Protein AF-A0A1M6ZH33-F1 (afdb_monomer_lite)

Sequence (734 aa):
MTVWKVGCRWSKNGNENSKIISVFRRNEVVFVGEQKHIFEKIRNGDLIAIADGYTVISVAKATCDAAPLKELKSTIRIRSNEFGIIDESWPRENAVGVTAKIFDLPTYDESLKEDSDVQQIQYKKRGSCCKVYQIADKVKTLYERCAVSSEKFDIDCKRCSLKELLDSKTRYVIPVYQREYSWGEPQVAKFMRDLLTGFCGVSGFDENENGEKKLLPKEKPAPMFIGTMQLSYRKYITEDEQEQDVIDGQQRFSTLLCLLKYLSFYCNVSDIHFNDILESRVNKGKEDEFLNEAMSLSLKDLSGEFICNKYIENIKLIEEILNEEGLQKEFYEKLLAYVKENIWFVVITTRAGISKTLEIFNTINTAGLDLNGCDLFKVRLYEYLKDKKGKEQFDDIDLLYSEIKKQNLDWRLNHDFDLINVGMVRDIYKTYLIAKYDLPNIMYAWGSDRFYDVLFDICLDVAPHRELHLDVNRVRKVDFSLDDLQKVKDAVILWNSRKIDSPKKMIVDVLIGKSRYGRFWQYPILYLLFTGEKVIEKVYGTWRLLAMIFFAYSVSYAKIVNDGITFMYSIYKMLYNKDAIAIDEMLMKKRTELQQKLEAKLEYPITDNRKKKDLICIVSAFLKEPHIVDEHSIEQLKNRLSWGFDVEHVHATGDGSVEVDWALQNSIGNLMLLESSINRSIKDKPFKEKVEWYSKSEYAVAQQMAKMKCWETQQIQERLKAEKEAILDFYNQT

pLDDT: mean 84.13, std 12.34, range [39.72, 98.0]

Secondary structure (DSSP, 8-state):
--EEEEE-B-STT--GGGB-HHHHHHHTEEEESS-HHHHTT--TT-EEEEEETTEEEEEEEESS--EEHHHH-S-----TTTTTTS-SSHHHHH-EEEEEEEEEPPP--TT-TT-GGG---B-----SEEE-STTHHHHHHHHHHHHHHTT--EEEEEEEEHHHHT-TTEEEEE-TTSPPP---HHHHHHHHHHHHHHHH-TT-SEEPTTS-EE----SSPPPEEEEEEEEEPPEESSSS-EEEEEEE-HHHHHHHHHHHHHHTTTS--TT--HHHHEEE-GGGGHHHHHHHHHHH--TTGGGS---S-HHHHHHHHHHHHH--TT--HHHHHHHHHHHHHHEEEEEEEEES-HHHHHHHHHHH-SSS----HHHHHHHHHHHHHHHHH----HHHHHHHHHHHHHHHHHHHTT-SS-S--HHHHHHHHHHHHHHHTT--GGGGGS-HHHHHHHHHHHHTTS---GGGT--HHHHTT----HHHHHHHHHHHHHHHT----SHHHHHHHHHHHHSTTGGGTTHHHHHHHHH----HHHHHHHHHHHHHHHHHHHHH-SS--HHHHHHHHHHHHHHHTT-HHHHHHHHHHHHHHHHHHHHHHHTS-STT-HHHHHHHHHHHHHHHS----SHHHHHHHHHHHHSSEEEEESS-TT-TT----HHHHTSGGGEEEEEHHHHHHHTT--HHHHHHHHTT-S-HHHHHHTT-S---HHHHHHHHHHHHHHHHHHHH--

Structure (mmCIF, N/CA/C/O backbone):
data_AF-A0A1M6ZH33-F1
#
_entry.id   AF-A0A1M6ZH33-F1
#
loop_
_atom_site.group_PDB
_atom_site.id
_atom_site.type_symbol
_atom_site.label_atom_id
_atom_site.label_alt_id
_atom_site.label_comp_id
_atom_site.label_asym_id
_atom_site.label_entity_id
_atom_site.label_seq_id
_atom_site.pdbx_PDB_ins_code
_atom_site.Cartn_x
_atom_site.Cartn_y
_atom_site.Cartn_z
_atom_site.occupancy
_atom_site.B_iso_or_equiv
_atom_site.auth_seq_id
_atom_site.auth_comp_id
_atom_site.auth_asym_id
_atom_site.auth_atom_id
_atom_site.pdbx_PDB_model_num
ATOM 1 N N . MET A 1 1 ? -30.891 -21.789 22.571 1.00 70.00 1 MET A N 1
ATOM 2 C CA . MET A 1 1 ? -30.672 -20.404 23.020 1.00 70.00 1 MET A CA 1
ATOM 3 C C . MET A 1 1 ? -31.392 -20.221 24.340 1.00 70.00 1 MET A C 1
ATOM 5 O O . MET A 1 1 ? -32.617 -20.277 24.382 1.00 70.00 1 MET A O 1
ATOM 9 N N . THR A 1 2 ? -30.628 -20.148 25.419 1.00 89.06 2 THR A N 1
ATOM 10 C CA . THR A 1 2 ? -31.122 -19.984 26.788 1.00 89.06 2 THR A CA 1
ATOM 11 C C . THR A 1 2 ? -31.118 -18.505 27.166 1.00 89.06 2 THR A C 1
ATOM 13 O O . THR A 1 2 ? -30.270 -17.755 26.694 1.00 89.06 2 THR A O 1
ATOM 16 N N . VAL A 1 3 ? -32.045 -18.090 28.035 1.00 90.25 3 VAL A N 1
ATOM 17 C CA . VAL A 1 3 ? -32.041 -16.758 28.651 1.00 90.25 3 VAL A CA 1
ATOM 18 C C . VAL A 1 3 ? -31.604 -16.873 30.113 1.00 90.25 3 VAL A C 1
ATOM 20 O O . VAL A 1 3 ? -32.127 -17.683 30.886 1.00 90.25 3 VAL A O 1
ATOM 23 N N . TRP A 1 4 ? -30.634 -16.053 30.491 1.00 91.81 4 TRP A N 1
ATOM 24 C CA . TRP A 1 4 ? -30.066 -15.958 31.831 1.00 91.81 4 TRP A CA 1
ATOM 25 C C . TRP A 1 4 ? -30.396 -14.598 32.437 1.00 91.81 4 TRP A C 1
ATOM 27 O O . TRP A 1 4 ? -30.512 -13.618 31.715 1.00 91.81 4 TRP A O 1
ATOM 37 N N . LYS A 1 5 ? -30.531 -14.509 33.759 1.00 91.00 5 LYS A N 1
ATOM 38 C CA . LYS A 1 5 ? -30.564 -13.239 34.490 1.00 91.00 5 LYS A CA 1
ATOM 39 C C . LYS A 1 5 ? -29.287 -13.100 35.284 1.00 91.00 5 LYS A C 1
ATOM 41 O O . LYS A 1 5 ? -28.961 -14.005 36.054 1.00 91.00 5 LYS A O 1
ATOM 46 N N . VAL A 1 6 ? -28.626 -11.958 35.144 1.00 90.12 6 VAL A N 1
ATOM 47 C CA . VAL A 1 6 ? -27.405 -11.610 35.873 1.00 90.12 6 VAL A CA 1
ATOM 48 C C . VAL A 1 6 ? -27.627 -10.300 36.624 1.00 90.12 6 VAL A C 1
ATOM 50 O O . VAL A 1 6 ? -28.182 -9.353 36.078 1.00 90.12 6 VAL A O 1
ATOM 53 N N . GLY A 1 7 ? -27.271 -10.256 37.906 1.00 87.25 7 GLY A N 1
ATOM 54 C CA . GLY A 1 7 ? -27.344 -9.034 38.711 1.00 87.25 7 GLY A CA 1
ATOM 55 C C . GLY A 1 7 ? -26.103 -8.160 38.526 1.00 87.25 7 GLY A C 1
ATOM 56 O O . GLY A 1 7 ? -24.997 -8.686 38.496 1.00 87.25 7 GLY A O 1
ATOM 57 N N . CYS A 1 8 ? -26.270 -6.838 38.460 1.00 85.69 8 CYS A N 1
ATOM 58 C CA . CYS A 1 8 ? -25.159 -5.884 38.320 1.00 85.69 8 CYS A CA 1
ATOM 59 C C . CYS A 1 8 ? -24.775 -5.164 39.629 1.00 85.69 8 CYS A C 1
ATOM 61 O O . CYS A 1 8 ? -24.117 -4.130 39.576 1.00 85.69 8 CYS A O 1
ATOM 63 N N . ARG A 1 9 ? -25.205 -5.660 40.801 1.00 83.50 9 ARG A N 1
ATOM 64 C CA . ARG A 1 9 ? -24.810 -5.123 42.119 1.00 83.50 9 ARG A CA 1
ATOM 65 C C . ARG A 1 9 ? -23.705 -5.985 42.729 1.00 83.50 9 ARG A C 1
ATOM 67 O O . ARG A 1 9 ? -23.954 -7.131 43.098 1.00 83.50 9 ARG A O 1
ATOM 74 N N . TRP A 1 10 ? -22.506 -5.431 42.838 1.00 77.25 10 TRP A N 1
ATOM 75 C CA . TRP A 1 10 ? -21.278 -6.093 43.270 1.00 77.25 10 TRP A CA 1
ATOM 76 C C . TRP A 1 10 ? -21.046 -5.967 44.777 1.00 77.25 10 TRP A C 1
ATOM 78 O O . TRP A 1 10 ? -20.091 -5.363 45.255 1.00 77.25 10 TRP A O 1
ATOM 88 N N . SER A 1 11 ? -21.964 -6.523 45.560 1.00 70.75 11 SER A N 1
ATOM 89 C CA . SER A 1 11 ? -21.792 -6.684 47.005 1.00 70.75 11 SER A CA 1
ATOM 90 C C . SER A 1 11 ? -22.595 -7.880 47.501 1.00 70.75 11 SER A C 1
ATOM 92 O O . SER A 1 11 ? -23.655 -8.185 46.953 1.00 70.75 11 SER A O 1
ATOM 94 N N . LYS A 1 12 ? -22.140 -8.525 48.585 1.00 63.81 12 LYS A N 1
ATOM 95 C CA . LYS A 1 12 ? -22.825 -9.687 49.190 1.00 63.81 12 LYS A CA 1
ATOM 96 C C . LYS A 1 12 ? -24.300 -9.420 49.521 1.00 63.81 12 LYS A C 1
ATOM 98 O O . LYS A 1 12 ? -25.131 -10.314 49.421 1.00 63.81 12 LYS A O 1
ATOM 103 N N . ASN A 1 13 ? -24.627 -8.173 49.872 1.00 62.56 13 ASN A N 1
ATOM 104 C CA . ASN A 1 13 ? -25.980 -7.755 50.252 1.00 62.56 13 ASN A CA 1
ATOM 105 C C . ASN A 1 13 ? -26.755 -7.065 49.110 1.00 62.56 13 ASN A C 1
ATOM 107 O O . ASN A 1 13 ? -27.908 -6.680 49.306 1.00 62.56 13 ASN A O 1
ATOM 111 N N . GLY A 1 14 ? -26.152 -6.884 47.929 1.00 65.00 14 GLY A N 1
ATOM 112 C CA . GLY A 1 14 ? -26.783 -6.202 46.795 1.00 65.00 14 GLY A CA 1
ATOM 113 C C . GLY A 1 14 ? -27.096 -4.722 47.060 1.00 65.00 14 GLY A C 1
ATOM 114 O O . GLY A 1 14 ? -28.183 -4.249 46.711 1.00 65.00 14 GLY A O 1
ATOM 115 N N . ASN A 1 15 ? -26.163 -4.001 47.689 1.00 72.38 15 ASN A N 1
ATOM 116 C CA . ASN A 1 15 ? -26.260 -2.566 47.958 1.00 72.38 15 ASN A CA 1
ATOM 117 C C . ASN A 1 15 ? -26.386 -1.765 46.651 1.00 72.38 15 ASN A C 1
ATOM 119 O O . ASN A 1 15 ? -25.729 -2.066 45.654 1.00 72.38 15 ASN A O 1
ATOM 123 N N . GLU A 1 16 ? -27.219 -0.731 46.658 1.00 68.62 16 GLU A N 1
ATOM 124 C CA . GLU A 1 16 ? -27.442 0.143 45.510 1.00 68.62 16 GLU A CA 1
ATOM 125 C C . GLU A 1 16 ? -26.188 0.923 45.097 1.00 68.62 16 GLU A C 1
ATOM 127 O O . GLU A 1 16 ? -25.947 1.097 43.908 1.00 68.62 16 GLU A O 1
ATOM 132 N N . ASN A 1 17 ? -25.322 1.271 46.049 1.00 72.19 17 ASN A N 1
ATOM 133 C CA . ASN A 1 17 ? -24.054 1.952 45.760 1.00 72.19 17 ASN A CA 1
ATOM 134 C C . ASN A 1 17 ? -22.973 1.014 45.193 1.00 72.19 17 ASN A C 1
ATOM 136 O O . ASN A 1 17 ? -21.855 1.444 44.948 1.00 72.19 17 ASN A O 1
ATOM 140 N N . SER A 1 18 ? -23.288 -0.273 45.002 1.00 74.81 18 SER A N 1
ATOM 141 C CA . SER A 1 18 ? -22.370 -1.264 44.426 1.00 74.81 18 SER A CA 1
ATOM 142 C C . SER A 1 18 ? -22.693 -1.607 42.970 1.00 74.81 18 SER A C 1
ATOM 144 O O . SER A 1 18 ? -22.405 -2.711 42.518 1.00 74.81 18 SER A O 1
ATOM 146 N N . LYS A 1 19 ? -23.364 -0.718 42.231 1.00 82.31 19 LYS A N 1
ATOM 147 C CA . LYS A 1 19 ? -23.676 -0.952 40.813 1.00 82.31 19 LYS A CA 1
ATOM 148 C C . LYS A 1 19 ? -22.385 -1.000 39.994 1.00 82.31 19 LYS A C 1
ATOM 150 O O . LYS A 1 19 ? -21.555 -0.109 40.093 1.00 82.31 19 LYS A O 1
ATOM 155 N N . ILE A 1 20 ? -22.259 -2.029 39.161 1.00 82.62 20 ILE A N 1
ATOM 156 C CA . ILE A 1 20 ? -21.109 -2.248 38.268 1.00 82.62 20 ILE A CA 1
ATOM 157 C C . ILE A 1 20 ? -21.536 -2.406 36.808 1.00 82.62 20 ILE A C 1
ATOM 159 O O . ILE A 1 20 ? -20.806 -2.953 35.984 1.00 82.62 20 ILE A O 1
ATOM 163 N N . ILE A 1 21 ? -22.751 -1.960 36.478 1.00 83.94 21 ILE A N 1
ATOM 164 C CA . ILE A 1 21 ? -23.257 -2.017 35.106 1.00 83.94 21 ILE A CA 1
ATOM 165 C C . ILE A 1 21 ? -22.366 -1.217 34.150 1.00 83.94 21 ILE A C 1
ATOM 167 O O . ILE A 1 21 ? -22.110 -1.672 33.039 1.00 83.94 21 ILE A O 1
ATOM 171 N N . SER A 1 22 ? -21.834 -0.081 34.604 1.00 77.81 22 SER A N 1
ATOM 172 C CA . SER A 1 22 ? -20.838 0.715 33.885 1.00 77.81 22 SER A CA 1
ATOM 173 C C . SER A 1 22 ? -19.594 -0.111 33.557 1.00 77.81 22 SER A C 1
ATOM 175 O O . SER A 1 22 ? -19.138 -0.107 32.418 1.00 77.81 22 SER A O 1
ATOM 177 N N . VAL A 1 23 ? -19.107 -0.918 34.507 1.00 79.75 23 VAL A N 1
ATOM 178 C CA . VAL A 1 23 ? -17.968 -1.827 34.308 1.00 79.75 23 VAL A CA 1
ATOM 179 C C . VAL A 1 23 ? -18.301 -2.934 33.303 1.00 79.75 23 VAL A C 1
ATOM 181 O O . VAL A 1 23 ? -17.470 -3.226 32.444 1.00 79.75 23 VAL A O 1
ATOM 184 N N . PHE A 1 24 ? -19.504 -3.520 33.340 1.00 86.19 24 PHE A N 1
ATOM 185 C CA . PHE A 1 24 ? -19.918 -4.501 32.324 1.00 86.19 24 PHE A CA 1
ATOM 186 C C . PHE A 1 24 ? -19.952 -3.891 30.922 1.00 86.19 24 PHE A C 1
ATOM 188 O O . PHE A 1 24 ? -19.392 -4.462 29.987 1.00 86.19 24 PHE A O 1
ATOM 195 N N . ARG A 1 25 ? -20.574 -2.713 30.790 1.00 79.50 25 ARG A N 1
ATOM 196 C CA . ARG A 1 25 ? -20.700 -1.969 29.529 1.00 79.50 25 ARG A CA 1
ATOM 197 C C . ARG A 1 25 ? -19.326 -1.598 28.968 1.00 79.50 25 ARG A C 1
ATOM 199 O O . ARG A 1 25 ? -19.020 -1.968 27.841 1.00 79.50 25 ARG A O 1
ATOM 206 N N . ARG A 1 26 ? -18.467 -0.972 29.781 1.00 79.38 26 ARG A N 1
ATOM 207 C CA . ARG A 1 26 ? -17.121 -0.508 29.390 1.00 79.38 26 ARG A CA 1
ATOM 208 C C . ARG A 1 26 ? -16.200 -1.639 28.943 1.00 79.38 26 ARG A C 1
ATOM 210 O O . ARG A 1 26 ? -15.301 -1.441 28.129 1.00 79.38 26 ARG A O 1
ATOM 217 N N . ASN A 1 27 ? -16.391 -2.831 29.502 1.00 78.50 27 ASN A N 1
ATOM 218 C CA . ASN A 1 27 ? -15.553 -3.977 29.183 1.00 78.50 27 ASN A CA 1
ATOM 219 C C . ASN A 1 27 ? -16.174 -4.910 28.141 1.00 78.50 27 ASN A C 1
ATOM 221 O O . ASN A 1 27 ? -15.451 -5.784 27.675 1.00 78.50 27 ASN A O 1
ATOM 225 N N . GLU A 1 28 ? -17.444 -4.720 27.760 1.00 83.44 28 GLU A N 1
ATOM 226 C CA . GLU A 1 28 ? -18.241 -5.660 26.950 1.00 83.44 28 GLU A CA 1
ATOM 227 C C . GLU A 1 28 ? -18.217 -7.090 27.514 1.00 83.44 28 GLU A C 1
ATOM 229 O O . GLU A 1 28 ? -18.245 -8.087 26.790 1.00 83.44 28 GLU A O 1
ATOM 234 N N . VAL A 1 29 ? -18.142 -7.199 28.840 1.00 86.56 29 VAL A N 1
ATOM 235 C CA . VAL A 1 29 ? -18.085 -8.473 29.553 1.00 86.56 29 VAL A CA 1
ATOM 236 C C . VAL A 1 29 ? -19.108 -8.447 30.669 1.00 86.56 29 VAL A C 1
ATOM 238 O O . VAL A 1 29 ? -19.137 -7.530 31.486 1.00 86.56 29 VAL A O 1
ATOM 241 N N . VAL A 1 30 ? -19.916 -9.496 30.744 1.00 89.06 30 VAL A N 1
ATOM 242 C CA . VAL A 1 30 ? -20.756 -9.761 31.910 1.00 89.06 30 VAL A CA 1
ATOM 243 C C . VAL A 1 30 ? -20.040 -10.801 32.753 1.00 89.06 30 VAL A C 1
ATOM 245 O O . VAL A 1 30 ? -19.668 -11.853 32.239 1.00 89.06 30 VAL A O 1
ATOM 248 N N . PHE A 1 31 ? -19.838 -10.528 34.039 1.00 89.31 31 PHE A N 1
ATOM 249 C CA . PHE A 1 31 ? -19.112 -11.437 34.923 1.00 89.31 31 PHE A CA 1
ATOM 250 C C . PHE A 1 31 ? -19.720 -11.509 36.321 1.00 89.31 31 PHE A C 1
ATOM 252 O O . PHE A 1 31 ? -20.447 -10.616 36.755 1.00 89.31 31 PHE A O 1
ATOM 259 N N . VAL A 1 32 ? -19.426 -12.594 37.038 1.00 85.94 32 VAL A N 1
ATOM 260 C CA . VAL A 1 32 ? -19.867 -12.811 38.421 1.00 85.94 32 VAL A CA 1
ATOM 261 C C . VAL A 1 32 ? -18.717 -13.290 39.305 1.00 85.94 32 VAL A C 1
ATOM 263 O O . VAL A 1 32 ? -17.899 -14.113 38.895 1.00 85.94 32 VAL A O 1
ATOM 266 N N . GLY A 1 33 ? -18.672 -12.788 40.541 1.00 75.94 33 GLY A N 1
ATOM 267 C CA . GLY A 1 33 ? -17.759 -13.275 41.584 1.00 75.94 33 GLY A CA 1
ATOM 268 C C . GLY A 1 33 ? -18.325 -14.451 42.393 1.00 75.94 33 GLY A C 1
ATOM 269 O O . GLY A 1 33 ? -17.582 -15.307 42.865 1.00 75.94 33 GLY A O 1
ATOM 270 N N . GLU A 1 34 ? -19.654 -14.539 42.507 1.00 71.31 34 GLU A N 1
ATOM 271 C CA . GLU A 1 34 ? -20.383 -15.607 43.207 1.00 71.31 34 GLU A CA 1
ATOM 272 C C . GLU A 1 34 ? -21.284 -16.390 42.237 1.00 71.31 34 GLU A C 1
ATOM 274 O O . GLU A 1 34 ? -21.662 -15.884 41.184 1.00 71.31 34 GLU A O 1
ATOM 279 N N . GLN A 1 35 ? -21.679 -17.619 42.598 1.00 74.56 35 GLN A N 1
ATOM 280 C CA . GLN A 1 35 ? -22.507 -18.507 41.753 1.00 74.56 35 GLN A CA 1
ATOM 281 C C . GLN A 1 35 ? -21.848 -18.916 40.415 1.00 74.56 35 GLN A C 1
ATOM 283 O O . GLN A 1 35 ? -22.543 -19.226 39.446 1.00 74.56 35 GLN A O 1
ATOM 288 N N . LYS A 1 36 ? -20.508 -18.996 40.387 1.00 80.62 36 LYS A N 1
ATOM 289 C CA . LYS A 1 36 ? -19.688 -19.388 39.219 1.00 80.62 36 LYS A CA 1
ATOM 290 C C . LYS A 1 36 ? -20.198 -20.642 38.506 1.00 80.62 36 LYS A C 1
ATOM 292 O O . LYS A 1 36 ? -20.448 -20.601 37.314 1.00 80.62 36 LYS A O 1
ATOM 297 N N . HIS A 1 37 ? -20.494 -21.701 39.262 1.00 83.12 37 HIS A N 1
ATOM 298 C CA . HIS A 1 37 ? -21.012 -22.976 38.744 1.00 83.12 37 HIS A CA 1
ATOM 299 C C . HIS A 1 37 ? -22.321 -22.861 37.933 1.00 83.12 37 HIS A C 1
ATOM 301 O O . HIS A 1 37 ? -22.651 -23.746 37.141 1.00 83.12 37 HIS A O 1
ATOM 307 N N . ILE A 1 38 ? -23.118 -21.808 38.157 1.00 84.06 38 ILE A N 1
ATOM 308 C CA . ILE A 1 38 ? -24.320 -21.516 37.363 1.00 84.06 38 ILE A CA 1
ATOM 309 C C . ILE A 1 38 ? -23.929 -20.735 36.111 1.00 84.06 38 ILE A C 1
ATOM 311 O O . ILE A 1 38 ? -24.402 -21.060 35.026 1.00 84.06 38 ILE A O 1
ATOM 315 N N . PHE A 1 39 ? -23.062 -19.736 36.264 1.00 88.38 39 PHE A N 1
ATOM 316 C CA . PHE A 1 39 ? -22.608 -18.866 35.182 1.00 88.38 39 PHE A CA 1
ATOM 317 C C . PHE A 1 39 ? -21.766 -19.610 34.133 1.00 88.38 39 PHE A C 1
ATOM 319 O O . PHE A 1 39 ? -21.930 -19.381 32.941 1.00 88.38 39 PHE A O 1
ATOM 326 N N . GLU A 1 40 ? -20.958 -20.589 34.548 1.00 90.00 40 GLU A N 1
ATOM 327 C CA . GLU A 1 40 ? -20.158 -21.479 33.685 1.00 90.00 40 GLU A CA 1
ATOM 328 C C . GLU A 1 40 ? -20.996 -22.289 32.680 1.00 90.00 40 GLU A C 1
ATOM 330 O O . GLU A 1 40 ? -20.460 -22.906 31.759 1.00 90.00 40 GLU A O 1
ATOM 335 N N . LYS A 1 41 ? -22.324 -22.313 32.840 1.00 91.31 41 LYS A N 1
ATOM 336 C CA . LYS A 1 41 ? -23.255 -22.983 31.923 1.00 91.31 41 LYS A CA 1
ATOM 337 C C . LYS A 1 41 ? -23.710 -22.093 30.766 1.00 91.31 41 LYS A C 1
ATOM 339 O O . LYS A 1 41 ? -24.377 -22.609 29.871 1.00 91.31 41 LYS A O 1
ATOM 344 N N . ILE A 1 42 ? -23.382 -20.800 30.779 1.00 91.12 42 ILE A N 1
ATOM 345 C CA . ILE A 1 42 ? -23.661 -19.892 29.662 1.00 91.12 42 ILE A CA 1
ATOM 346 C C . ILE A 1 42 ? -22.802 -20.313 28.463 1.00 91.12 42 ILE A C 1
ATOM 348 O O . ILE A 1 42 ? -21.622 -20.656 28.609 1.00 91.12 42 ILE A O 1
ATOM 352 N N . ARG A 1 43 ? -23.420 -20.345 27.282 1.00 91.69 43 ARG A N 1
ATOM 353 C CA . ARG A 1 43 ? -22.773 -20.694 26.011 1.00 91.69 43 ARG A CA 1
ATOM 354 C C . ARG A 1 43 ? -22.881 -19.551 25.012 1.00 91.69 43 ARG A C 1
ATOM 356 O O . ARG A 1 43 ? -23.790 -18.723 25.115 1.00 91.69 43 ARG A O 1
ATOM 363 N N . ASN A 1 44 ? -21.995 -19.548 24.021 1.00 89.75 44 ASN A N 1
ATOM 364 C CA . ASN A 1 44 ? -22.046 -18.615 22.903 1.00 89.75 44 ASN A CA 1
ATOM 365 C C . ASN A 1 44 ? -23.453 -18.611 22.271 1.00 89.75 44 ASN A C 1
ATOM 367 O O . ASN A 1 44 ? -24.021 -19.657 21.946 1.00 89.75 44 ASN A O 1
ATOM 371 N N . GLY A 1 45 ? -24.026 -17.418 22.123 1.00 85.88 45 GLY A N 1
ATOM 372 C CA . GLY A 1 45 ? -25.347 -17.186 21.555 1.00 85.88 45 GLY A CA 1
ATOM 373 C C . GLY A 1 45 ? -26.496 -17.135 22.563 1.00 85.88 45 GLY A C 1
ATOM 374 O O . GLY A 1 45 ? -27.596 -16.741 22.169 1.00 85.88 45 GLY A O 1
ATOM 375 N N . ASP A 1 46 ? -26.277 -17.483 23.834 1.00 92.12 46 ASP A N 1
ATOM 376 C CA . ASP A 1 46 ? -27.281 -17.312 24.890 1.00 92.12 46 ASP A CA 1
ATOM 377 C C . ASP A 1 46 ? -27.560 -15.826 25.182 1.00 92.12 46 ASP A C 1
ATOM 379 O O . ASP A 1 46 ? -26.702 -14.961 25.007 1.00 92.12 46 ASP A O 1
ATOM 383 N N . LEU A 1 47 ? -28.773 -15.524 25.654 1.00 92.44 47 LEU A N 1
ATOM 384 C CA . LEU A 1 47 ? -29.172 -14.173 26.054 1.00 92.44 47 LEU A CA 1
ATOM 385 C C . LEU A 1 47 ? -29.039 -13.966 27.555 1.00 92.44 47 LEU A C 1
ATOM 387 O O . LEU A 1 47 ? -29.237 -14.884 28.351 1.00 92.44 47 LEU A O 1
ATOM 391 N N . ILE A 1 48 ? -28.779 -12.725 27.942 1.00 93.44 48 ILE A N 1
ATOM 392 C CA . ILE A 1 48 ? -28.569 -12.307 29.319 1.00 93.44 48 ILE A CA 1
ATOM 393 C C . ILE A 1 48 ? -29.414 -11.062 29.596 1.00 93.44 48 ILE A C 1
ATOM 395 O O . ILE A 1 48 ? -29.216 -10.015 28.996 1.00 93.44 48 ILE A O 1
ATOM 399 N N . ALA A 1 49 ? -30.346 -11.163 30.533 1.00 90.75 49 ALA A N 1
ATOM 400 C CA . ALA A 1 49 ? -31.040 -10.042 31.144 1.00 90.75 49 ALA A CA 1
ATOM 401 C C . ALA A 1 49 ? -30.204 -9.519 32.319 1.00 90.75 49 ALA A C 1
ATOM 403 O O . ALA A 1 49 ? -30.070 -10.196 33.344 1.00 90.75 49 ALA A O 1
ATOM 404 N N . ILE A 1 50 ? -29.635 -8.326 32.178 1.00 90.31 50 ILE A N 1
ATOM 405 C CA . ILE A 1 50 ? -28.845 -7.687 33.229 1.00 90.31 50 ILE A CA 1
ATOM 406 C C . ILE A 1 50 ? -29.780 -6.850 34.097 1.00 90.31 50 ILE A C 1
ATOM 408 O O . ILE A 1 50 ? -30.500 -5.985 33.596 1.00 90.31 50 ILE A O 1
ATOM 412 N N . ALA A 1 51 ? -29.790 -7.123 35.399 1.00 87.56 51 ALA A N 1
ATOM 413 C CA . ALA A 1 51 ? -30.733 -6.521 36.329 1.00 87.56 51 ALA A CA 1
ATOM 414 C C . ALA A 1 51 ? -30.060 -5.720 37.445 1.00 87.56 51 ALA A C 1
ATOM 416 O O . ALA A 1 51 ? -29.158 -6.214 38.132 1.00 87.56 51 ALA A O 1
ATOM 417 N N . ASP A 1 52 ? -30.603 -4.530 37.690 1.00 83.88 52 ASP A N 1
ATOM 418 C CA . ASP A 1 52 ? -30.376 -3.738 38.891 1.00 83.88 52 ASP A CA 1
ATOM 419 C C . ASP A 1 52 ? -31.458 -4.082 39.927 1.00 83.88 52 ASP A C 1
ATOM 421 O O . ASP A 1 52 ? -32.621 -3.681 39.837 1.00 83.88 52 ASP A O 1
ATOM 425 N N . GLY A 1 53 ? -31.088 -4.909 40.907 1.00 80.00 53 GLY A N 1
ATOM 426 C CA . GLY A 1 53 ? -32.034 -5.444 41.883 1.00 80.00 53 GLY A CA 1
ATOM 427 C C . GLY A 1 53 ? -33.068 -6.369 41.229 1.00 80.00 53 GLY A C 1
ATOM 428 O O . GLY A 1 53 ? -32.744 -7.508 40.874 1.00 80.00 53 GLY A O 1
ATOM 429 N N . TYR A 1 54 ? -34.312 -5.894 41.126 1.00 80.12 54 TYR A N 1
ATOM 430 C CA . TYR A 1 54 ? -35.432 -6.611 40.499 1.00 80.12 54 TYR A CA 1
ATOM 431 C C . TYR A 1 54 ? -35.713 -6.152 39.063 1.00 80.12 54 TYR A C 1
ATOM 433 O O . TYR A 1 54 ? -36.378 -6.874 38.324 1.00 80.12 54 TYR A O 1
ATOM 441 N N . THR A 1 55 ? -35.191 -4.997 38.655 1.00 83.00 55 THR A N 1
ATOM 442 C CA . THR A 1 55 ? -35.475 -4.399 37.350 1.00 83.00 55 THR A CA 1
ATOM 443 C C . THR A 1 55 ? -34.408 -4.820 36.350 1.00 83.00 55 THR A C 1
ATOM 445 O O . THR A 1 55 ? -33.221 -4.618 36.597 1.00 83.00 55 THR A O 1
ATOM 448 N N . VAL A 1 56 ? -34.801 -5.395 35.214 1.00 84.94 56 VAL A N 1
ATOM 449 C CA . VAL A 1 56 ? -33.888 -5.597 34.080 1.00 84.94 56 VAL A CA 1
ATOM 450 C C . VAL A 1 56 ? -33.671 -4.252 33.403 1.00 84.94 56 VAL A C 1
ATOM 452 O O . VAL A 1 56 ? -34.628 -3.614 32.972 1.00 84.94 56 VAL A O 1
ATOM 455 N N . ILE A 1 57 ? -32.412 -3.843 33.323 1.00 82.56 57 ILE A N 1
ATOM 456 C CA . ILE A 1 57 ? -31.992 -2.552 32.769 1.00 82.56 57 ILE A CA 1
ATOM 457 C C . ILE A 1 57 ? -31.290 -2.701 31.415 1.00 82.56 57 ILE A C 1
ATOM 459 O O . ILE A 1 57 ? -31.261 -1.756 30.635 1.00 82.56 57 ILE A O 1
ATOM 463 N N . SER A 1 58 ? -30.775 -3.895 31.110 1.00 86.06 58 SER A N 1
ATOM 464 C CA . SER A 1 58 ? -30.109 -4.181 29.838 1.00 86.06 58 SER A CA 1
ATOM 465 C C . SER A 1 58 ? -30.376 -5.614 29.393 1.00 86.06 58 SER A C 1
ATOM 467 O O . SER A 1 58 ? -30.559 -6.521 30.211 1.00 86.06 58 SER A O 1
ATOM 469 N N . VAL A 1 59 ? -30.344 -5.834 28.084 1.00 89.69 59 VAL A N 1
ATOM 470 C CA . VAL A 1 59 ? -30.353 -7.158 27.458 1.00 89.69 59 VAL A CA 1
ATOM 471 C C . VAL A 1 59 ? -29.047 -7.363 26.710 1.00 89.69 59 VAL A C 1
ATOM 473 O O . VAL A 1 59 ? -28.545 -6.457 26.059 1.00 89.69 59 VAL A O 1
ATOM 476 N N . ALA A 1 60 ? -28.476 -8.553 26.791 1.00 89.62 60 ALA A N 1
ATOM 477 C CA . ALA A 1 60 ? -27.208 -8.861 26.160 1.00 89.62 60 ALA A CA 1
ATOM 478 C C . ALA A 1 60 ? -27.224 -10.241 25.510 1.00 89.62 60 ALA A C 1
ATOM 480 O O . ALA A 1 60 ? -28.064 -11.079 25.834 1.00 89.62 60 ALA A O 1
ATOM 481 N N . LYS A 1 61 ? -26.280 -10.484 24.603 1.00 91.56 61 LYS A N 1
ATOM 482 C CA . LYS A 1 61 ? -26.040 -11.800 24.001 1.00 91.56 61 LYS A CA 1
ATOM 483 C C . LYS A 1 61 ? -24.588 -12.182 24.202 1.00 91.56 61 LYS A C 1
ATOM 485 O O . LYS A 1 61 ? -23.712 -11.405 23.823 1.00 91.56 61 LYS A O 1
ATOM 490 N N . ALA A 1 62 ? -24.357 -13.355 24.779 1.00 88.50 62 ALA A N 1
ATOM 491 C CA . ALA A 1 62 ? -23.026 -13.913 24.949 1.00 88.50 62 ALA A CA 1
ATOM 492 C C . ALA A 1 62 ? -22.400 -14.186 23.574 1.00 88.50 62 ALA A C 1
ATOM 494 O O . ALA A 1 62 ? -23.037 -14.803 22.716 1.00 88.50 62 ALA A O 1
ATOM 495 N N . THR A 1 63 ? -21.173 -13.720 23.367 1.00 84.06 63 THR A N 1
ATOM 496 C CA . THR A 1 63 ? -20.388 -13.926 22.139 1.00 84.06 63 THR A CA 1
ATOM 497 C C . THR A 1 63 ? -19.317 -15.004 22.308 1.00 84.06 63 THR A C 1
ATOM 499 O O . THR A 1 63 ? -18.743 -15.456 21.320 1.00 84.06 63 THR A O 1
ATOM 502 N N . CYS A 1 64 ? -19.097 -15.478 23.536 1.00 83.88 64 CYS A N 1
ATOM 503 C CA . CYS A 1 64 ? -18.238 -16.614 23.852 1.00 83.88 64 CYS A CA 1
ATOM 504 C C . CYS A 1 64 ? -18.886 -17.542 24.892 1.00 83.88 64 CYS A C 1
ATOM 506 O O . CYS A 1 64 ? -19.915 -17.220 25.493 1.00 83.88 64 CYS A O 1
ATOM 508 N N . ASP A 1 65 ? -18.265 -18.700 25.108 1.00 87.88 65 ASP A N 1
ATOM 509 C CA . ASP A 1 65 ? -18.577 -19.557 26.251 1.00 87.88 65 ASP A CA 1
ATOM 510 C C . ASP A 1 65 ? -18.016 -18.954 27.545 1.00 87.88 65 ASP A C 1
ATOM 512 O O . ASP A 1 65 ? -17.050 -18.188 27.523 1.00 87.88 65 ASP A O 1
ATOM 516 N N . ALA A 1 66 ? -18.629 -19.285 28.683 1.00 90.00 66 ALA A N 1
ATOM 517 C CA . ALA A 1 66 ? -18.170 -18.789 29.975 1.00 90.00 66 ALA A CA 1
ATOM 518 C C . ALA A 1 66 ? -16.749 -19.271 30.301 1.00 90.00 66 ALA A C 1
ATOM 520 O O . ALA A 1 66 ? -16.474 -20.471 30.259 1.00 90.00 66 ALA A O 1
ATOM 521 N N . ALA A 1 67 ? -15.874 -18.335 30.668 1.00 87.94 67 ALA A N 1
ATOM 522 C CA . ALA A 1 67 ? -14.468 -18.590 30.976 1.00 87.94 67 ALA A CA 1
ATOM 523 C C . ALA A 1 67 ? -13.982 -17.707 32.145 1.00 87.94 67 ALA A C 1
ATOM 525 O O . ALA A 1 67 ? -14.642 -16.716 32.493 1.00 87.94 67 ALA A O 1
ATOM 526 N N . PRO A 1 68 ? -12.849 -18.049 32.790 1.00 86.69 68 PRO A N 1
ATOM 527 C CA . PRO A 1 68 ? -12.216 -17.187 33.785 1.00 86.69 68 PRO A CA 1
ATOM 528 C C . PRO A 1 68 ? -11.988 -15.772 33.240 1.00 86.69 68 PRO A C 1
ATOM 530 O O . PRO A 1 68 ? -11.501 -15.599 32.125 1.00 86.69 68 PRO A O 1
ATOM 533 N N . LEU A 1 69 ? -12.310 -14.742 34.028 1.00 83.31 69 LEU A N 1
ATOM 534 C CA . LEU A 1 69 ? -12.305 -13.354 33.547 1.00 83.31 69 LEU A CA 1
ATOM 535 C C . LEU A 1 69 ? -10.933 -12.909 33.009 1.00 83.31 69 LEU A C 1
ATOM 537 O O . LEU A 1 69 ? -10.873 -12.216 31.997 1.00 83.31 69 LEU A O 1
ATOM 541 N N . LYS A 1 70 ? -9.844 -13.379 33.632 1.00 79.31 70 LYS A N 1
ATOM 542 C CA . LYS A 1 70 ? -8.456 -13.146 33.195 1.00 79.31 70 LYS A CA 1
ATOM 543 C C . LYS A 1 70 ? -8.134 -13.665 31.788 1.00 79.31 70 LYS A C 1
ATOM 545 O O . LYS A 1 70 ? -7.219 -13.155 31.155 1.00 79.31 70 LYS A O 1
ATOM 550 N N . GLU A 1 71 ? -8.844 -14.693 31.321 1.00 79.25 71 GLU A N 1
ATOM 551 C CA . GLU A 1 71 ? -8.657 -15.278 29.985 1.00 79.25 71 GLU A CA 1
ATOM 552 C C . GLU A 1 71 ? -9.466 -14.518 28.930 1.00 79.25 71 GLU A C 1
ATOM 554 O O . GLU A 1 71 ? -9.090 -14.499 27.763 1.00 79.25 71 GLU A O 1
ATOM 559 N N . LEU A 1 72 ? -10.557 -13.863 29.344 1.00 74.88 72 LEU A N 1
ATOM 560 C CA . LEU A 1 72 ? -11.428 -13.085 28.462 1.00 74.88 72 LEU A CA 1
ATOM 561 C C . LEU A 1 72 ? -10.908 -11.667 28.218 1.00 74.88 72 LEU A C 1
ATOM 563 O O . LEU A 1 72 ? -11.007 -11.165 27.101 1.00 74.88 72 LEU A O 1
ATOM 567 N N . LYS A 1 73 ? -10.373 -11.011 29.254 1.00 71.06 73 LYS A N 1
ATOM 568 C CA . LYS A 1 73 ? -9.706 -9.709 29.141 1.00 71.06 73 LYS A CA 1
ATOM 569 C C . LYS A 1 73 ? -8.508 -9.626 30.078 1.00 71.06 73 LYS A C 1
ATOM 571 O O . LYS A 1 73 ? -8.641 -9.831 31.282 1.00 71.06 73 LYS A O 1
ATOM 576 N N . SER A 1 74 ? -7.359 -9.237 29.522 1.00 60.69 74 SER A N 1
ATOM 577 C CA . SER A 1 74 ? -6.117 -8.993 30.270 1.00 60.69 74 SER A CA 1
ATOM 578 C C . SER A 1 74 ? -6.247 -7.847 31.281 1.00 60.69 74 SER A C 1
ATOM 580 O O . SER A 1 74 ? -5.666 -7.910 32.365 1.00 60.69 74 SER A O 1
ATOM 582 N N . THR A 1 75 ? -7.064 -6.839 30.960 1.00 64.31 75 THR A N 1
ATOM 583 C CA . THR A 1 75 ? -7.302 -5.660 31.800 1.00 64.31 75 THR A CA 1
ATOM 584 C C . THR A 1 75 ? -8.799 -5.378 31.902 1.00 64.31 75 THR A C 1
ATOM 586 O O . THR A 1 75 ? -9.477 -5.207 30.886 1.00 64.31 75 THR A O 1
ATOM 589 N N . ILE A 1 76 ? -9.312 -5.301 33.135 1.00 74.19 76 ILE A N 1
ATOM 590 C CA . ILE A 1 76 ? -10.673 -4.829 33.425 1.00 74.19 76 ILE A CA 1
ATOM 591 C C . ILE A 1 76 ? -10.614 -3.344 33.741 1.00 74.19 76 ILE A C 1
ATOM 593 O O . ILE A 1 76 ? -9.909 -2.926 34.655 1.00 74.19 76 ILE A O 1
ATOM 597 N N . ARG A 1 77 ? -11.359 -2.558 32.971 1.00 71.12 77 ARG A N 1
ATOM 598 C CA . ARG A 1 77 ? -11.330 -1.098 33.015 1.00 71.12 77 ARG A CA 1
ATOM 599 C C . ARG A 1 77 ? -12.328 -0.557 34.021 1.00 71.12 77 ARG A C 1
ATOM 601 O O . ARG A 1 77 ? -13.538 -0.766 33.877 1.00 71.12 77 ARG A O 1
ATOM 608 N N . ILE A 1 78 ? -11.809 0.180 34.991 1.00 73.62 78 ILE A N 1
ATOM 609 C CA . ILE A 1 78 ? -12.536 0.769 36.115 1.00 73.62 78 ILE A CA 1
ATOM 610 C C . ILE A 1 78 ? -12.135 2.249 36.167 1.00 73.62 78 ILE A C 1
ATOM 612 O O . ILE A 1 78 ? -10.951 2.555 36.028 1.00 73.62 78 ILE A O 1
ATOM 616 N N . ARG A 1 79 ? -13.097 3.176 36.287 1.00 69.38 79 ARG A N 1
ATOM 617 C CA . ARG A 1 79 ? -12.777 4.606 36.435 1.00 69.38 79 ARG A CA 1
ATOM 618 C C . ARG A 1 79 ? -12.203 4.886 37.823 1.00 69.38 79 ARG A C 1
ATOM 620 O O . ARG A 1 79 ? -12.511 4.192 38.790 1.00 69.38 79 ARG A O 1
ATOM 627 N N . SER A 1 80 ? -11.461 5.985 37.936 1.00 66.06 80 SER A N 1
ATOM 628 C CA . SER A 1 80 ? -10.859 6.475 39.185 1.00 66.06 80 SER A CA 1
ATOM 629 C C . SER A 1 80 ? -11.843 6.551 40.365 1.00 66.06 80 SER A C 1
ATOM 631 O O . SER A 1 80 ? -11.488 6.265 41.505 1.00 66.06 80 SER A O 1
ATOM 633 N N . ASN A 1 81 ? -13.105 6.890 40.097 1.00 67.56 81 ASN A N 1
ATOM 634 C CA . ASN A 1 81 ? -14.170 6.985 41.098 1.00 67.56 81 ASN A CA 1
ATOM 635 C C . ASN A 1 81 ? -14.884 5.649 41.403 1.00 67.56 81 ASN A C 1
ATOM 637 O O . ASN A 1 81 ? -15.679 5.588 42.338 1.00 67.56 81 ASN A O 1
ATOM 641 N N . GLU A 1 82 ? -14.607 4.580 40.654 1.00 69.69 82 GLU A N 1
ATOM 642 C CA . GLU A 1 82 ? -15.221 3.252 40.808 1.00 69.69 82 GLU A CA 1
ATOM 643 C C . GLU A 1 82 ? -14.317 2.247 41.546 1.00 69.69 82 GLU A C 1
ATOM 645 O O . GLU A 1 82 ? -14.802 1.195 41.970 1.00 69.69 82 GLU A O 1
ATOM 650 N N . PHE A 1 83 ? -13.036 2.570 41.781 1.00 61.88 83 PHE A N 1
ATOM 651 C CA . PHE A 1 83 ? -12.101 1.714 42.536 1.00 61.88 83 PHE A CA 1
ATOM 652 C C . PHE A 1 83 ? -12.574 1.388 43.964 1.00 61.88 83 PHE A C 1
ATOM 654 O O . PHE A 1 83 ? -12.197 0.364 44.525 1.00 61.88 83 PHE A O 1
ATOM 661 N N . GLY A 1 84 ? -13.444 2.215 44.557 1.00 62.41 84 GLY A N 1
ATOM 662 C CA . GLY A 1 84 ? -14.059 1.932 45.860 1.00 62.41 84 GLY A CA 1
ATOM 663 C C . GLY A 1 84 ? -15.143 0.840 45.839 1.00 62.41 84 GLY A C 1
ATOM 664 O O . GLY A 1 84 ? -15.562 0.384 46.902 1.00 62.41 84 GLY A O 1
ATOM 665 N N . ILE A 1 85 ? -15.617 0.428 44.655 1.00 67.88 85 ILE A N 1
ATOM 666 C CA . ILE A 1 85 ? -16.712 -0.544 44.463 1.00 67.88 85 ILE A CA 1
ATOM 667 C C . ILE A 1 85 ? -16.169 -1.922 44.059 1.00 67.88 85 ILE A C 1
ATOM 669 O O . ILE A 1 85 ? -16.703 -2.952 44.478 1.00 67.88 85 ILE A O 1
ATOM 673 N N . ILE A 1 86 ? -15.108 -1.949 43.251 1.00 66.50 86 ILE A N 1
ATOM 674 C CA . ILE A 1 86 ? -14.422 -3.161 42.803 1.00 66.50 86 ILE A CA 1
ATOM 675 C C . ILE A 1 86 ? -12.917 -2.960 43.005 1.00 66.50 86 ILE A C 1
ATOM 677 O O . ILE A 1 86 ? -12.325 -2.104 42.354 1.00 66.50 86 ILE A O 1
ATOM 681 N N . ASP A 1 87 ? -12.300 -3.780 43.860 1.00 61.56 87 ASP A N 1
ATOM 682 C CA . ASP A 1 87 ? -10.838 -3.896 43.935 1.00 61.56 87 ASP A CA 1
ATOM 683 C C . ASP A 1 87 ? -10.310 -4.384 42.578 1.00 61.56 87 ASP A C 1
ATOM 685 O O . ASP A 1 87 ? -10.781 -5.398 42.068 1.00 61.56 87 ASP A O 1
ATOM 689 N N . GLU A 1 88 ? -9.349 -3.677 41.983 1.00 57.09 88 GLU A N 1
ATOM 690 C CA . GLU A 1 88 ? -8.824 -3.953 40.641 1.00 57.09 88 GLU A CA 1
ATOM 691 C C . GLU A 1 88 ? -8.252 -5.379 40.488 1.00 57.09 88 GLU A C 1
ATOM 693 O O . GLU A 1 88 ? -8.285 -5.963 39.396 1.00 57.09 88 GLU A O 1
ATOM 698 N N . SER A 1 89 ? -7.779 -5.967 41.593 1.00 56.97 89 SER A N 1
ATOM 699 C CA . SER A 1 89 ? -7.175 -7.303 41.639 1.00 56.97 89 SER A CA 1
ATOM 700 C C . SER A 1 89 ? -8.203 -8.440 41.763 1.00 56.97 89 SER A C 1
ATOM 702 O O . SER A 1 89 ? -8.030 -9.518 41.185 1.00 56.97 89 SER A O 1
ATOM 704 N N . TRP A 1 90 ? -9.327 -8.208 42.449 1.00 58.97 90 TRP A N 1
ATOM 705 C CA . TRP A 1 90 ? -10.251 -9.273 42.864 1.00 58.97 90 TRP A CA 1
ATOM 706 C C . TRP A 1 90 ? -11.060 -9.929 41.721 1.00 58.97 90 TRP A C 1
ATOM 708 O O . TRP A 1 90 ? -11.162 -11.162 41.695 1.00 58.97 90 TRP A O 1
ATOM 718 N N . PRO A 1 91 ? -11.611 -9.187 40.733 1.00 58.22 91 PRO A N 1
ATOM 719 C CA . PRO A 1 91 ? -12.279 -9.779 39.575 1.00 58.22 91 PRO A CA 1
ATOM 720 C C . PRO A 1 91 ? -11.349 -10.673 38.754 1.00 58.22 91 PRO A C 1
ATOM 722 O O . PRO A 1 91 ? -11.800 -11.672 38.198 1.00 58.22 91 PRO A O 1
ATOM 725 N N . ARG A 1 92 ? -10.056 -10.333 38.672 1.00 59.00 92 ARG A N 1
ATOM 726 C CA . ARG A 1 92 ? -9.102 -11.026 37.794 1.00 59.00 92 ARG A CA 1
ATOM 727 C C . ARG A 1 92 ? -8.794 -12.437 38.285 1.00 59.00 92 ARG A C 1
ATOM 729 O O . ARG A 1 92 ? -8.718 -13.362 37.480 1.00 59.00 92 ARG A O 1
ATOM 736 N N . GLU A 1 93 ? -8.674 -12.627 39.595 1.00 63.84 93 GLU A N 1
ATOM 737 C CA . GLU A 1 93 ? -8.331 -13.935 40.164 1.00 63.84 93 GLU A CA 1
ATOM 738 C C . GLU A 1 93 ? -9.551 -14.836 40.375 1.00 63.84 93 GLU A C 1
ATOM 740 O O . GLU A 1 93 ? -9.439 -16.061 40.326 1.00 63.84 93 GLU A O 1
ATOM 745 N N . ASN A 1 94 ? -10.727 -14.239 40.599 1.00 71.94 94 ASN A N 1
ATOM 746 C CA . ASN A 1 94 ? -11.877 -14.950 41.143 1.00 71.94 94 ASN A CA 1
ATOM 747 C C . ASN A 1 94 ? -13.210 -14.697 40.426 1.00 71.94 94 ASN A C 1
ATOM 749 O O . ASN A 1 94 ? -14.226 -15.119 40.969 1.00 71.94 94 ASN A O 1
ATOM 753 N N . ALA A 1 95 ? -13.272 -14.093 39.239 1.00 83.06 95 ALA A N 1
ATOM 754 C CA . ALA A 1 95 ? -14.527 -13.986 38.484 1.00 83.06 95 ALA A CA 1
ATOM 755 C C . ALA A 1 95 ? -14.572 -14.917 37.262 1.00 83.06 95 ALA A C 1
ATOM 757 O O . ALA A 1 95 ? -13.555 -15.223 36.639 1.00 83.06 95 ALA A O 1
ATOM 758 N N . VAL A 1 96 ? -15.785 -15.347 36.913 1.00 86.31 96 VAL A N 1
ATOM 759 C CA . VAL A 1 96 ? -16.097 -16.014 35.639 1.00 86.31 96 VAL A CA 1
ATOM 760 C C . VAL A 1 96 ? -16.996 -15.077 34.846 1.00 86.31 96 VAL A C 1
ATOM 762 O O . VAL A 1 96 ? -17.908 -14.472 35.418 1.00 86.31 96 VAL A O 1
ATOM 765 N N . GLY A 1 97 ? -16.733 -14.937 33.550 1.00 90.56 97 GLY A N 1
ATOM 766 C CA . GLY A 1 97 ? -17.469 -14.030 32.680 1.00 90.56 97 GLY A CA 1
ATOM 767 C C . GLY A 1 97 ? -17.764 -14.608 31.306 1.00 90.56 97 GLY A C 1
ATOM 768 O O . GLY A 1 97 ? -17.415 -15.746 31.006 1.00 90.56 97 GLY A O 1
ATOM 769 N N . VAL A 1 98 ? -18.451 -13.809 30.498 1.00 89.06 98 VAL A N 1
ATOM 770 C CA . VAL A 1 98 ? -18.618 -13.980 29.050 1.00 89.06 98 VAL A CA 1
ATOM 771 C C . VAL A 1 98 ? -18.458 -12.620 28.389 1.00 89.06 98 VAL A C 1
ATOM 773 O O . VAL A 1 98 ? -18.971 -11.624 28.912 1.00 89.06 98 VAL A O 1
ATOM 776 N N . THR A 1 99 ? -17.796 -12.562 27.235 1.00 85.31 99 THR A N 1
ATOM 777 C CA . THR A 1 99 ? -17.937 -11.404 26.348 1.00 85.31 99 THR A CA 1
ATOM 778 C C . THR A 1 99 ? -19.380 -11.355 25.853 1.00 85.31 99 THR A C 1
ATOM 780 O O . THR A 1 99 ? -20.014 -12.392 25.616 1.00 85.31 99 THR A O 1
ATOM 783 N N . ALA A 1 100 ? -19.960 -10.159 25.805 1.00 86.31 100 ALA A N 1
ATOM 784 C CA . ALA A 1 100 ? -21.362 -9.998 25.466 1.00 86.31 100 ALA A CA 1
ATOM 785 C C . ALA A 1 100 ? -21.641 -8.667 24.770 1.00 86.31 100 ALA A C 1
ATOM 787 O O . ALA A 1 100 ? -21.183 -7.611 25.200 1.00 86.31 100 ALA A O 1
ATOM 788 N N . LYS A 1 101 ? -22.498 -8.709 23.746 1.00 81.56 101 LYS A N 1
ATOM 789 C CA . LYS A 1 101 ? -23.068 -7.501 23.139 1.00 81.56 101 LYS A CA 1
ATOM 790 C C . LYS A 1 101 ? -24.230 -7.029 24.004 1.00 81.56 101 LYS A C 1
ATOM 792 O O . LYS A 1 101 ? -25.248 -7.721 24.043 1.00 81.56 101 LYS A O 1
ATOM 797 N N . ILE A 1 102 ? -24.067 -5.905 24.699 1.00 83.19 102 ILE A N 1
ATOM 798 C CA . ILE A 1 102 ? -25.029 -5.363 25.671 1.00 83.19 102 ILE A CA 1
ATOM 799 C C . ILE A 1 102 ? -25.827 -4.222 25.028 1.00 83.19 102 ILE A C 1
ATOM 801 O O . ILE A 1 102 ? -25.254 -3.331 24.409 1.00 83.19 102 ILE A O 1
ATOM 805 N N . PHE A 1 103 ? -27.147 -4.241 25.193 1.00 79.50 103 PHE A N 1
ATOM 806 C CA . PHE A 1 103 ? -28.061 -3.175 24.801 1.00 79.50 103 PHE A CA 1
ATOM 807 C C . PHE A 1 103 ? -28.863 -2.710 26.006 1.00 79.50 103 PHE A C 1
ATOM 809 O O . PHE A 1 103 ? -29.443 -3.521 26.733 1.00 79.50 103 PHE A O 1
ATOM 816 N N . ASP A 1 104 ? -28.932 -1.401 26.189 1.00 73.25 104 ASP A N 1
ATOM 817 C CA . ASP A 1 104 ? -29.713 -0.817 27.265 1.00 73.25 104 ASP A CA 1
ATOM 818 C C . ASP A 1 104 ? -31.180 -0.702 26.892 1.00 73.25 104 ASP A C 1
ATOM 820 O O . ASP A 1 104 ? -31.548 -0.421 25.747 1.00 73.25 104 ASP A O 1
ATOM 824 N N . LEU A 1 105 ? -32.016 -0.950 27.892 1.00 73.56 105 LEU A N 1
ATOM 825 C CA . LEU A 1 105 ? -33.436 -0.684 27.807 1.00 73.56 105 LEU A CA 1
ATOM 826 C C . LEU A 1 105 ? -33.679 0.771 28.238 1.00 73.56 105 LEU A C 1
ATOM 828 O O . LEU A 1 105 ? -33.014 1.240 29.165 1.00 73.56 105 LEU A O 1
ATOM 832 N N . PRO A 1 106 ? -34.617 1.491 27.599 1.00 60.78 106 PRO A N 1
ATOM 833 C CA . PRO A 1 106 ? -34.953 2.855 27.992 1.00 60.78 106 PRO A CA 1
ATOM 834 C C . PRO A 1 106 ? -35.357 2.931 29.470 1.00 60.78 106 PRO A C 1
ATOM 836 O O . PRO A 1 106 ? -36.065 2.054 29.979 1.00 60.78 106 PRO A O 1
ATOM 839 N N . THR A 1 107 ? -34.942 3.991 30.162 1.00 54.22 107 THR A N 1
ATOM 840 C CA . THR A 1 107 ? -35.538 4.369 31.445 1.00 54.22 107 THR A CA 1
ATOM 841 C C . THR A 1 107 ? -37.007 4.727 31.215 1.00 54.22 107 THR A C 1
ATOM 843 O O . THR A 1 107 ? -37.362 5.317 30.199 1.00 54.22 107 THR A O 1
ATOM 846 N N . TYR A 1 108 ? -37.882 4.289 32.122 1.00 47.22 108 TYR A N 1
ATOM 847 C CA . TYR A 1 108 ? -39.326 4.486 32.003 1.00 47.22 108 TYR A CA 1
ATOM 848 C C . TYR A 1 108 ? -39.647 5.988 31.931 1.00 47.22 108 TYR A C 1
ATOM 850 O O . TYR A 1 108 ? -39.412 6.708 32.898 1.00 47.22 108 TYR A O 1
ATOM 858 N N . ASP A 1 109 ? -40.162 6.441 30.788 1.00 41.69 109 ASP A N 1
ATOM 859 C CA . ASP A 1 109 ? -40.627 7.809 30.565 1.00 41.69 109 ASP A CA 1
ATOM 860 C C . ASP A 1 109 ? -42.159 7.834 30.671 1.00 41.69 109 ASP A C 1
ATOM 862 O O . ASP A 1 109 ? -42.863 7.205 29.876 1.00 41.69 109 ASP A O 1
ATOM 866 N N . GLU A 1 110 ? -42.687 8.550 31.667 1.00 41.50 110 GLU A N 1
ATOM 867 C CA . GLU A 1 110 ? -44.132 8.678 31.904 1.00 41.50 110 GLU A CA 1
ATOM 868 C C . GLU A 1 110 ? -44.891 9.339 30.739 1.00 41.50 110 GLU A C 1
ATOM 870 O O . GLU A 1 110 ? -46.120 9.217 30.670 1.00 41.50 110 GLU A O 1
ATOM 875 N N . SER A 1 111 ? -44.190 10.010 29.818 1.00 40.25 111 SER A N 1
ATOM 876 C CA . SER A 1 111 ? -44.783 10.675 28.652 1.00 40.25 111 SER A CA 1
ATOM 877 C C . SER A 1 111 ? -45.063 9.737 27.465 1.00 40.25 111 SER A C 1
ATOM 879 O O . SER A 1 111 ? -45.890 10.067 26.615 1.00 40.25 111 SER A O 1
ATOM 881 N N . LEU A 1 112 ? -44.468 8.536 27.428 1.00 43.91 112 LEU A N 1
ATOM 882 C CA . LEU A 1 112 ? -44.584 7.560 26.329 1.00 43.91 112 LEU A CA 1
ATOM 883 C C . LEU A 1 112 ? -45.594 6.436 26.638 1.00 43.91 112 LEU A C 1
ATOM 885 O O . LEU A 1 112 ? -45.295 5.249 26.513 1.00 43.91 112 LEU A O 1
ATOM 889 N N . LYS A 1 113 ? -46.818 6.798 27.041 1.00 40.66 113 LYS A N 1
ATOM 890 C CA . LYS A 1 113 ? -47.873 5.854 27.478 1.00 40.66 113 LYS A CA 1
ATOM 891 C C . LYS A 1 113 ? -48.386 4.857 26.420 1.00 40.66 113 LYS A C 1
ATOM 893 O O . LYS A 1 113 ? -49.202 4.010 26.774 1.00 40.66 113 LYS A O 1
ATOM 898 N N . GLU A 1 114 ? -47.947 4.923 25.163 1.00 39.72 114 GLU A N 1
ATOM 899 C CA . GLU A 1 114 ? -48.593 4.191 24.059 1.00 39.72 114 GLU A CA 1
ATOM 900 C C . GLU A 1 114 ? -47.879 2.921 23.556 1.00 39.72 114 GLU A C 1
ATOM 902 O O . GLU A 1 114 ? -48.495 2.175 22.801 1.00 39.72 114 GLU A O 1
ATOM 907 N N . ASP A 1 115 ? -46.655 2.589 23.993 1.00 45.09 115 ASP A N 1
ATOM 908 C CA . ASP A 1 115 ? -45.967 1.356 23.545 1.00 45.09 115 ASP A CA 1
ATOM 909 C C . ASP A 1 115 ? -45.912 0.311 24.684 1.00 45.09 115 ASP A C 1
ATOM 911 O O . ASP A 1 115 ? -44.984 0.276 25.498 1.00 45.09 115 ASP A O 1
ATOM 915 N N . SER A 1 116 ? -46.941 -0.545 24.782 1.00 45.78 116 SER A N 1
ATOM 916 C CA . SER A 1 116 ? -47.100 -1.557 25.850 1.00 45.78 116 SER A CA 1
ATOM 917 C C . SER A 1 116 ? -45.956 -2.578 25.938 1.00 45.78 116 SER A C 1
ATOM 919 O O . SER A 1 116 ? -45.819 -3.271 26.951 1.00 45.78 116 SER A O 1
ATOM 921 N N . ASP A 1 117 ? -45.117 -2.653 24.905 1.00 47.31 117 ASP A N 1
ATOM 922 C CA . ASP A 1 117 ? -44.053 -3.645 24.752 1.00 47.31 117 ASP A CA 1
ATOM 923 C C . ASP A 1 117 ? -42.687 -3.193 25.304 1.00 47.31 117 ASP A C 1
ATOM 925 O O . ASP A 1 117 ? -41.756 -3.998 25.369 1.00 47.31 117 ASP A O 1
ATOM 929 N N . VAL A 1 118 ? -42.560 -1.939 25.764 1.00 49.56 118 VAL A N 1
ATOM 930 C CA . VAL A 1 118 ? -41.321 -1.370 26.354 1.00 49.56 118 VAL A CA 1
ATOM 931 C C . VAL A 1 118 ? -41.374 -1.330 27.893 1.00 49.56 118 VAL A C 1
ATOM 933 O O . VAL A 1 118 ? -40.505 -0.763 28.552 1.00 49.56 118 VAL A O 1
ATOM 936 N N . GLN A 1 119 ? -42.379 -1.958 28.513 1.00 55.88 119 GLN A N 1
ATOM 937 C CA . GLN A 1 119 ? -42.483 -2.010 29.975 1.00 55.88 119 GLN A CA 1
ATOM 938 C C . GLN A 1 119 ? -41.233 -2.635 30.619 1.00 55.88 119 GLN A C 1
ATOM 940 O O . GLN A 1 119 ? -40.812 -3.736 30.250 1.00 55.88 119 GLN A O 1
ATOM 945 N N . GLN A 1 120 ? -40.683 -1.952 31.633 1.00 64.69 120 GLN A N 1
ATOM 946 C CA . GLN A 1 120 ? -39.571 -2.442 32.454 1.00 64.69 120 GLN A CA 1
ATOM 947 C C . GLN A 1 120 ? -39.830 -3.879 32.925 1.00 64.69 120 GLN A C 1
ATOM 949 O O . GLN A 1 120 ? -40.814 -4.164 33.615 1.00 64.69 120 GLN A O 1
ATOM 954 N N . ILE A 1 121 ? -38.927 -4.800 32.580 1.00 76.62 121 ILE A N 1
ATOM 955 C CA . ILE A 1 121 ? -39.048 -6.195 33.005 1.00 76.62 121 ILE A CA 1
ATOM 956 C C . ILE A 1 121 ? -38.698 -6.276 34.492 1.00 76.62 121 ILE A C 1
ATOM 958 O O . ILE A 1 121 ? -37.550 -6.088 34.891 1.00 76.62 121 ILE A O 1
ATOM 962 N N . GLN A 1 122 ? -39.691 -6.612 35.311 1.00 77.75 122 GLN A N 1
ATOM 963 C CA . GLN A 1 122 ? -39.506 -6.918 36.725 1.00 77.75 122 GLN A CA 1
ATOM 964 C C . GLN A 1 122 ? -39.309 -8.424 36.916 1.00 77.75 122 GLN A C 1
ATOM 966 O O . GLN A 1 122 ? -40.132 -9.235 36.487 1.00 77.75 122 GLN A O 1
ATOM 971 N N . TYR A 1 123 ? -38.234 -8.816 37.594 1.00 74.56 123 TYR A N 1
ATOM 972 C CA . TYR A 1 123 ? -37.919 -10.209 37.881 1.00 74.56 123 TYR A CA 1
ATOM 973 C C . TYR A 1 123 ? -37.672 -10.432 39.373 1.00 74.56 123 TYR A C 1
ATOM 975 O O . TYR A 1 123 ? -36.688 -9.965 39.937 1.00 74.56 123 TYR A O 1
ATOM 983 N N . LYS A 1 124 ? -38.548 -11.213 40.016 1.00 69.56 124 LYS A N 1
ATOM 984 C CA . LYS A 1 124 ? -38.649 -11.347 41.484 1.00 69.56 124 LYS A CA 1
ATOM 985 C C . LYS A 1 124 ? -37.453 -12.021 42.182 1.00 69.56 124 LYS A C 1
ATOM 987 O O . LYS A 1 124 ? -37.432 -12.072 43.408 1.00 69.56 124 LYS A O 1
ATOM 992 N N . LYS A 1 125 ? -36.458 -12.561 41.465 1.00 68.06 125 LYS A N 1
ATOM 993 C CA . LYS A 1 125 ? -35.338 -13.312 42.071 1.00 68.06 125 LYS A CA 1
ATOM 994 C C . LYS A 1 125 ? -34.046 -12.479 42.115 1.00 68.06 125 LYS A C 1
ATOM 996 O O . LYS A 1 125 ? -33.441 -12.180 41.083 1.00 68.06 125 LYS A O 1
ATOM 1001 N N . ARG A 1 126 ? -33.570 -12.172 43.330 1.00 60.06 126 ARG A N 1
ATOM 1002 C CA . ARG A 1 126 ? -32.361 -11.353 43.584 1.00 60.06 126 ARG A CA 1
ATOM 1003 C C . ARG A 1 126 ? -31.009 -12.035 43.323 1.00 60.06 126 ARG A C 1
ATOM 1005 O O . ARG A 1 126 ? -30.000 -11.353 43.409 1.00 60.06 126 ARG A O 1
ATOM 1012 N N . GLY A 1 127 ? -30.965 -13.329 42.988 1.00 65.00 127 GLY A N 1
ATOM 1013 C CA . GLY A 1 127 ? -29.697 -14.056 42.783 1.00 65.00 127 GLY A CA 1
ATOM 1014 C C . GLY A 1 127 ? -28.755 -13.387 41.767 1.00 65.00 127 GLY A C 1
ATOM 1015 O O . GLY A 1 127 ? -29.233 -12.726 40.836 1.00 65.00 127 GLY A O 1
ATOM 1016 N N . SER A 1 128 ? -27.439 -13.563 41.949 1.00 68.81 128 SER A N 1
ATOM 1017 C CA . SER A 1 128 ? -26.404 -12.983 41.079 1.00 68.81 128 SER A CA 1
ATOM 1018 C C . SER A 1 128 ? -26.438 -13.571 39.668 1.00 68.81 128 SER A C 1
ATOM 1020 O O . SER A 1 128 ? -26.255 -12.822 38.715 1.00 68.81 128 SER A O 1
ATOM 1022 N N . CYS A 1 129 ? -26.762 -14.860 39.511 1.00 84.75 129 CYS A N 1
ATOM 1023 C CA . CYS A 1 129 ? -26.985 -15.497 38.214 1.00 84.75 129 CYS A CA 1
ATOM 1024 C C . CYS A 1 129 ? -28.055 -16.601 38.294 1.00 84.75 129 CYS A C 1
ATOM 1026 O O . CYS A 1 129 ? -28.031 -17.448 39.186 1.00 84.75 129 CYS A O 1
ATOM 1028 N N . CYS A 1 130 ? -29.006 -16.642 37.357 1.00 86.06 130 CYS A N 1
ATOM 1029 C CA . CYS A 1 130 ? -29.901 -17.796 37.213 1.00 86.06 130 CYS A CA 1
ATOM 1030 C C . CYS A 1 130 ? -30.484 -17.931 35.803 1.00 86.06 130 CYS A C 1
ATOM 1032 O O . CYS A 1 130 ? -30.661 -16.942 35.101 1.00 86.06 130 CYS A O 1
ATOM 1034 N N . LYS A 1 131 ? -30.831 -19.159 35.403 1.00 87.25 131 LYS A N 1
ATOM 1035 C CA . LYS A 1 131 ? -31.593 -19.421 34.173 1.00 87.25 131 LYS A CA 1
ATOM 1036 C C . LYS A 1 131 ? -33.033 -18.936 34.340 1.00 87.25 131 LYS A C 1
ATOM 1038 O O . LYS A 1 131 ? -33.632 -19.180 35.393 1.00 87.25 131 LYS A O 1
ATOM 1043 N N . VAL A 1 132 ? -33.590 -18.279 33.324 1.00 85.50 132 VAL A N 1
ATOM 1044 C CA . VAL A 1 132 ? -34.933 -17.692 33.401 1.00 85.50 132 VAL A CA 1
ATOM 1045 C C . VAL A 1 132 ? -35.771 -18.051 32.184 1.00 85.50 132 VAL A C 1
ATOM 1047 O O . VAL A 1 132 ? -35.352 -17.861 31.051 1.00 85.50 132 VAL A O 1
ATOM 1050 N N . TYR A 1 133 ? -36.984 -18.538 32.442 1.00 84.94 133 TYR A N 1
ATOM 1051 C CA . TYR A 1 133 ? -37.950 -18.899 31.401 1.00 84.94 133 TYR A CA 1
ATOM 1052 C C . TYR A 1 133 ? -39.085 -17.873 31.279 1.00 84.94 133 TYR A C 1
ATOM 1054 O O . TYR A 1 133 ? -39.552 -17.598 30.185 1.00 84.94 133 TYR A O 1
ATOM 1062 N N . GLN A 1 134 ? -39.490 -17.250 32.391 1.00 83.19 134 GLN A N 1
ATOM 1063 C CA . GLN A 1 134 ? -40.671 -16.373 32.458 1.00 83.19 134 GLN A CA 1
ATOM 1064 C C . GLN A 1 134 ? -40.551 -15.087 31.628 1.00 83.19 134 GLN A C 1
ATOM 1066 O O . GLN A 1 134 ? -41.556 -14.557 31.174 1.00 83.19 134 GLN A O 1
ATOM 1071 N N . ILE A 1 135 ? -39.331 -14.575 31.456 1.00 84.44 135 ILE A N 1
ATOM 1072 C CA . ILE A 1 135 ? -39.053 -13.335 30.714 1.00 84.44 135 ILE A CA 1
ATOM 1073 C C . ILE A 1 135 ? -38.341 -13.614 29.384 1.00 84.44 135 ILE A C 1
ATOM 1075 O O . ILE A 1 135 ? -37.899 -12.678 28.728 1.00 84.44 135 ILE A O 1
ATOM 1079 N N . ALA A 1 136 ? -38.190 -14.888 29.004 1.00 86.31 136 ALA A N 1
ATOM 1080 C CA . ALA A 1 136 ? -37.296 -15.293 27.926 1.00 86.31 136 ALA A CA 1
ATOM 1081 C C . ALA A 1 136 ? -37.698 -14.702 26.568 1.00 86.31 136 ALA A C 1
ATOM 1083 O O . ALA A 1 136 ? -36.858 -14.105 25.894 1.00 86.31 136 ALA A O 1
ATOM 1084 N N . ASP A 1 137 ? -38.980 -14.797 26.212 1.00 84.56 137 ASP A N 1
ATOM 1085 C CA . ASP A 1 137 ? -39.489 -14.273 24.940 1.00 84.56 137 ASP A CA 1
ATOM 1086 C C . ASP A 1 137 ? -39.374 -12.747 24.875 1.00 84.56 137 ASP A C 1
ATOM 1088 O O . ASP A 1 137 ? -38.872 -12.212 23.892 1.00 84.56 137 ASP A O 1
ATOM 1092 N N . LYS A 1 138 ? -39.714 -12.042 25.965 1.00 85.88 138 LYS A N 1
ATOM 1093 C CA . LYS A 1 138 ? -39.566 -10.578 26.047 1.00 85.88 138 LYS A CA 1
ATOM 1094 C C . LYS A 1 138 ? -38.112 -10.136 25.880 1.00 85.88 138 LYS A C 1
ATOM 1096 O O . LYS A 1 138 ? -37.838 -9.212 25.123 1.00 85.88 138 LYS A O 1
ATOM 1101 N N . VAL A 1 139 ? -37.174 -10.803 26.556 1.00 86.00 139 VAL A N 1
ATOM 1102 C CA . VAL A 1 139 ? -35.735 -10.507 26.436 1.00 86.00 139 VAL A CA 1
ATOM 1103 C C . VAL A 1 139 ? -35.249 -10.747 25.007 1.00 86.00 139 VAL A C 1
ATOM 1105 O O . VAL A 1 139 ? -34.479 -9.943 24.488 1.00 86.00 139 VAL A O 1
ATOM 1108 N N . LYS A 1 140 ? -35.724 -11.813 24.353 1.00 87.31 140 LYS A N 1
ATOM 1109 C CA . LYS A 1 140 ? -35.395 -12.112 22.957 1.00 87.31 140 LYS A CA 1
ATOM 1110 C C . LYS A 1 140 ? -35.910 -11.035 22.003 1.00 87.31 140 LYS A C 1
ATOM 1112 O O . LYS A 1 140 ? -35.115 -10.496 21.238 1.00 87.31 140 LYS A O 1
ATOM 1117 N N . THR A 1 141 ? -37.188 -10.673 22.091 1.00 83.75 141 THR A N 1
ATOM 1118 C CA . THR A 1 141 ? -37.794 -9.628 21.251 1.00 83.75 141 THR A CA 1
ATOM 1119 C C . THR A 1 141 ? -37.116 -8.275 21.448 1.00 83.75 141 THR A C 1
ATOM 1121 O O . THR A 1 141 ? -36.814 -7.591 20.471 1.00 83.75 141 THR A O 1
ATOM 1124 N N . LEU A 1 142 ? -36.823 -7.893 22.695 1.00 82.56 142 LEU A N 1
ATOM 1125 C CA . LEU A 1 142 ? -36.116 -6.645 22.988 1.00 82.56 142 LEU A CA 1
ATOM 1126 C C . LEU A 1 142 ? -34.697 -6.659 22.423 1.00 82.56 142 LEU A C 1
ATOM 1128 O O . LEU A 1 142 ? -34.295 -5.689 21.789 1.00 82.56 142 LEU A O 1
ATOM 1132 N N . TYR A 1 143 ? -33.959 -7.761 22.586 1.00 83.50 143 TYR A N 1
ATOM 1133 C CA . TYR A 1 143 ? -32.620 -7.883 22.014 1.00 83.50 143 TYR A CA 1
ATOM 1134 C C . TYR A 1 143 ? -32.648 -7.763 20.485 1.00 83.50 143 TYR A C 1
ATOM 1136 O O . TYR A 1 143 ? -31.856 -7.012 19.923 1.00 83.50 143 TYR A O 1
ATOM 1144 N N . GLU A 1 144 ? -33.571 -8.453 19.809 1.00 80.19 144 GLU A N 1
ATOM 1145 C CA . GLU A 1 144 ? -33.734 -8.383 18.350 1.00 80.19 144 GLU A CA 1
ATOM 1146 C C . GLU A 1 144 ? -34.106 -6.964 17.886 1.00 80.19 144 GLU A C 1
ATOM 1148 O O . GLU A 1 144 ? -33.491 -6.444 16.956 1.00 80.19 144 GLU A O 1
ATOM 1153 N N . ARG A 1 145 ? -35.033 -6.282 18.574 1.00 75.12 145 ARG A N 1
ATOM 1154 C CA . ARG A 1 145 ? -35.412 -4.884 18.289 1.00 75.12 145 ARG A CA 1
ATOM 1155 C C . ARG A 1 145 ? -34.231 -3.927 18.466 1.00 75.12 145 ARG A C 1
ATOM 1157 O O . ARG A 1 145 ? -33.989 -3.090 17.595 1.00 75.12 145 ARG A O 1
ATOM 1164 N N . CYS A 1 146 ? -33.486 -4.051 19.563 1.00 69.69 146 CYS A N 1
ATOM 1165 C CA . CYS A 1 146 ? -32.290 -3.249 19.823 1.00 69.69 146 CYS A CA 1
ATOM 1166 C C . CYS A 1 146 ? -31.191 -3.524 18.787 1.00 69.69 146 CYS A C 1
ATOM 1168 O O . CYS A 1 146 ? -30.569 -2.582 18.294 1.00 69.69 146 CYS A O 1
ATOM 1170 N N . ALA A 1 147 ? -30.997 -4.788 18.401 1.00 66.00 147 ALA A N 1
ATOM 1171 C CA . ALA A 1 147 ? -30.033 -5.184 17.382 1.00 66.00 147 ALA A CA 1
ATOM 1172 C C . ALA A 1 147 ? -30.373 -4.572 16.014 1.00 66.00 147 ALA A C 1
ATOM 1174 O O . ALA A 1 147 ? -29.522 -3.906 15.432 1.00 66.00 147 ALA A O 1
ATOM 1175 N N . VAL A 1 148 ? -31.622 -4.676 15.551 1.00 62.19 148 VAL A N 1
ATOM 1176 C CA . VAL A 1 148 ? -32.064 -4.075 14.277 1.00 62.19 148 VAL A CA 1
ATOM 1177 C C . VAL A 1 148 ? -32.026 -2.543 14.331 1.00 62.19 148 VAL A C 1
ATOM 1179 O O . VAL A 1 148 ? -31.602 -1.884 13.385 1.00 62.19 148 VAL A O 1
ATOM 1182 N N . SER A 1 149 ? -32.414 -1.931 15.455 1.00 54.56 149 SER A N 1
ATOM 1183 C CA . SER A 1 149 ? -32.337 -0.473 15.610 1.00 54.56 149 SER A CA 1
ATOM 1184 C C . SER A 1 149 ? -30.899 0.053 15.621 1.00 54.56 149 SER A C 1
ATOM 1186 O O . SER A 1 149 ? -30.695 1.225 15.303 1.00 54.56 149 SER A O 1
ATOM 1188 N N . SER A 1 150 ? -29.909 -0.756 16.005 1.00 52.44 150 SER A N 1
ATOM 1189 C CA . SER A 1 150 ? -28.494 -0.371 15.941 1.00 52.44 150 SER A CA 1
ATOM 1190 C C . SER A 1 150 ? -27.960 -0.249 14.504 1.00 52.44 150 SER A C 1
ATOM 1192 O O . SER A 1 150 ? -26.925 0.377 14.309 1.00 52.44 150 SER A O 1
ATOM 1194 N N . GLU A 1 151 ? -28.705 -0.741 13.507 1.00 54.91 151 GLU A N 1
ATOM 1195 C CA . GLU A 1 151 ? -28.334 -0.731 12.083 1.00 54.91 151 GLU A CA 1
ATOM 1196 C C . GLU A 1 151 ? -28.997 0.395 11.264 1.00 54.91 151 GLU A C 1
ATOM 1198 O O . GLU A 1 151 ? -28.696 0.554 10.081 1.00 54.91 151 GLU A O 1
ATOM 1203 N N . LYS A 1 152 ? -29.891 1.205 11.854 1.00 61.81 152 LYS A N 1
ATOM 1204 C CA . LYS A 1 152 ? -30.481 2.353 11.143 1.00 61.81 152 LYS A CA 1
ATOM 1205 C C . LYS A 1 152 ? -29.430 3.438 10.905 1.00 61.81 152 LYS A C 1
ATOM 1207 O O . LYS A 1 152 ? -28.920 4.010 11.865 1.00 61.81 152 LYS A O 1
ATOM 1212 N N . PHE A 1 153 ? -29.185 3.722 9.626 1.00 68.00 153 PHE A N 1
ATOM 1213 C CA . PHE A 1 153 ? -28.308 4.789 9.157 1.00 68.00 153 PHE A CA 1
ATOM 1214 C C . PHE A 1 153 ? -28.798 6.169 9.609 1.00 68.00 153 PHE A C 1
ATOM 1216 O O . PHE A 1 153 ? -29.941 6.528 9.327 1.00 68.00 153 PHE A O 1
ATOM 1223 N N . ASP A 1 154 ? -27.924 6.936 10.258 1.00 76.81 154 ASP A N 1
ATOM 1224 C CA . ASP A 1 154 ? -28.166 8.336 10.613 1.00 76.81 154 ASP A CA 1
ATOM 1225 C C . ASP A 1 154 ? -26.854 9.138 10.645 1.00 76.81 154 ASP A C 1
ATOM 1227 O O . ASP A 1 154 ? -25.792 8.589 10.974 1.00 76.81 154 ASP A O 1
ATOM 1231 N N . ILE A 1 155 ? -26.927 10.426 10.301 1.00 79.88 155 ILE A N 1
ATOM 1232 C CA . ILE A 1 155 ? -25.807 11.374 10.352 1.00 79.88 155 ILE A CA 1
ATOM 1233 C C . ILE A 1 155 ? -26.280 12.652 11.042 1.00 79.88 155 ILE A C 1
ATOM 1235 O O . ILE A 1 155 ? -27.196 13.316 10.564 1.00 79.88 155 ILE A O 1
ATOM 1239 N N . ASP A 1 156 ? -25.576 13.038 12.101 1.00 83.44 156 ASP A N 1
ATOM 1240 C CA . ASP A 1 156 ? -25.737 14.327 12.773 1.00 83.44 156 ASP A CA 1
ATOM 1241 C C . ASP A 1 156 ? -24.446 15.151 12.667 1.00 83.44 156 ASP A C 1
ATOM 1243 O O . ASP A 1 156 ? -23.344 14.596 12.629 1.00 83.44 156 ASP A O 1
ATOM 1247 N N . CYS A 1 157 ? -24.558 16.478 12.620 1.00 85.56 157 CYS A N 1
ATOM 1248 C CA . CYS A 1 157 ? -23.402 17.368 12.553 1.00 85.56 157 CYS A CA 1
ATOM 1249 C C . CYS A 1 157 ? -23.553 18.580 13.472 1.00 85.56 157 CYS A C 1
ATOM 1251 O O . CYS A 1 157 ? -24.568 19.276 13.455 1.00 85.56 157 CYS A O 1
ATOM 1253 N N . LYS A 1 158 ? -22.498 18.891 14.230 1.00 89.94 158 LYS A N 1
ATOM 1254 C CA . LYS A 1 158 ? -22.465 20.063 15.111 1.00 89.94 158 LYS A CA 1
ATOM 1255 C C . LYS A 1 158 ? -21.095 20.726 15.150 1.00 89.94 158 LYS A C 1
ATOM 1257 O O . LYS A 1 158 ? -20.061 20.071 15.030 1.00 89.94 158 LYS A O 1
ATOM 1262 N N . ARG A 1 159 ? -21.080 22.038 15.380 1.00 90.94 159 ARG A N 1
ATOM 1263 C CA . ARG A 1 159 ? -19.855 22.760 15.740 1.00 90.94 159 ARG A CA 1
ATOM 1264 C C . ARG A 1 159 ? -19.536 22.481 17.210 1.00 90.94 159 ARG A C 1
ATOM 1266 O O . ARG A 1 159 ? -20.422 22.629 18.043 1.00 90.94 159 ARG A O 1
ATOM 1273 N N . CYS A 1 160 ? -18.297 22.105 17.509 1.00 90.00 160 CYS A N 1
ATOM 1274 C CA . CYS A 1 160 ? -17.855 21.723 18.851 1.00 90.00 160 CYS A CA 1
ATOM 1275 C C . CYS A 1 160 ? -16.529 22.418 19.178 1.00 90.00 160 CYS A C 1
ATOM 1277 O O . CYS A 1 160 ? -15.608 22.394 18.356 1.00 90.00 160 CYS A O 1
ATOM 1279 N N . SER A 1 161 ? -16.425 23.047 20.347 1.00 91.19 161 SER A N 1
ATOM 1280 C CA . SER A 1 161 ? -15.147 23.556 20.865 1.00 91.19 161 SER A CA 1
ATOM 1281 C C . SER A 1 161 ? -14.312 22.433 21.490 1.00 91.19 161 SER A C 1
ATOM 1283 O O . SER A 1 161 ? -14.847 21.378 21.842 1.00 91.19 161 SER A O 1
ATOM 1285 N N . LEU A 1 162 ? -13.006 22.651 21.677 1.00 91.25 162 LEU A N 1
ATOM 1286 C CA . LEU A 1 162 ? -12.172 21.703 22.422 1.00 91.25 162 LEU A CA 1
ATOM 1287 C C . LEU A 1 162 ? -12.660 21.540 23.868 1.00 91.25 162 LEU A C 1
ATOM 1289 O O . LEU A 1 162 ? -12.717 20.420 24.357 1.00 91.25 162 LEU A O 1
ATOM 1293 N N . LYS A 1 163 ? -13.089 22.619 24.534 1.00 90.69 163 LYS A N 1
ATOM 1294 C CA . LYS A 1 163 ? -13.674 22.569 25.887 1.00 90.69 163 LYS A CA 1
ATOM 1295 C C . LYS A 1 163 ? -14.837 21.579 25.999 1.00 90.69 163 LYS A C 1
ATOM 1297 O O . LYS A 1 163 ? -14.911 20.852 26.980 1.00 90.69 163 LYS A O 1
ATOM 1302 N N . GLU A 1 164 ? -15.709 21.517 24.993 1.00 88.81 164 GLU A N 1
ATOM 1303 C CA . GLU A 1 164 ? -16.805 20.537 24.940 1.00 88.81 164 GLU A CA 1
ATOM 1304 C C . GLU A 1 164 ? -16.312 19.095 24.737 1.00 88.81 164 GLU A C 1
ATOM 1306 O O . GLU A 1 164 ? -16.944 18.161 25.224 1.00 88.81 164 GLU A O 1
ATOM 1311 N N . LEU A 1 165 ? -15.193 18.898 24.031 1.00 88.69 165 LEU A N 1
ATOM 1312 C CA . LEU A 1 165 ? -14.573 17.580 23.850 1.00 88.69 165 LEU A CA 1
ATOM 1313 C C . LEU A 1 165 ? -13.776 17.124 25.081 1.00 88.69 165 LEU A C 1
ATOM 1315 O O . LEU A 1 165 ? -13.555 15.933 25.244 1.00 88.69 165 LEU A O 1
ATOM 1319 N N . LEU A 1 166 ? -13.338 18.038 25.947 1.00 87.06 166 LEU A N 1
ATOM 1320 C CA . LEU A 1 166 ? -12.608 17.706 27.177 1.00 87.06 166 LEU A CA 1
ATOM 1321 C C . LEU A 1 166 ? -13.537 17.379 28.360 1.00 87.06 166 LEU A C 1
ATOM 1323 O O . LEU A 1 166 ? -13.047 17.114 29.456 1.00 87.06 166 LEU A O 1
ATOM 1327 N N . ASP A 1 167 ? -14.861 17.410 28.169 1.00 79.56 167 ASP A N 1
ATOM 1328 C CA . ASP A 1 167 ? -15.816 17.062 29.221 1.00 79.56 167 ASP A CA 1
ATOM 1329 C C . ASP A 1 167 ? -15.647 15.597 29.663 1.00 79.56 167 ASP A C 1
ATOM 1331 O O . ASP A 1 167 ? -15.800 14.664 28.873 1.00 79.56 167 ASP A O 1
ATOM 1335 N N . SER A 1 168 ? -15.398 15.395 30.960 1.00 68.62 168 SER A N 1
ATOM 1336 C CA . SER A 1 168 ? -15.210 14.085 31.610 1.00 68.62 168 SER A CA 1
ATOM 1337 C C . SER A 1 168 ? -16.386 13.102 31.455 1.00 68.62 168 SER A C 1
ATOM 1339 O O . SER A 1 168 ? -16.253 11.901 31.744 1.00 68.62 168 SER A O 1
ATOM 1341 N N . LYS A 1 169 ? -17.545 13.590 30.991 1.00 79.88 169 LYS A N 1
ATOM 1342 C CA . LYS A 1 169 ? -18.709 12.757 30.670 1.00 79.88 169 LYS A CA 1
ATOM 1343 C C . LYS A 1 169 ? -18.490 11.869 29.450 1.00 79.88 169 LYS A C 1
ATOM 1345 O O . LYS A 1 169 ? -19.037 10.769 29.410 1.00 79.88 169 LYS A O 1
ATOM 1350 N N . THR A 1 170 ? -17.706 12.312 28.464 1.00 85.38 170 THR A N 1
ATOM 1351 C CA . THR A 1 170 ? -17.507 11.562 27.213 1.00 85.38 170 THR A CA 1
ATOM 1352 C C . THR A 1 170 ? -16.091 11.015 27.130 1.00 85.38 170 THR A C 1
ATOM 1354 O O . THR A 1 170 ? -15.128 11.774 27.112 1.00 85.38 170 THR A O 1
ATOM 1357 N N . ARG A 1 171 ? -15.971 9.692 27.025 1.00 87.38 171 ARG A N 1
ATOM 1358 C CA . ARG A 1 171 ? -14.717 9.016 26.701 1.00 87.38 171 ARG A CA 1
ATOM 1359 C C . ARG A 1 171 ? -14.640 8.773 25.198 1.00 87.38 171 ARG A C 1
ATOM 1361 O O . ARG A 1 171 ? -15.529 8.159 24.608 1.00 87.38 171 ARG A O 1
ATOM 1368 N N . TYR A 1 172 ? -13.558 9.224 24.590 1.00 91.00 172 TYR A N 1
ATOM 1369 C CA . TYR A 1 172 ? -13.246 8.993 23.191 1.00 91.00 172 TYR A CA 1
ATOM 1370 C C . TYR A 1 172 ? -12.342 7.776 23.065 1.00 91.00 172 TYR A C 1
ATOM 1372 O O . TYR A 1 172 ? -11.350 7.646 23.778 1.00 91.00 172 TYR A O 1
ATOM 1380 N N . VAL A 1 173 ? -12.677 6.881 22.148 1.00 87.50 173 VAL A N 1
ATOM 1381 C CA . VAL A 1 173 ? -11.938 5.638 21.937 1.00 87.50 173 VAL A CA 1
ATOM 1382 C C . VAL A 1 173 ? -11.406 5.622 20.524 1.00 87.50 173 VAL A C 1
ATOM 1384 O O . VAL A 1 173 ? -12.185 5.659 19.580 1.00 87.50 173 VAL A O 1
ATOM 1387 N N . ILE A 1 174 ? -10.094 5.521 20.360 1.00 88.75 174 ILE A N 1
ATOM 1388 C CA . ILE A 1 174 ? -9.474 5.198 19.080 1.00 88.75 174 ILE A CA 1
ATOM 1389 C C . ILE A 1 174 ? -9.624 3.684 18.872 1.00 88.75 174 ILE A C 1
ATOM 1391 O O . ILE A 1 174 ? -9.015 2.901 19.610 1.00 88.75 174 ILE A O 1
ATOM 1395 N N . PRO A 1 175 ? -10.446 3.234 17.907 1.00 81.19 175 PRO A N 1
ATOM 1396 C CA . PRO A 1 175 ? -10.702 1.814 17.713 1.00 81.19 175 PRO A CA 1
ATOM 1397 C C . PRO A 1 175 ? -9.474 1.074 17.196 1.00 81.19 175 PRO A C 1
ATOM 1399 O O . PRO A 1 175 ? -8.603 1.658 16.559 1.00 81.19 175 PRO A O 1
ATOM 1402 N N . VAL A 1 176 ? -9.470 -0.248 17.378 1.00 74.50 176 VAL A N 1
ATOM 1403 C CA . VAL A 1 176 ? -8.378 -1.136 16.949 1.00 74.50 176 VAL A CA 1
ATOM 1404 C C . VAL A 1 176 ? -7.996 -0.928 15.473 1.00 74.50 176 VAL A C 1
ATOM 1406 O O . VAL A 1 176 ? -6.821 -0.906 15.129 1.00 74.50 176 VAL A O 1
ATOM 1409 N N . TYR A 1 177 ? -8.985 -0.678 14.606 1.00 72.12 177 TYR A N 1
ATOM 1410 C CA . TYR A 1 177 ? -8.813 -0.519 13.158 1.00 72.12 177 TYR A CA 1
ATOM 1411 C C . TYR A 1 177 ? -8.148 0.777 12.711 1.00 72.12 177 TYR A C 1
ATOM 1413 O O . TYR A 1 177 ? -7.791 0.897 11.538 1.00 72.12 177 TYR A O 1
ATOM 1421 N N . GLN A 1 178 ? -7.955 1.725 13.618 1.00 77.25 178 GLN A N 1
ATOM 1422 C CA . GLN A 1 178 ? -7.221 2.939 13.319 1.00 77.25 178 GLN A CA 1
ATOM 1423 C C . GLN A 1 178 ? -5.709 2.708 13.273 1.00 77.25 178 GLN A C 1
ATOM 1425 O O . GLN A 1 178 ? -5.182 1.689 13.722 1.00 77.25 178 GLN A O 1
ATOM 1430 N N . ARG A 1 179 ? -4.997 3.674 12.690 1.00 79.69 179 ARG A N 1
ATOM 1431 C CA . ARG A 1 179 ? -3.530 3.688 12.703 1.00 79.69 179 ARG A CA 1
ATOM 1432 C C . ARG A 1 179 ? -2.985 4.315 13.985 1.00 79.69 179 ARG A C 1
ATOM 1434 O O . ARG A 1 179 ? -3.654 5.137 14.605 1.00 79.69 179 ARG A O 1
ATOM 1441 N N . GLU A 1 180 ? -1.748 3.956 14.307 1.00 86.00 180 GLU A N 1
ATOM 1442 C CA . GLU A 1 180 ? -0.932 4.543 15.381 1.00 86.00 180 GLU A CA 1
ATOM 1443 C C . GLU A 1 180 ? -0.807 6.073 15.241 1.00 86.00 180 GLU A C 1
ATOM 1445 O O . GLU A 1 180 ? -1.012 6.643 14.154 1.00 86.00 180 GLU A O 1
ATOM 1450 N N . TYR A 1 181 ? -0.453 6.758 16.329 1.00 90.56 181 TYR A N 1
ATOM 1451 C CA . TYR A 1 181 ? -0.131 8.181 16.268 1.00 90.56 181 TYR A CA 1
ATOM 1452 C C . TYR A 1 181 ? 1.174 8.403 15.492 1.00 90.56 181 TYR A C 1
ATOM 1454 O O . TYR A 1 181 ? 2.237 7.910 15.855 1.00 90.56 181 TYR A O 1
ATOM 1462 N N . SER A 1 182 ? 1.083 9.129 14.378 1.00 89.19 182 SER A N 1
ATOM 1463 C CA . SER A 1 182 ? 2.147 9.219 13.376 1.00 89.19 182 SER A CA 1
ATOM 1464 C C . SER A 1 182 ? 2.445 10.645 12.913 1.00 89.19 182 SER A C 1
ATOM 1466 O O . SER A 1 182 ? 3.240 10.820 11.989 1.00 89.19 182 SER A O 1
ATOM 1468 N N . TRP A 1 183 ? 1.798 11.669 13.481 1.00 90.69 183 TRP A N 1
ATOM 1469 C CA . TRP A 1 183 ? 2.225 13.051 13.252 1.00 90.69 183 TRP A CA 1
ATOM 1470 C C . TRP A 1 183 ? 3.656 13.228 13.761 1.00 90.69 183 TRP A C 1
ATOM 1472 O O . TRP A 1 183 ? 3.978 12.846 14.886 1.00 90.69 183 TRP A O 1
ATOM 1482 N N . GLY A 1 184 ? 4.516 13.768 12.902 1.00 88.94 184 GLY A N 1
ATOM 1483 C CA . GLY A 1 184 ? 5.893 14.110 13.230 1.00 88.94 184 GLY A CA 1
ATOM 1484 C C . GLY A 1 184 ? 6.135 15.605 13.079 1.00 88.94 184 GLY A C 1
ATOM 1485 O O . GLY A 1 184 ? 5.195 16.399 12.975 1.00 88.94 184 GLY A O 1
ATOM 1486 N N . GLU A 1 185 ? 7.412 15.970 13.013 1.00 89.81 185 GLU A N 1
ATOM 1487 C CA . GLU A 1 185 ? 7.854 17.363 13.005 1.00 89.81 185 GLU A CA 1
ATOM 1488 C C . GLU A 1 185 ? 7.134 18.254 11.978 1.00 89.81 185 GLU A C 1
ATOM 1490 O O . GLU A 1 185 ? 6.587 19.282 12.386 1.00 89.81 185 GLU A O 1
ATOM 1495 N N . PRO A 1 186 ? 6.991 17.874 10.689 1.00 90.06 186 PRO A N 1
ATOM 1496 C CA . PRO A 1 186 ? 6.359 18.754 9.707 1.00 90.06 186 PRO A CA 1
ATOM 1497 C C . PRO A 1 186 ? 4.895 19.073 10.036 1.00 90.06 186 PRO A C 1
ATOM 1499 O O . PRO A 1 186 ? 4.436 20.198 9.825 1.00 90.06 186 PRO A O 1
ATOM 1502 N N . GLN A 1 187 ? 4.143 18.089 10.544 1.00 92.56 187 GLN A N 1
ATOM 1503 C CA . GLN A 1 187 ? 2.729 18.265 10.873 1.00 92.56 187 GLN A CA 1
ATOM 1504 C C . GLN A 1 187 ? 2.554 19.067 12.162 1.00 92.56 187 GLN A C 1
ATOM 1506 O O . GLN A 1 187 ? 1.747 19.997 12.187 1.00 92.56 187 GLN A O 1
ATOM 1511 N N . VAL A 1 188 ? 3.322 18.742 13.206 1.00 93.19 188 VAL A N 1
ATOM 1512 C CA . VAL A 1 188 ? 3.238 19.419 14.508 1.00 93.19 188 VAL A CA 1
ATOM 1513 C C . VAL A 1 188 ? 3.727 20.862 14.409 1.00 93.19 188 VAL A C 1
ATOM 1515 O O . VAL A 1 188 ? 3.033 21.761 14.879 1.00 93.19 188 VAL A O 1
ATOM 1518 N N . ALA A 1 189 ? 4.838 21.123 13.715 1.00 90.19 189 ALA A N 1
ATOM 1519 C CA . ALA A 1 189 ? 5.336 22.482 13.503 1.00 90.19 189 ALA A CA 1
ATOM 1520 C C . ALA A 1 189 ? 4.336 23.348 12.721 1.00 90.19 189 ALA A C 1
ATOM 1522 O O . ALA A 1 189 ? 4.123 24.516 13.054 1.00 90.19 189 ALA A O 1
ATOM 1523 N N . LYS A 1 190 ? 3.679 22.788 11.695 1.00 90.50 190 LYS A N 1
ATOM 1524 C CA . LYS A 1 190 ? 2.603 23.489 10.980 1.00 90.50 190 LYS A CA 1
ATOM 1525 C C . LYS A 1 190 ? 1.404 23.751 11.894 1.00 90.50 190 LYS A C 1
ATOM 1527 O O . LYS A 1 190 ? 0.907 24.872 11.917 1.00 90.50 190 LYS A O 1
ATOM 1532 N N . PHE A 1 191 ? 0.960 22.746 12.648 1.00 91.88 191 PHE A N 1
ATOM 1533 C CA . PHE A 1 191 ? -0.162 22.877 13.576 1.00 91.88 191 PHE A CA 1
ATOM 1534 C C . PHE A 1 191 ? 0.083 23.975 14.622 1.00 91.88 191 PHE A C 1
ATOM 1536 O O . PHE A 1 191 ? -0.757 24.858 14.790 1.00 91.88 191 PHE A O 1
ATOM 1543 N N . MET A 1 192 ? 1.255 23.966 15.261 1.00 91.69 192 MET A N 1
ATOM 1544 C CA . MET A 1 192 ? 1.645 24.978 16.244 1.00 91.69 192 MET A CA 1
ATOM 1545 C C . MET A 1 192 ? 1.751 26.370 15.623 1.00 91.69 192 MET A C 1
ATOM 1547 O O . MET A 1 192 ? 1.286 27.337 16.218 1.00 91.69 192 MET A O 1
ATOM 1551 N N . ARG A 1 193 ? 2.288 26.487 14.404 1.00 88.44 193 ARG A N 1
ATOM 1552 C CA . ARG A 1 193 ? 2.336 27.762 13.675 1.00 88.44 193 ARG A CA 1
ATOM 1553 C C . ARG A 1 193 ? 0.942 28.322 13.409 1.00 88.44 193 ARG A C 1
ATOM 1555 O O . ARG A 1 193 ? 0.717 29.504 13.655 1.00 88.44 193 ARG A O 1
ATOM 1562 N N . ASP A 1 194 ? 0.015 27.496 12.928 1.00 88.62 194 ASP A N 1
ATOM 1563 C CA . ASP A 1 194 ? -1.366 27.910 12.653 1.00 88.62 194 ASP A CA 1
ATOM 1564 C C . ASP A 1 194 ? -2.075 28.335 13.960 1.00 88.62 194 ASP A C 1
ATOM 1566 O O . ASP A 1 194 ? -2.768 29.355 13.999 1.00 88.62 194 ASP A O 1
ATOM 1570 N N . LEU A 1 195 ? -1.826 27.611 15.058 1.00 91.50 195 LEU A N 1
ATOM 1571 C CA . LEU A 1 195 ? -2.351 27.907 16.393 1.00 91.50 195 LEU A CA 1
ATOM 1572 C C . LEU A 1 195 ? -1.823 29.233 16.950 1.00 91.50 195 LEU A C 1
ATOM 1574 O O . LEU A 1 195 ? -2.614 30.083 17.365 1.00 91.50 195 LEU A O 1
ATOM 1578 N N . LEU A 1 196 ? -0.504 29.432 16.915 1.00 87.94 196 LEU A N 1
ATOM 1579 C CA . LEU A 1 196 ? 0.148 30.668 17.347 1.00 87.94 196 LEU A CA 1
ATOM 1580 C C . LEU A 1 196 ? -0.235 31.849 16.450 1.00 87.94 196 LEU A C 1
ATOM 1582 O O . LEU A 1 196 ? -0.411 32.955 16.945 1.00 87.94 196 LEU A O 1
ATOM 1586 N N . THR A 1 197 ? -0.463 31.625 15.155 1.00 85.38 197 THR A N 1
ATOM 1587 C CA . THR A 1 197 ? -0.975 32.660 14.242 1.00 85.38 197 THR A CA 1
ATOM 1588 C C . THR A 1 197 ? -2.387 33.106 14.631 1.00 85.38 197 THR A C 1
ATOM 1590 O O . THR A 1 197 ? -2.702 34.291 14.540 1.00 85.38 197 THR A O 1
ATOM 1593 N N . GLY A 1 198 ? -3.253 32.198 15.089 1.00 85.38 198 GLY A N 1
ATOM 1594 C CA . GLY A 1 198 ? -4.578 32.568 15.604 1.00 85.38 198 GLY A CA 1
ATOM 1595 C C . GLY A 1 198 ? -4.517 33.306 16.949 1.00 85.38 198 GLY A C 1
ATOM 1596 O O . GLY A 1 198 ? -5.244 34.283 17.156 1.00 85.38 198 GLY A O 1
ATOM 1597 N N . PHE A 1 199 ? -3.600 32.886 17.827 1.00 87.50 199 PHE A N 1
ATOM 1598 C CA . PHE A 1 199 ? -3.410 33.445 19.169 1.00 87.50 199 PHE A CA 1
ATOM 1599 C C . PHE A 1 199 ? -2.714 34.822 19.172 1.00 87.50 199 PHE A C 1
ATOM 1601 O O . PHE A 1 199 ? -3.189 35.759 19.819 1.00 87.50 199 PHE A O 1
ATOM 1608 N N . CYS A 1 200 ? -1.626 34.964 18.412 1.00 80.94 200 CYS A N 1
ATOM 1609 C CA . CYS A 1 200 ? -0.773 36.158 18.348 1.00 80.94 200 CYS A CA 1
ATOM 1610 C C . CYS A 1 200 ? -0.981 36.988 17.063 1.00 80.94 200 CYS A C 1
ATOM 1612 O O . CYS A 1 200 ? -0.715 38.183 17.050 1.00 80.94 200 CYS A O 1
ATOM 1614 N N . GLY A 1 201 ? -1.502 36.411 15.972 1.00 70.88 201 GLY A N 1
ATOM 1615 C CA . GLY A 1 201 ? -1.629 37.056 14.651 1.00 70.88 201 GLY A CA 1
ATOM 1616 C C . GLY A 1 201 ? -0.568 36.632 13.623 1.00 70.88 201 GLY A C 1
ATOM 1617 O O . GLY A 1 201 ? 0.409 35.975 13.955 1.00 70.88 201 GLY A O 1
ATOM 1618 N N . VAL A 1 202 ? -0.750 37.037 12.352 1.00 60.62 202 VAL A N 1
ATOM 1619 C CA . VAL A 1 202 ? 0.222 36.802 11.249 1.00 60.62 202 VAL A CA 1
ATOM 1620 C C . VAL A 1 202 ? 1.551 37.529 11.504 1.00 60.62 202 VAL A C 1
ATOM 1622 O O . VAL A 1 202 ? 2.608 37.070 11.084 1.00 60.62 202 VAL A O 1
ATOM 1625 N N . SER A 1 203 ? 1.496 38.629 12.254 1.00 53.22 203 SER A N 1
ATOM 1626 C CA . SER A 1 203 ? 2.629 39.320 12.862 1.00 53.22 203 SER A CA 1
ATOM 1627 C C . SER A 1 203 ? 2.850 38.830 14.296 1.00 53.22 203 SER A C 1
ATOM 1629 O O . SER A 1 203 ? 2.933 39.646 15.201 1.00 53.22 203 SER A O 1
ATOM 1631 N N . GLY A 1 204 ? 2.923 37.515 14.544 1.00 48.41 204 GLY A N 1
ATOM 1632 C CA . GLY A 1 204 ? 3.171 36.924 15.881 1.00 48.41 204 GLY A CA 1
ATOM 1633 C C . GLY A 1 204 ? 4.532 37.274 16.512 1.00 48.41 204 GLY A C 1
ATOM 1634 O O . GLY A 1 204 ? 5.016 36.578 17.393 1.00 48.41 204 GLY A O 1
ATOM 1635 N N . PHE A 1 205 ? 5.131 38.349 16.024 1.00 53.44 205 PHE A N 1
ATOM 1636 C CA . PHE A 1 205 ? 6.373 38.985 16.370 1.00 53.44 205 PHE A CA 1
ATOM 1637 C C . PHE A 1 205 ? 6.085 40.491 16.391 1.00 53.44 205 PHE A C 1
ATOM 1639 O O . PHE A 1 205 ? 6.553 41.220 15.515 1.00 53.44 205 PHE A O 1
ATOM 1646 N N . ASP A 1 206 ? 5.235 40.954 17.305 1.00 49.50 206 ASP A N 1
ATOM 1647 C CA . ASP A 1 206 ? 5.140 42.396 17.512 1.00 49.50 206 ASP A CA 1
ATOM 1648 C C . ASP A 1 206 ? 6.503 42.853 18.051 1.00 49.50 206 ASP A C 1
ATOM 1650 O O . ASP A 1 206 ? 7.060 42.250 18.976 1.00 49.50 206 ASP A O 1
ATOM 1654 N N . GLU A 1 207 ? 7.084 43.858 17.395 1.00 52.03 207 GLU A N 1
ATOM 1655 C CA . GLU A 1 207 ? 8.312 44.500 17.846 1.00 52.03 207 GLU A CA 1
ATOM 1656 C C . GLU A 1 207 ? 8.001 45.212 19.165 1.00 52.03 207 GLU A C 1
ATOM 1658 O O . GLU A 1 207 ? 7.101 46.054 19.232 1.00 52.03 207 GLU A O 1
ATOM 1663 N N . ASN A 1 208 ? 8.721 44.872 20.237 1.00 53.88 208 ASN A N 1
ATOM 1664 C CA . ASN A 1 208 ? 8.714 45.723 21.425 1.00 53.88 208 ASN A CA 1
ATOM 1665 C C . ASN A 1 208 ? 9.283 47.117 21.069 1.00 53.88 208 ASN A C 1
ATOM 1667 O O . ASN A 1 208 ? 9.804 47.324 19.974 1.00 53.88 208 ASN A O 1
ATOM 1671 N N . GLU A 1 209 ? 9.232 48.084 21.991 1.00 51.69 209 GLU A N 1
ATOM 1672 C CA . GLU A 1 209 ? 9.764 49.447 21.765 1.00 51.69 209 GLU A CA 1
ATOM 1673 C C . GLU A 1 209 ? 11.250 49.479 21.318 1.00 51.69 209 GLU A C 1
ATOM 1675 O O . GLU A 1 209 ? 11.727 50.509 20.845 1.00 51.69 209 GLU A O 1
ATOM 1680 N N . ASN A 1 210 ? 11.960 48.343 21.409 1.00 53.72 210 ASN A N 1
ATOM 1681 C CA . ASN A 1 210 ? 13.357 48.145 21.026 1.00 53.72 210 ASN A CA 1
ATOM 1682 C C . ASN A 1 210 ? 13.556 47.329 19.726 1.00 53.72 210 ASN A C 1
ATOM 1684 O O . ASN A 1 210 ? 14.701 47.059 19.363 1.00 53.72 210 ASN A O 1
ATOM 1688 N N . GLY A 1 211 ? 12.493 46.926 19.017 1.00 54.75 211 GLY A N 1
ATOM 1689 C CA . GLY A 1 211 ? 12.592 46.157 17.766 1.00 54.75 211 GLY A CA 1
ATOM 1690 C C . GLY A 1 211 ? 12.781 44.641 17.936 1.00 54.75 211 GLY A C 1
ATOM 1691 O O . GLY A 1 211 ? 13.074 43.947 16.960 1.00 54.75 211 GLY A O 1
ATOM 1692 N N . GLU A 1 212 ? 12.637 44.095 19.147 1.00 54.84 212 GLU A N 1
ATOM 1693 C CA . GLU A 1 212 ? 12.751 42.654 19.395 1.00 54.84 212 GLU A CA 1
ATOM 1694 C C . GLU A 1 212 ? 11.399 41.965 19.203 1.00 54.84 212 GLU A C 1
ATOM 1696 O O . GLU A 1 212 ? 10.371 42.382 19.741 1.00 54.84 212 GLU A O 1
ATOM 1701 N N . LYS A 1 213 ? 11.422 40.876 18.439 1.00 56.56 213 LYS A N 1
ATOM 1702 C CA . LYS A 1 213 ? 10.264 40.041 18.135 1.00 56.56 213 LYS A CA 1
ATOM 1703 C C . LYS A 1 213 ? 9.879 39.210 19.358 1.00 56.56 213 LYS A C 1
ATOM 1705 O O . LYS A 1 213 ? 10.662 38.355 19.760 1.00 56.56 213 LYS A O 1
ATOM 1710 N N . LYS A 1 214 ? 8.685 39.421 19.922 1.00 62.62 214 LYS A N 1
ATOM 1711 C CA . LYS A 1 214 ? 8.182 38.632 21.062 1.00 62.62 214 LYS A CA 1
ATOM 1712 C C . LYS A 1 214 ? 6.796 38.049 20.784 1.00 62.62 214 LYS A C 1
ATOM 1714 O O . LYS A 1 214 ? 5.946 38.723 20.202 1.00 62.62 214 LYS A O 1
ATOM 1719 N N . LEU A 1 215 ? 6.544 36.823 21.252 1.00 68.19 215 LEU A N 1
ATOM 1720 C CA . LEU A 1 215 ? 5.202 36.235 21.275 1.00 68.19 215 LEU A CA 1
ATOM 1721 C C . LEU A 1 215 ? 4.291 37.022 22.233 1.00 68.19 215 LEU A C 1
ATOM 1723 O O . LEU A 1 215 ? 4.374 36.879 23.456 1.00 68.19 215 LEU A O 1
ATOM 1727 N N . LEU A 1 216 ? 3.402 37.851 21.680 1.00 69.31 216 LEU A N 1
ATOM 1728 C CA . LEU A 1 216 ? 2.416 38.622 22.440 1.00 69.31 216 LEU A CA 1
ATOM 1729 C C . LEU A 1 216 ? 0.982 38.187 22.081 1.00 69.31 216 LEU A C 1
ATOM 1731 O O . LEU A 1 216 ? 0.626 38.147 20.902 1.00 69.31 216 LEU A O 1
ATOM 1735 N N . PRO A 1 217 ? 0.139 37.851 23.076 1.00 72.19 217 PRO A N 1
ATOM 1736 C CA . PRO A 1 217 ? -1.244 37.460 22.830 1.00 72.19 217 PRO A CA 1
ATOM 1737 C C . PRO A 1 217 ? -2.085 38.665 22.401 1.00 72.19 217 PRO A C 1
ATOM 1739 O O . PRO A 1 217 ? -2.018 39.729 23.020 1.00 72.19 217 PRO A O 1
ATOM 1742 N N . LYS A 1 218 ? -2.946 38.488 21.393 1.00 75.12 218 LYS A N 1
ATOM 1743 C CA . LYS A 1 218 ? -3.916 39.522 21.006 1.00 75.12 218 LYS A CA 1
ATOM 1744 C C . LYS A 1 218 ? -4.985 39.714 22.076 1.00 75.12 218 LYS A C 1
ATOM 1746 O O . LYS A 1 218 ? -5.433 38.751 22.691 1.00 75.12 218 LYS A O 1
ATOM 1751 N N . GLU A 1 219 ? -5.499 40.940 22.199 1.00 71.81 219 GLU A N 1
ATOM 1752 C CA . GLU A 1 219 ? -6.683 41.214 23.030 1.00 71.81 219 GLU A CA 1
ATOM 1753 C C . GLU A 1 219 ? -7.914 40.409 22.579 1.00 71.81 219 GLU A C 1
ATOM 1755 O O . GLU A 1 219 ? -8.742 40.013 23.396 1.00 71.81 219 GLU A O 1
ATOM 1760 N N . LYS A 1 220 ? -8.037 40.160 21.267 1.00 77.38 220 LYS A N 1
ATOM 1761 C CA . LYS A 1 220 ? -9.101 39.351 20.658 1.00 77.38 220 LYS A CA 1
ATOM 1762 C C . LYS A 1 220 ? -8.491 38.357 19.668 1.00 77.38 220 LYS A C 1
ATOM 1764 O O . LYS A 1 220 ? -8.367 38.685 18.484 1.00 77.38 220 LYS A O 1
ATOM 1769 N N . PRO A 1 221 ? -8.055 37.179 20.139 1.00 81.31 221 PRO A N 1
ATOM 1770 C CA . PRO A 1 221 ? -7.467 36.173 19.270 1.00 81.31 221 PRO A CA 1
ATOM 1771 C C . PRO A 1 221 ? -8.533 35.591 18.330 1.00 81.31 221 PRO A C 1
ATOM 1773 O O . PRO A 1 221 ? -9.714 35.504 18.677 1.00 81.31 221 PRO A O 1
ATOM 1776 N N . ALA A 1 222 ? -8.131 35.241 17.109 1.00 82.88 222 ALA A N 1
ATOM 1777 C CA . ALA A 1 222 ? -9.053 34.714 16.107 1.00 82.88 222 ALA A CA 1
ATOM 1778 C C . ALA A 1 222 ? -9.302 33.220 16.363 1.00 82.88 222 ALA A C 1
ATOM 1780 O O . ALA A 1 222 ? -8.348 32.511 16.665 1.00 82.88 222 ALA A O 1
ATOM 1781 N N . PRO A 1 223 ? -10.535 32.703 16.216 1.00 87.44 223 PRO A N 1
ATOM 1782 C CA . PRO A 1 223 ? -10.785 31.278 16.382 1.00 87.44 223 PRO A CA 1
ATOM 1783 C C . PRO A 1 223 ? -10.034 30.455 15.328 1.00 87.44 223 PRO A C 1
ATOM 1785 O O . PRO A 1 223 ? -10.007 30.810 14.148 1.00 87.44 223 PRO A O 1
ATOM 1788 N N . MET A 1 224 ? -9.479 29.319 15.746 1.00 89.00 224 MET A N 1
ATOM 1789 C CA . MET A 1 224 ? -8.813 28.361 14.872 1.00 89.00 224 MET A CA 1
ATOM 1790 C C . MET A 1 224 ? -9.766 27.219 14.521 1.00 89.00 224 MET A C 1
ATOM 1792 O O . MET A 1 224 ? -10.265 26.507 15.394 1.00 89.00 224 MET A O 1
ATOM 1796 N N . PHE A 1 225 ? -9.982 27.010 13.225 1.00 88.50 225 PHE A N 1
ATOM 1797 C CA . PHE A 1 225 ? -10.666 25.826 12.718 1.00 88.50 225 PHE A CA 1
ATOM 1798 C C . PHE A 1 225 ? -9.642 24.746 12.366 1.00 88.50 225 PHE A C 1
ATOM 1800 O O . PHE A 1 225 ? -8.779 24.964 11.518 1.00 88.50 225 PHE A O 1
ATOM 1807 N N . ILE A 1 226 ? -9.748 23.578 13.000 1.00 84.94 226 ILE A N 1
ATOM 1808 C CA . ILE A 1 226 ? -8.798 22.464 12.819 1.00 84.94 226 ILE A CA 1
ATOM 1809 C C . ILE A 1 226 ? -9.380 21.326 11.954 1.00 84.94 226 ILE A C 1
ATOM 1811 O O . ILE A 1 226 ? -8.808 20.239 11.849 1.00 84.94 226 ILE A O 1
ATOM 1815 N N . GLY A 1 227 ? -10.526 21.566 11.311 1.00 85.50 227 GLY A N 1
ATOM 1816 C CA . GLY A 1 227 ? -11.184 20.626 10.402 1.00 85.50 227 GLY A CA 1
ATOM 1817 C C . GLY A 1 227 ? -12.345 19.847 11.029 1.00 85.50 227 GLY A C 1
ATOM 1818 O O . GLY A 1 227 ? -12.906 20.213 12.064 1.00 85.50 227 GLY A O 1
ATOM 1819 N N . THR A 1 228 ? -12.728 18.758 10.365 1.00 86.44 228 THR A N 1
ATOM 1820 C CA . THR A 1 228 ? -13.796 17.844 10.795 1.00 86.44 228 THR A CA 1
ATOM 1821 C C . THR A 1 228 ? -13.276 16.786 11.767 1.00 86.44 228 THR A C 1
ATOM 1823 O O . THR A 1 228 ? -12.103 16.425 11.712 1.00 86.44 228 THR A O 1
ATOM 1826 N N . MET A 1 229 ? -14.136 16.281 12.647 1.00 87.69 229 MET A N 1
ATOM 1827 C CA . MET A 1 229 ? -13.894 15.102 13.483 1.00 87.69 229 MET A CA 1
ATOM 1828 C C . MET A 1 229 ? -15.090 14.172 13.316 1.00 87.69 229 MET A C 1
ATOM 1830 O O . MET A 1 229 ? -16.229 14.628 13.422 1.00 87.69 229 MET A O 1
ATOM 1834 N N . GLN A 1 230 ? -14.856 12.890 13.049 1.00 86.38 230 GLN A N 1
ATOM 1835 C CA . GLN A 1 230 ? -15.942 11.929 12.888 1.00 86.38 230 GLN A CA 1
ATOM 1836 C C . GLN A 1 230 ? -15.984 10.969 14.066 1.00 86.38 230 GLN A C 1
ATOM 1838 O O . GLN A 1 230 ? -14.984 10.333 14.401 1.00 86.38 230 GLN A O 1
ATOM 1843 N N . LEU A 1 231 ? -17.161 10.861 14.670 1.00 86.94 231 LEU A N 1
ATOM 1844 C CA . LEU A 1 231 ? -17.421 10.054 15.850 1.00 86.94 231 LEU A CA 1
ATOM 1845 C C . LEU A 1 231 ? -18.517 9.028 15.578 1.00 86.94 231 LEU A C 1
ATOM 1847 O O . LEU A 1 231 ? -19.445 9.276 14.801 1.00 86.94 231 LEU A O 1
ATOM 1851 N N . SER A 1 232 ? -18.455 7.884 16.257 1.00 80.94 232 SER A N 1
ATOM 1852 C CA . SER A 1 232 ? -19.606 6.987 16.307 1.00 80.94 232 SER A CA 1
ATOM 1853 C C . SER A 1 232 ? -20.741 7.653 17.067 1.00 80.94 232 SER A C 1
ATOM 1855 O O . SER A 1 232 ? -20.531 8.568 17.868 1.00 80.94 232 SER A O 1
ATOM 1857 N N . TYR A 1 233 ? -21.950 7.126 16.899 1.00 76.94 233 TYR A N 1
ATOM 1858 C CA . TYR A 1 233 ? -23.040 7.416 17.821 1.00 76.94 233 TYR A CA 1
ATOM 1859 C C . TYR A 1 233 ? -22.609 7.204 19.285 1.00 76.94 233 TYR A C 1
ATOM 1861 O O . TYR A 1 233 ? -21.741 6.378 19.592 1.00 76.94 233 TYR A O 1
ATOM 1869 N N . ARG A 1 234 ? -23.233 7.967 20.186 1.00 77.81 234 ARG A N 1
ATOM 1870 C CA . ARG A 1 234 ? -22.989 7.900 21.629 1.00 77.81 234 ARG A CA 1
ATOM 1871 C C . ARG A 1 234 ? -23.432 6.558 22.188 1.00 77.81 234 ARG A C 1
ATOM 1873 O O . ARG A 1 234 ? -24.613 6.212 22.137 1.00 77.81 234 ARG A O 1
ATOM 1880 N N . LYS A 1 235 ? -22.481 5.825 22.756 1.00 75.19 235 LYS A N 1
ATOM 1881 C CA . LYS A 1 235 ? -22.731 4.627 23.553 1.00 75.19 235 LYS A CA 1
ATOM 1882 C C . LYS A 1 235 ? -22.879 5.079 25.001 1.00 75.19 235 LYS A C 1
ATOM 1884 O O . LYS A 1 235 ? -21.894 5.397 25.659 1.00 75.19 235 LYS A O 1
ATOM 1889 N N . TYR A 1 236 ? -24.111 5.180 25.480 1.00 70.50 236 TYR A N 1
ATOM 1890 C CA . TYR A 1 236 ? -24.372 5.581 26.860 1.00 70.50 236 TYR A CA 1
ATOM 1891 C C . TYR A 1 236 ? -23.949 4.451 27.802 1.00 70.50 236 TYR A C 1
ATOM 1893 O O . TYR A 1 236 ? -24.477 3.346 27.728 1.00 70.50 236 TYR A O 1
ATOM 1901 N N . ILE A 1 237 ? -22.968 4.723 28.662 1.00 65.69 237 ILE A N 1
ATOM 1902 C CA . ILE A 1 237 ? -22.531 3.813 29.724 1.00 65.69 237 ILE A CA 1
ATOM 1903 C C . ILE A 1 237 ? -23.334 4.091 30.997 1.00 65.69 237 ILE A C 1
ATOM 1905 O O . ILE A 1 237 ? -23.691 3.149 31.695 1.00 65.69 237 ILE A O 1
ATOM 1909 N N . THR A 1 238 ? -23.656 5.349 31.296 1.00 67.19 238 THR A N 1
ATOM 1910 C CA . THR A 1 238 ? -24.618 5.788 32.326 1.00 67.19 238 THR A CA 1
ATOM 1911 C C . THR A 1 238 ? -25.319 7.075 31.853 1.00 67.19 238 THR A C 1
ATOM 1913 O O . THR A 1 238 ? -25.092 7.510 30.725 1.00 67.19 238 THR A O 1
ATOM 1916 N N . GLU A 1 239 ? -26.168 7.701 32.677 1.00 65.94 239 GLU A N 1
ATOM 1917 C CA . GLU A 1 239 ? -26.739 9.026 32.358 1.00 65.94 239 GLU A CA 1
ATOM 1918 C C . GLU A 1 239 ? -25.650 10.108 32.202 1.00 65.94 239 GLU A C 1
ATOM 1920 O O . GLU A 1 239 ? -25.769 10.988 31.349 1.00 65.94 239 GLU A O 1
ATOM 1925 N N . ASP A 1 240 ? -24.550 9.989 32.953 1.00 69.38 240 ASP A N 1
ATOM 1926 C CA . ASP A 1 240 ? -23.431 10.940 32.966 1.00 69.38 240 ASP A CA 1
ATOM 1927 C C . ASP A 1 240 ? -22.148 10.400 32.314 1.00 69.38 240 ASP A C 1
ATOM 1929 O O . ASP A 1 240 ? -21.127 11.084 32.305 1.00 69.38 240 ASP A O 1
ATOM 1933 N N . GLU A 1 241 ? -22.177 9.186 31.758 1.00 74.38 241 GLU A N 1
ATOM 1934 C CA . GLU A 1 241 ? -21.021 8.553 31.119 1.00 74.38 241 GLU A CA 1
ATOM 1935 C C . GLU A 1 241 ? -21.381 8.063 29.723 1.00 74.38 241 GLU A C 1
ATOM 1937 O O . GLU A 1 241 ? -22.308 7.273 29.540 1.00 74.38 241 GLU A O 1
ATOM 1942 N N . GLN A 1 242 ? -20.615 8.498 28.733 1.00 82.44 242 GLN A N 1
ATOM 1943 C CA . GLN A 1 242 ? -20.798 8.137 27.335 1.00 82.44 242 GLN A CA 1
ATOM 1944 C C . GLN A 1 242 ? -19.454 7.764 26.715 1.00 82.44 242 GLN A C 1
ATOM 1946 O O . GLN A 1 242 ? -18.417 8.312 27.082 1.00 82.44 242 GLN A O 1
ATOM 1951 N N . GLU A 1 243 ? -19.479 6.850 25.754 1.00 83.75 243 GLU A N 1
ATOM 1952 C CA . GLU A 1 243 ? -18.328 6.464 24.943 1.00 83.75 243 GLU A CA 1
ATOM 1953 C C . GLU A 1 243 ? -18.615 6.737 23.462 1.00 83.75 243 GLU A C 1
ATOM 1955 O O . GLU A 1 243 ? -19.725 6.494 22.973 1.00 83.75 243 GLU A O 1
ATOM 1960 N N . GLN A 1 244 ? -17.620 7.252 22.742 1.00 85.19 244 GLN A N 1
ATOM 1961 C CA . GLN A 1 244 ? -17.681 7.457 21.295 1.00 85.19 244 GLN A CA 1
ATOM 1962 C C . GLN A 1 244 ? -16.382 7.002 20.634 1.00 85.19 244 GLN A C 1
ATOM 1964 O O . GLN A 1 244 ? -15.289 7.381 21.052 1.00 85.19 244 GLN A O 1
ATOM 1969 N N . ASP A 1 245 ? -16.509 6.229 19.561 1.00 85.12 245 ASP A N 1
ATOM 1970 C CA . ASP A 1 245 ? -15.368 5.802 18.763 1.00 85.12 245 ASP A CA 1
ATOM 1971 C C . ASP A 1 245 ? -14.921 6.967 17.868 1.00 85.12 245 ASP A C 1
ATOM 1973 O O . ASP A 1 245 ? -15.738 7.557 17.157 1.00 85.12 245 ASP A O 1
ATOM 1977 N N . VAL A 1 246 ? -13.631 7.291 17.873 1.00 88.44 246 VAL A N 1
ATOM 1978 C CA . VAL A 1 246 ? -13.019 8.283 16.984 1.00 88.44 246 VAL A CA 1
ATOM 1979 C C . VAL A 1 246 ? -12.713 7.609 15.651 1.00 88.44 246 VAL A C 1
ATOM 1981 O O . VAL A 1 246 ? -11.756 6.844 15.531 1.00 88.44 246 VAL A O 1
ATOM 1984 N N . ILE A 1 247 ? -13.537 7.876 14.637 1.00 82.88 247 ILE A N 1
ATOM 1985 C CA . ILE A 1 247 ? -13.310 7.375 13.273 1.00 82.88 247 ILE A CA 1
ATOM 1986 C C . ILE A 1 247 ? -12.356 8.294 12.504 1.00 82.88 247 ILE A C 1
ATOM 1988 O O . ILE A 1 247 ? -11.541 7.813 11.721 1.00 82.88 247 ILE A O 1
ATOM 1992 N N . ASP A 1 248 ? -12.423 9.601 12.754 1.00 83.62 248 ASP A N 1
ATOM 1993 C CA . ASP A 1 248 ? -11.491 10.590 12.214 1.00 83.62 248 ASP A CA 1
ATOM 1994 C C . ASP A 1 248 ? -11.203 11.699 13.224 1.00 83.62 248 ASP A C 1
ATOM 1996 O O . ASP A 1 248 ? -11.999 11.978 14.118 1.00 83.62 248 ASP A O 1
ATOM 2000 N N . GLY A 1 249 ? -10.064 12.363 13.048 1.00 87.44 249 GLY A N 1
ATOM 2001 C CA . GLY A 1 249 ? -9.598 13.451 13.895 1.00 87.44 249 GLY A CA 1
ATOM 2002 C C . GLY A 1 249 ? -8.620 12.973 14.956 1.00 87.44 249 GLY A C 1
ATOM 2003 O O . GLY A 1 249 ? -8.062 13.805 15.662 1.00 87.44 249 GLY A O 1
ATOM 2004 N N . GLN A 1 250 ? -8.339 11.665 15.016 1.00 89.31 250 GLN A N 1
ATOM 2005 C CA . GLN A 1 250 ? -7.499 11.062 16.048 1.00 89.31 250 GLN A CA 1
ATOM 2006 C C . GLN A 1 250 ? -6.123 11.726 16.180 1.00 89.31 250 GLN A C 1
ATOM 2008 O O . GLN A 1 250 ? -5.712 12.052 17.282 1.00 89.31 250 GLN A O 1
ATOM 2013 N N . GLN A 1 251 ? -5.443 12.019 15.065 1.00 91.50 251 GLN A N 1
ATOM 2014 C CA . GLN A 1 251 ? -4.092 12.589 15.095 1.00 91.50 251 GLN A CA 1
ATOM 2015 C C . GLN A 1 251 ? -4.118 14.018 15.654 1.00 91.50 251 GLN A C 1
ATOM 2017 O O . GLN A 1 251 ? -3.366 14.340 16.563 1.00 91.50 251 GLN A O 1
ATOM 2022 N N . ARG A 1 252 ? -5.062 14.839 15.170 1.00 91.62 252 ARG A N 1
ATOM 2023 C CA . ARG A 1 252 ? -5.291 16.217 15.630 1.00 91.62 252 ARG A CA 1
ATOM 2024 C C . ARG A 1 252 ? -5.656 16.257 17.115 1.00 91.62 252 ARG A C 1
ATOM 2026 O O . ARG A 1 252 ? -5.129 17.082 17.855 1.00 91.62 252 ARG A O 1
ATOM 2033 N N . PHE A 1 253 ? -6.541 15.360 17.547 1.00 93.31 253 PHE A N 1
ATOM 2034 C CA . PHE A 1 253 ? -6.980 15.292 18.936 1.00 93.31 253 PHE A CA 1
ATOM 2035 C C . PHE A 1 253 ? -5.852 14.834 19.868 1.00 93.31 253 PHE A C 1
ATOM 2037 O O . PHE A 1 253 ? -5.621 15.465 20.895 1.00 93.31 253 PHE A O 1
ATOM 2044 N N . SER A 1 254 ? -5.072 13.825 19.469 1.00 94.75 254 SER A N 1
ATOM 2045 C CA . SER A 1 254 ? -3.869 13.401 20.192 1.00 94.75 254 SER A CA 1
ATOM 2046 C C . SER A 1 254 ? -2.834 14.524 20.330 1.00 94.75 254 SER A C 1
ATOM 2048 O O . SER A 1 254 ? -2.339 14.749 21.431 1.00 94.75 254 SER A O 1
ATOM 2050 N N . THR A 1 255 ? -2.548 15.287 19.269 1.00 95.44 255 THR A N 1
ATOM 2051 C CA . THR A 1 255 ? -1.615 16.430 19.339 1.00 95.44 255 THR A CA 1
ATOM 2052 C C . THR A 1 255 ? -2.119 17.542 20.264 1.00 95.44 255 THR A C 1
ATOM 2054 O O . THR A 1 255 ? -1.329 18.144 20.990 1.00 95.44 255 THR A O 1
ATOM 2057 N N . LEU A 1 256 ? -3.430 17.803 20.294 1.00 95.06 256 LEU A N 1
ATOM 2058 C CA . LEU A 1 256 ? -4.024 18.750 21.245 1.00 95.06 256 LEU A CA 1
ATOM 2059 C C . LEU A 1 256 ? -3.860 18.293 22.696 1.00 95.06 256 LEU A C 1
ATOM 2061 O O . LEU A 1 256 ? -3.573 19.123 23.557 1.00 95.06 256 LEU A O 1
ATOM 2065 N N . LEU A 1 257 ? -3.994 16.993 22.971 1.00 94.62 257 LEU A N 1
ATOM 2066 C CA . LEU A 1 257 ? -3.711 16.449 24.300 1.00 94.62 257 LEU A CA 1
ATOM 2067 C C . LEU A 1 257 ? -2.227 16.590 24.662 1.00 94.62 257 LEU A C 1
ATOM 2069 O O . LEU A 1 257 ? -1.938 16.987 25.787 1.00 94.62 257 LEU A O 1
ATOM 2073 N N . CYS A 1 258 ? -1.297 16.370 23.723 1.00 95.50 258 CYS A N 1
ATOM 2074 C CA . CYS A 1 258 ? 0.131 16.657 23.931 1.00 95.50 258 CYS A CA 1
ATOM 2075 C C . CYS A 1 258 ? 0.372 18.136 24.296 1.00 95.50 258 CYS A C 1
ATOM 2077 O O . CYS A 1 258 ? 1.097 18.421 25.248 1.00 95.50 258 CYS A O 1
ATOM 2079 N N . LEU A 1 259 ? -0.275 19.079 23.600 1.00 95.25 259 LEU A N 1
ATOM 2080 C CA . LEU A 1 259 ? -0.178 20.511 23.909 1.00 95.25 259 LEU A CA 1
ATOM 2081 C C . LEU A 1 259 ? -0.742 20.839 25.297 1.00 95.25 259 LEU A C 1
ATOM 2083 O O . LEU A 1 259 ? -0.083 21.505 26.090 1.00 95.25 259 LEU A O 1
ATOM 2087 N N . LEU A 1 260 ? -1.945 20.357 25.620 1.00 94.69 260 LEU A N 1
ATOM 2088 C CA . LEU A 1 260 ? -2.552 20.550 26.941 1.00 94.69 260 LEU A CA 1
ATOM 2089 C C . LEU A 1 260 ? -1.694 19.940 28.054 1.00 94.69 260 LEU A C 1
ATOM 2091 O O . LEU A 1 260 ? -1.579 20.524 29.133 1.00 94.69 260 LEU A O 1
ATOM 2095 N N . LYS A 1 261 ? -1.062 18.794 27.784 1.00 94.12 261 LYS A N 1
ATOM 2096 C CA . LYS A 1 261 ? -0.126 18.159 28.705 1.00 94.12 261 LYS A CA 1
ATOM 2097 C C . LYS A 1 261 ? 1.111 19.026 28.931 1.00 94.12 261 LYS A C 1
ATOM 2099 O O . LYS A 1 261 ? 1.478 19.225 30.083 1.00 94.12 261 LYS A O 1
ATOM 2104 N N . TYR A 1 262 ? 1.702 19.606 27.889 1.00 93.25 262 TYR A N 1
ATOM 2105 C CA . TYR A 1 262 ? 2.802 20.561 28.055 1.00 93.25 262 TYR A CA 1
ATOM 2106 C C . TYR A 1 262 ? 2.379 21.790 28.881 1.00 93.25 262 TYR A C 1
ATOM 2108 O O . TYR A 1 262 ? 3.038 22.155 29.854 1.00 93.25 262 TYR A O 1
ATOM 2116 N N . LEU A 1 263 ? 1.218 22.380 28.573 1.00 92.44 263 LEU A N 1
ATOM 2117 C CA . LEU A 1 263 ? 0.678 23.522 29.324 1.00 92.44 263 LEU A CA 1
ATOM 2118 C C . LEU A 1 263 ? 0.405 23.190 30.803 1.00 92.44 263 LEU A C 1
ATOM 2120 O O . LEU A 1 263 ? 0.516 24.071 31.658 1.00 92.44 263 LEU A O 1
ATOM 2124 N N . SER A 1 264 ? 0.101 21.928 31.128 1.00 92.12 264 SER A N 1
ATOM 2125 C CA . SER A 1 264 ? -0.111 21.468 32.510 1.00 92.12 264 SER A CA 1
ATOM 2126 C C . SER A 1 264 ? 1.107 21.647 33.419 1.00 92.12 264 SER A C 1
ATOM 2128 O O . SER A 1 264 ? 0.950 21.714 34.636 1.00 92.12 264 SER A O 1
ATOM 2130 N N . PHE A 1 265 ? 2.314 21.757 32.855 1.00 90.31 265 PHE A N 1
ATOM 2131 C CA . PHE A 1 265 ? 3.529 21.986 33.640 1.00 90.31 265 PHE A CA 1
ATOM 2132 C C . PHE A 1 265 ? 3.604 23.401 34.220 1.00 90.31 265 PHE A C 1
ATOM 2134 O O . PHE A 1 265 ? 4.272 23.612 35.232 1.00 90.31 265 PHE A O 1
ATOM 2141 N N . TYR A 1 266 ? 2.894 24.356 33.614 1.00 89.12 266 TYR A N 1
ATOM 2142 C CA . TYR A 1 266 ? 2.945 25.776 33.972 1.00 89.12 266 TYR A CA 1
ATOM 2143 C C . TYR A 1 266 ? 1.604 26.314 34.496 1.00 89.12 266 TYR A C 1
ATOM 2145 O O . TYR A 1 266 ? 1.579 27.297 35.245 1.00 89.12 266 TYR A O 1
ATOM 2153 N N . CYS A 1 267 ? 0.490 25.669 34.137 1.00 89.88 267 CYS A N 1
ATOM 2154 C CA . CYS A 1 267 ? -0.871 26.108 34.443 1.00 89.88 267 CYS A CA 1
ATOM 2155 C C . CYS A 1 267 ? -1.654 25.080 35.268 1.00 89.88 267 CYS A C 1
ATOM 2157 O O . CYS A 1 267 ? -1.428 23.876 35.184 1.00 89.88 267 CYS A O 1
ATOM 2159 N N . ASN A 1 268 ? -2.656 25.552 36.018 1.00 85.44 268 ASN A N 1
ATOM 2160 C CA . ASN A 1 268 ? -3.611 24.657 36.669 1.00 85.44 268 ASN A CA 1
ATOM 2161 C C . ASN A 1 268 ? -4.588 24.080 35.629 1.00 85.44 268 ASN A C 1
ATOM 2163 O O . ASN A 1 268 ? -5.373 24.820 35.040 1.00 85.44 268 ASN A O 1
ATOM 2167 N N . VAL A 1 269 ? -4.553 22.761 35.444 1.00 84.00 269 VAL A N 1
ATOM 2168 C CA . VAL A 1 269 ? -5.447 22.000 34.550 1.00 84.00 269 VAL A CA 1
ATOM 2169 C C . VAL A 1 269 ? -6.204 20.901 35.300 1.00 84.00 269 VAL A C 1
ATOM 2171 O O . VAL A 1 269 ? -6.509 19.853 34.745 1.00 84.00 269 VAL A O 1
ATOM 2174 N N . SER A 1 270 ? -6.486 21.114 36.586 1.00 80.81 270 SER A N 1
ATOM 2175 C CA . SER A 1 270 ? -7.200 20.143 37.433 1.00 80.81 270 SER A CA 1
ATOM 2176 C C . SER A 1 270 ? -8.595 19.759 36.923 1.00 80.81 270 SER A C 1
ATOM 2178 O O . SER A 1 270 ? -9.117 18.727 37.330 1.00 80.81 270 SER A O 1
ATOM 2180 N N . ASP A 1 271 ? -9.181 20.550 36.023 1.00 82.75 271 ASP A N 1
ATOM 2181 C CA . ASP A 1 271 ? -10.439 20.250 35.340 1.00 82.75 271 ASP A CA 1
ATOM 2182 C C . ASP A 1 271 ? -10.294 19.229 34.194 1.00 82.75 271 ASP A C 1
ATOM 2184 O O . ASP A 1 271 ? -11.299 18.749 33.674 1.00 82.75 271 ASP A O 1
ATOM 2188 N N . ILE A 1 272 ? -9.062 18.887 33.797 1.00 85.19 272 ILE A N 1
ATOM 2189 C CA . ILE A 1 272 ? -8.759 17.943 32.718 1.00 85.19 272 ILE A CA 1
ATOM 2190 C C . ILE A 1 272 ? -8.238 16.629 33.310 1.00 85.19 272 ILE A C 1
ATOM 2192 O O . ILE A 1 272 ? -7.118 16.542 33.814 1.00 85.19 272 ILE A O 1
ATOM 2196 N N . HIS A 1 273 ? -9.023 15.565 33.155 1.00 84.69 273 HIS A N 1
ATOM 2197 C CA . HIS A 1 273 ? -8.608 14.200 33.474 1.00 84.69 273 HIS A CA 1
ATOM 2198 C C . HIS A 1 273 ? -8.122 13.485 32.207 1.00 84.69 273 HIS A C 1
ATOM 2200 O O . HIS A 1 273 ? -8.887 12.784 31.552 1.00 84.69 273 HIS A O 1
ATOM 2206 N N . PHE A 1 274 ? -6.847 13.670 31.844 1.00 85.25 274 PHE A N 1
ATOM 2207 C CA . PHE A 1 274 ? -6.275 13.185 30.575 1.00 85.25 274 PHE A CA 1
ATOM 2208 C C . PHE A 1 274 ? -6.572 11.704 30.275 1.00 85.25 274 PHE A C 1
ATOM 2210 O O . PHE A 1 274 ? -7.056 11.393 29.188 1.00 85.25 274 PHE A O 1
ATOM 2217 N N . ASN A 1 275 ? -6.378 10.817 31.258 1.00 81.88 275 ASN A N 1
ATOM 2218 C CA . ASN A 1 275 ? -6.579 9.367 31.103 1.00 81.88 275 ASN A CA 1
ATOM 2219 C C . ASN A 1 275 ? -8.064 8.953 31.016 1.00 81.88 275 ASN A C 1
ATOM 2221 O O . ASN A 1 275 ? -8.375 7.797 30.733 1.00 81.88 275 ASN A O 1
ATOM 2225 N N . ASP A 1 276 ? -8.995 9.878 31.272 1.00 82.69 276 ASP A N 1
ATOM 2226 C CA . ASP A 1 276 ? -10.433 9.635 31.136 1.00 82.69 276 ASP A CA 1
ATOM 2227 C C . ASP A 1 276 ? -11.001 10.099 29.789 1.00 82.69 276 ASP A C 1
ATOM 2229 O O . ASP A 1 276 ? -12.085 9.644 29.410 1.00 82.69 276 ASP A O 1
ATOM 2233 N N . ILE A 1 277 ? -10.269 10.957 29.067 1.00 88.25 277 ILE A N 1
ATOM 2234 C CA . ILE A 1 277 ? -10.725 11.615 27.837 1.00 88.25 277 ILE A CA 1
ATOM 2235 C C . ILE A 1 277 ? -10.509 10.736 26.611 1.00 88.25 277 ILE A C 1
ATOM 2237 O O . ILE A 1 277 ? -11.447 10.541 25.844 1.00 88.25 277 ILE A O 1
ATOM 2241 N N . LEU A 1 278 ? -9.291 10.237 26.396 1.00 90.38 278 LEU A N 1
ATOM 2242 C CA . LEU A 1 278 ? -8.926 9.490 25.193 1.00 90.38 278 LEU A CA 1
ATOM 2243 C C . LEU A 1 278 ? -8.294 8.155 25.567 1.00 90.38 278 LEU A C 1
ATOM 2245 O O . LEU A 1 278 ? -7.408 8.099 26.410 1.00 90.38 278 LEU A O 1
ATOM 2249 N N . GLU A 1 279 ? -8.728 7.106 24.886 1.00 88.62 279 GLU A N 1
ATOM 2250 C CA . GLU A 1 279 ? -8.194 5.757 25.015 1.00 88.62 279 GLU A CA 1
ATOM 2251 C C . GLU A 1 279 ? -7.824 5.228 23.629 1.00 88.62 279 GLU A C 1
ATOM 2253 O O . GLU A 1 279 ? -8.598 5.393 22.681 1.00 88.62 279 GLU A O 1
ATOM 2258 N N . SER A 1 280 ? -6.686 4.552 23.500 1.00 87.06 280 SER A N 1
ATOM 2259 C CA . SER A 1 280 ? -6.306 3.872 22.263 1.00 87.06 280 SER A CA 1
ATOM 2260 C C . SER A 1 280 ? -6.425 2.358 22.379 1.00 87.06 280 SER A C 1
ATOM 2262 O O . SER A 1 280 ? -5.860 1.728 23.261 1.00 87.06 280 SER A O 1
ATOM 2264 N N . ARG A 1 281 ? -7.143 1.720 21.455 1.00 81.38 281 ARG A N 1
ATOM 2265 C CA . ARG A 1 281 ? -7.194 0.247 21.366 1.00 81.38 281 ARG A CA 1
ATOM 2266 C C . ARG A 1 281 ? -6.237 -0.305 20.308 1.00 81.38 281 ARG A C 1
ATOM 2268 O O . ARG A 1 281 ? -6.202 -1.510 20.086 1.00 81.38 281 ARG A O 1
ATOM 2275 N N . VAL A 1 282 ? -5.460 0.556 19.655 1.00 79.94 282 VAL A N 1
ATOM 2276 C CA . VAL A 1 282 ? -4.540 0.182 18.572 1.00 79.94 282 VAL A CA 1
ATOM 2277 C C . VAL A 1 282 ? -3.385 -0.660 19.117 1.00 79.94 282 VAL A C 1
ATOM 2279 O O . VAL A 1 282 ? -2.906 -0.424 20.229 1.00 79.94 282 VAL A O 1
ATOM 2282 N N . ASN A 1 283 ? -2.934 -1.647 18.334 1.00 73.38 283 ASN A N 1
ATOM 2283 C CA . ASN A 1 283 ? -1.776 -2.485 18.652 1.00 73.38 283 ASN A CA 1
ATOM 2284 C C . ASN A 1 283 ? -1.868 -3.128 20.051 1.00 73.38 283 ASN A C 1
ATOM 2286 O O . ASN A 1 283 ? -0.974 -2.979 20.885 1.00 73.38 283 ASN A O 1
ATOM 2290 N N . LYS A 1 284 ? -2.996 -3.794 20.338 1.00 68.31 284 LYS A N 1
ATOM 2291 C CA . LYS A 1 284 ? -3.292 -4.442 21.634 1.00 68.31 284 LYS A CA 1
ATOM 2292 C C . LYS A 1 284 ? -3.241 -3.498 22.844 1.00 68.31 284 LYS A C 1
ATOM 2294 O O . LYS A 1 284 ? -2.971 -3.937 23.958 1.00 68.31 284 LYS A O 1
ATOM 2299 N N . GLY A 1 285 ? -3.514 -2.210 22.630 1.00 72.44 285 GLY A N 1
ATOM 2300 C CA . GLY A 1 285 ? -3.451 -1.189 23.677 1.00 72.44 285 GLY A CA 1
ATOM 2301 C C . GLY A 1 285 ? -2.043 -0.655 23.941 1.00 72.44 285 GLY A C 1
ATOM 2302 O O . GLY A 1 285 ? -1.881 0.172 24.828 1.00 72.44 285 GLY A O 1
ATOM 2303 N N . LYS A 1 286 ? -1.029 -1.045 23.157 1.00 80.12 286 LYS A N 1
ATOM 2304 C CA . LYS A 1 286 ? 0.326 -0.489 23.287 1.00 80.12 286 LYS A CA 1
ATOM 2305 C C . LYS A 1 286 ? 0.365 1.022 23.036 1.00 80.12 286 LYS A C 1
ATOM 2307 O O . LYS A 1 286 ? 1.092 1.746 23.705 1.00 80.12 286 LYS A O 1
ATOM 2312 N N . GLU A 1 287 ? -0.453 1.511 22.105 1.00 86.19 287 GLU A N 1
ATOM 2313 C CA . GLU A 1 287 ? -0.616 2.956 21.903 1.00 86.19 287 GLU A CA 1
ATOM 2314 C C . GLU A 1 287 ? -1.269 3.637 23.118 1.00 86.19 287 GLU A C 1
ATOM 2316 O O . GLU A 1 287 ? -0.985 4.799 23.384 1.00 86.19 287 GLU A O 1
ATOM 2321 N N . ASP A 1 288 ? -2.109 2.923 23.878 1.00 88.19 288 ASP A N 1
ATOM 2322 C CA . ASP A 1 288 ? -2.667 3.425 25.141 1.00 88.19 288 ASP A CA 1
ATOM 2323 C C . ASP A 1 288 ? -1.593 3.520 26.217 1.00 88.19 288 ASP A C 1
ATOM 2325 O O . ASP A 1 288 ? -1.555 4.491 26.961 1.00 88.19 288 ASP A O 1
ATOM 2329 N N . GLU A 1 289 ? -0.702 2.528 26.301 1.00 86.38 289 GLU A N 1
ATOM 2330 C CA . GLU A 1 289 ? 0.442 2.558 27.216 1.00 86.38 289 GLU A CA 1
ATOM 2331 C C . GLU A 1 289 ? 1.312 3.786 26.933 1.00 86.38 289 GLU A C 1
ATOM 2333 O O . GLU A 1 289 ? 1.611 4.546 27.852 1.00 86.38 289 GLU A O 1
ATOM 2338 N N . PHE A 1 290 ? 1.631 4.038 25.659 1.00 89.62 290 PHE A N 1
ATOM 2339 C CA . PHE A 1 290 ? 2.386 5.220 25.246 1.00 89.62 290 PHE A CA 1
ATOM 2340 C C . PHE A 1 290 ? 1.655 6.536 25.525 1.00 89.62 290 PHE A C 1
ATOM 2342 O O . PHE A 1 290 ? 2.284 7.502 25.969 1.00 89.62 290 PHE A O 1
ATOM 2349 N N . LEU A 1 291 ? 0.344 6.584 25.282 1.00 90.81 291 LEU A N 1
ATOM 2350 C CA . LEU A 1 291 ? -0.482 7.748 25.589 1.00 90.81 291 LEU A CA 1
ATOM 2351 C C . LEU A 1 291 ? -0.499 8.018 27.098 1.00 90.81 291 LEU A C 1
ATOM 2353 O O . LEU A 1 291 ? -0.214 9.138 27.516 1.00 90.81 291 LEU A O 1
ATOM 2357 N N . ASN A 1 292 ? -0.786 7.006 27.916 1.00 89.00 292 ASN A N 1
ATOM 2358 C CA . ASN A 1 292 ? -0.844 7.117 29.373 1.00 89.00 292 ASN A CA 1
ATOM 2359 C C . ASN A 1 292 ? 0.516 7.510 29.962 1.00 89.00 292 ASN A C 1
ATOM 2361 O O . ASN A 1 292 ? 0.575 8.394 30.814 1.00 89.00 292 ASN A O 1
ATOM 2365 N N . GLU A 1 293 ? 1.610 6.920 29.471 1.00 89.44 293 GLU A N 1
ATOM 2366 C CA . GLU A 1 293 ? 2.974 7.311 29.840 1.00 89.44 293 GLU A CA 1
ATOM 2367 C C . GLU A 1 293 ? 3.190 8.811 29.589 1.00 89.44 293 GLU A C 1
ATOM 2369 O O . GLU A 1 293 ? 3.581 9.543 30.500 1.00 89.44 293 GLU A O 1
ATOM 2374 N N . ALA A 1 294 ? 2.836 9.297 28.395 1.00 90.81 294 ALA A N 1
ATOM 2375 C CA . ALA A 1 294 ? 2.957 10.707 28.042 1.00 90.81 294 ALA A CA 1
ATOM 2376 C C . ALA A 1 294 ? 2.063 11.618 28.905 1.00 90.81 294 ALA A C 1
ATOM 2378 O O . ALA A 1 294 ? 2.493 12.690 29.338 1.00 90.81 294 ALA A O 1
ATOM 2379 N N . MET A 1 295 ? 0.832 11.198 29.204 1.00 91.19 295 MET A N 1
ATOM 2380 C CA . MET A 1 295 ? -0.105 11.964 30.036 1.00 91.19 295 MET A CA 1
ATOM 2381 C C . MET A 1 295 ? 0.291 11.984 31.519 1.00 91.19 295 MET A C 1
ATOM 2383 O O . MET A 1 295 ? -0.062 12.926 32.236 1.00 91.19 295 MET A O 1
ATOM 2387 N N . SER A 1 296 ? 1.086 11.019 31.978 1.00 87.31 296 SER A N 1
ATOM 2388 C CA . SER A 1 296 ? 1.631 10.959 33.339 1.00 87.31 296 SER A CA 1
ATOM 2389 C C . SER A 1 296 ? 2.991 11.649 33.511 1.00 87.31 296 SER A C 1
ATOM 2391 O O . SER A 1 296 ? 3.419 11.819 34.651 1.00 87.31 296 SER A O 1
ATOM 2393 N N . LEU A 1 297 ? 3.635 12.111 32.431 1.00 88.19 297 LEU A N 1
ATOM 2394 C CA . LEU A 1 297 ? 4.943 12.783 32.482 1.00 88.19 297 LEU A CA 1
ATOM 2395 C C . LEU A 1 297 ? 4.988 13.989 33.428 1.00 88.19 297 LEU A C 1
ATOM 2397 O O . LEU A 1 297 ? 4.001 14.718 33.573 1.00 88.19 297 LEU A O 1
ATOM 2401 N N . SER A 1 298 ? 6.164 14.264 33.993 1.00 85.19 298 SER A N 1
ATOM 2402 C CA . SER A 1 298 ? 6.482 15.529 34.658 1.00 85.19 298 SER A CA 1
ATOM 2403 C C . SER A 1 298 ? 7.522 16.332 33.867 1.00 85.19 298 SER A C 1
ATOM 2405 O O . SER A 1 298 ? 8.236 15.790 33.027 1.00 85.19 298 SER A O 1
ATOM 2407 N N . LEU A 1 299 ? 7.648 17.632 34.162 1.00 80.88 299 LEU A N 1
ATOM 2408 C CA . LEU A 1 299 ? 8.589 18.521 33.465 1.00 80.88 299 LEU A CA 1
ATOM 2409 C C . LEU A 1 299 ? 10.052 18.039 33.552 1.00 80.88 299 LEU A C 1
ATOM 2411 O O . LEU A 1 299 ? 10.826 18.234 32.624 1.00 80.88 299 LEU A O 1
ATOM 2415 N N . LYS A 1 300 ? 10.444 17.388 34.655 1.00 79.12 300 LYS A N 1
ATOM 2416 C CA . LYS A 1 300 ? 11.822 16.898 34.852 1.00 79.12 300 LYS A CA 1
ATOM 2417 C C . LYS A 1 300 ? 12.174 15.749 33.909 1.00 79.12 300 LYS A C 1
ATOM 2419 O O . LYS A 1 300 ? 13.330 15.613 33.509 1.00 79.12 300 LYS A O 1
ATOM 2424 N N . ASP A 1 301 ? 11.174 14.953 33.549 1.00 77.88 301 ASP A N 1
ATOM 2425 C CA . ASP A 1 301 ? 11.356 13.736 32.768 1.00 77.88 301 ASP A CA 1
ATOM 2426 C C . ASP A 1 301 ? 11.650 14.054 31.296 1.00 77.88 301 ASP A C 1
ATOM 2428 O O . ASP A 1 301 ? 12.347 13.285 30.645 1.00 77.88 301 ASP A O 1
ATOM 2432 N N . LEU A 1 302 ? 11.222 15.219 30.784 1.00 77.25 302 LEU A N 1
ATOM 2433 C CA . LEU A 1 302 ? 11.407 15.643 29.384 1.00 77.25 302 LEU A CA 1
ATOM 2434 C C . LEU A 1 302 ? 12.871 15.680 28.920 1.00 77.25 302 LEU A C 1
ATOM 2436 O O . LEU A 1 302 ? 13.148 15.497 27.735 1.00 77.25 302 LEU A O 1
ATOM 2440 N N . SER A 1 303 ? 13.816 15.836 29.846 1.00 69.38 303 SER A N 1
ATOM 2441 C CA . SER A 1 303 ? 15.254 15.840 29.551 1.00 69.38 303 SER A CA 1
ATOM 2442 C C . SER A 1 303 ? 15.846 14.462 29.198 1.00 69.38 303 SER A C 1
ATOM 2444 O O . SER A 1 303 ? 16.961 14.402 28.684 1.00 69.38 303 SER A O 1
ATOM 2446 N N . GLY A 1 304 ? 15.128 13.354 29.434 1.00 66.69 304 GLY A N 1
ATOM 2447 C CA . GLY A 1 304 ? 15.609 11.995 29.143 1.00 66.69 304 GLY A CA 1
ATOM 2448 C C . GLY A 1 304 ? 15.514 11.596 27.663 1.00 66.69 304 GLY A C 1
ATOM 2449 O O . GLY A 1 304 ? 14.672 12.105 26.926 1.00 66.69 304 GLY A O 1
ATOM 2450 N N . GLU A 1 305 ? 16.343 10.657 27.200 1.00 59.72 305 GLU A N 1
ATOM 2451 C CA . GLU A 1 305 ? 16.192 10.051 25.867 1.00 59.72 305 GLU A CA 1
ATOM 2452 C C . GLU A 1 305 ? 15.000 9.077 25.858 1.00 59.72 305 GLU A C 1
ATOM 2454 O O . GLU A 1 305 ? 15.072 7.988 26.424 1.00 59.72 305 GLU A O 1
ATOM 2459 N N . PHE A 1 306 ? 13.897 9.453 25.201 1.00 62.84 306 PHE A N 1
ATOM 2460 C CA . PHE A 1 306 ? 12.744 8.567 24.998 1.00 62.84 306 PHE A CA 1
ATOM 2461 C C . PHE A 1 306 ? 12.790 7.991 23.593 1.00 62.84 306 PHE A C 1
ATOM 2463 O O . PHE A 1 306 ? 12.354 8.608 22.621 1.00 62.84 306 PHE A O 1
ATOM 2470 N N . ILE A 1 307 ? 13.334 6.788 23.489 1.00 57.84 307 ILE A N 1
ATOM 2471 C CA . ILE A 1 307 ? 13.356 6.039 22.241 1.00 57.84 307 ILE A CA 1
ATOM 2472 C C . ILE A 1 307 ? 11.965 5.394 22.081 1.00 57.84 307 ILE A C 1
ATOM 2474 O O . ILE A 1 307 ? 11.530 4.649 22.954 1.00 57.84 307 ILE A O 1
ATOM 2478 N N . CYS A 1 308 ? 11.278 5.680 20.968 1.00 70.56 308 CYS A N 1
ATOM 2479 C CA . CYS A 1 308 ? 10.037 5.032 20.491 1.00 70.56 308 CYS A CA 1
ATOM 2480 C C . CYS A 1 308 ? 8.651 5.543 20.955 1.00 70.56 308 CYS A C 1
ATOM 2482 O O . CYS A 1 308 ? 7.669 5.012 20.437 1.00 70.56 308 CYS A O 1
ATOM 2484 N N . ASN A 1 309 ? 8.505 6.553 21.826 1.00 88.44 309 ASN A N 1
ATOM 2485 C CA . ASN A 1 309 ? 7.173 7.099 22.169 1.00 88.44 309 ASN A CA 1
ATOM 2486 C C . ASN A 1 309 ? 6.882 8.428 21.434 1.00 88.44 309 ASN A C 1
ATOM 2488 O O . ASN A 1 309 ? 7.335 9.502 21.841 1.00 88.44 309 ASN A O 1
ATOM 2492 N N . LYS A 1 310 ? 6.074 8.361 20.364 1.00 90.56 310 LYS A N 1
ATOM 2493 C CA . LYS A 1 310 ? 5.740 9.510 19.498 1.00 90.56 310 LYS A CA 1
ATOM 2494 C C . LYS A 1 310 ? 4.968 10.622 20.220 1.00 90.56 310 LYS A C 1
ATOM 2496 O O . LYS A 1 310 ? 5.056 11.787 19.828 1.00 90.56 310 LYS A O 1
ATOM 2501 N N . TYR A 1 311 ? 4.199 10.295 21.260 1.00 93.75 311 TYR A N 1
ATOM 2502 C CA . TYR A 1 311 ? 3.482 11.298 22.050 1.00 93.75 311 TYR A CA 1
ATOM 2503 C C . TYR A 1 311 ? 4.465 12.177 22.824 1.00 93.75 311 TYR A C 1
ATOM 2505 O O . TYR A 1 311 ? 4.343 13.399 22.786 1.00 93.75 311 TYR A O 1
ATOM 2513 N N . ILE A 1 312 ? 5.468 11.563 23.457 1.00 92.12 312 ILE A N 1
ATOM 2514 C CA . ILE A 1 312 ? 6.515 12.267 24.210 1.00 92.12 312 ILE A CA 1
ATOM 2515 C C . ILE A 1 312 ? 7.401 13.084 23.271 1.00 92.12 312 ILE A C 1
ATOM 2517 O O . ILE A 1 312 ? 7.658 14.253 23.546 1.00 92.12 312 ILE A O 1
ATOM 2521 N N . GLU A 1 313 ? 7.811 12.507 22.138 1.00 91.00 313 GLU A N 1
ATOM 2522 C CA . GLU A 1 313 ? 8.578 13.216 21.103 1.00 91.00 313 GLU A CA 1
ATOM 2523 C C . GLU A 1 313 ? 7.866 14.503 20.662 1.00 91.00 313 GLU A C 1
ATOM 2525 O O . GLU A 1 313 ? 8.473 15.566 20.583 1.00 91.00 313 GLU A O 1
ATOM 2530 N N . ASN A 1 314 ? 6.551 14.436 20.451 1.00 94.12 314 ASN A N 1
ATOM 2531 C CA . ASN A 1 314 ? 5.782 15.608 20.054 1.00 94.12 314 ASN A CA 1
ATOM 2532 C C . ASN A 1 314 ? 5.547 16.602 21.202 1.00 94.12 314 ASN A C 1
ATOM 2534 O O . ASN A 1 314 ? 5.441 17.794 20.930 1.00 94.12 314 ASN A O 1
ATOM 2538 N N . ILE A 1 315 ? 5.493 16.164 22.468 1.00 93.69 315 ILE A N 1
ATOM 2539 C CA . ILE A 1 315 ? 5.495 17.085 23.621 1.00 93.69 315 ILE A CA 1
ATOM 2540 C C . ILE A 1 315 ? 6.814 17.869 23.663 1.00 93.69 315 ILE A C 1
ATOM 2542 O O . ILE A 1 315 ? 6.775 19.081 23.851 1.00 93.69 315 ILE A O 1
ATOM 2546 N N . LYS A 1 316 ? 7.956 17.212 23.423 1.00 90.50 316 LYS A N 1
ATOM 2547 C CA . LYS A 1 316 ? 9.267 17.879 23.335 1.00 90.50 316 LYS A CA 1
ATOM 2548 C C . LYS A 1 316 ? 9.351 18.853 22.172 1.00 90.50 316 LYS A C 1
ATOM 2550 O O . LYS A 1 316 ? 9.835 19.960 22.329 1.00 90.50 316 LYS A O 1
ATOM 2555 N N . LEU A 1 317 ? 8.825 18.482 21.011 1.00 90.88 317 LEU A N 1
ATOM 2556 C CA . LEU A 1 317 ? 8.788 19.400 19.878 1.00 90.88 317 LEU A CA 1
ATOM 2557 C C . LEU A 1 317 ? 7.921 20.637 20.175 1.00 90.88 317 LEU A C 1
ATOM 2559 O O . LEU A 1 317 ? 8.258 21.749 19.781 1.00 90.88 317 LEU A O 1
ATOM 2563 N N . ILE A 1 318 ? 6.797 20.459 20.877 1.00 92.69 318 ILE A N 1
ATOM 2564 C CA . ILE A 1 318 ? 5.960 21.576 21.340 1.00 92.69 318 ILE A CA 1
ATOM 2565 C C . ILE A 1 318 ? 6.726 22.450 22.340 1.00 92.69 318 ILE A C 1
ATOM 2567 O O . ILE A 1 318 ? 6.632 23.673 22.247 1.00 92.69 318 ILE A O 1
ATOM 2571 N N . GLU A 1 319 ? 7.477 21.839 23.260 1.00 90.12 319 GLU A N 1
ATOM 2572 C CA . GLU A 1 319 ? 8.395 22.541 24.160 1.00 90.12 319 GLU A CA 1
ATOM 2573 C C . GLU A 1 319 ? 9.398 23.368 23.354 1.00 90.12 319 GLU A C 1
ATOM 2575 O O . GLU A 1 319 ? 9.414 24.578 23.514 1.00 90.12 319 GLU A O 1
ATOM 2580 N N . GLU A 1 320 ? 10.146 22.770 22.427 1.00 88.25 320 GLU A N 1
ATOM 2581 C CA . GLU A 1 320 ? 11.132 23.460 21.582 1.00 88.25 320 GLU A CA 1
ATOM 2582 C C . GLU A 1 320 ? 10.536 24.647 20.810 1.00 88.25 320 GLU A C 1
ATOM 2584 O O . GLU A 1 320 ? 11.164 25.699 20.719 1.00 88.25 320 GLU A O 1
ATOM 2589 N N . ILE A 1 321 ? 9.309 24.511 20.293 1.00 86.81 321 ILE A N 1
ATOM 2590 C CA . ILE A 1 321 ? 8.608 25.590 19.577 1.00 86.81 321 ILE A CA 1
ATOM 2591 C C . ILE A 1 321 ? 8.195 26.731 20.520 1.00 86.81 321 ILE A C 1
ATOM 2593 O O . ILE A 1 321 ? 8.163 27.886 20.100 1.00 86.81 321 ILE A O 1
ATOM 2597 N N . LEU A 1 322 ? 7.833 26.419 21.766 1.00 85.44 322 LEU A N 1
ATOM 2598 C CA . LEU A 1 322 ? 7.383 27.396 22.763 1.00 85.44 322 LEU A CA 1
ATOM 2599 C C . LEU A 1 322 ? 8.511 27.890 23.680 1.00 85.44 322 LEU A C 1
ATOM 2601 O O . LEU A 1 322 ? 8.273 28.798 24.473 1.00 85.44 322 LEU A O 1
ATOM 2605 N N . ASN A 1 323 ? 9.711 27.316 23.606 1.00 72.94 323 ASN A N 1
ATOM 2606 C CA . ASN A 1 323 ? 10.840 27.630 24.477 1.00 72.94 323 ASN A CA 1
ATOM 2607 C C . ASN A 1 323 ? 11.545 28.924 24.033 1.00 72.94 323 ASN A C 1
ATOM 2609 O O . ASN A 1 323 ? 12.698 28.916 23.604 1.00 72.94 323 ASN A O 1
ATOM 2613 N N . GLU A 1 324 ? 10.831 30.047 24.122 1.00 67.75 324 GLU A N 1
ATOM 2614 C CA . GLU A 1 324 ? 11.399 31.392 24.005 1.00 67.75 324 GLU A CA 1
ATOM 2615 C C . GLU A 1 324 ? 11.798 31.932 25.389 1.00 67.75 324 GLU A C 1
ATOM 2617 O O . GLU A 1 324 ? 11.044 31.830 26.365 1.00 67.75 324 GLU A O 1
ATOM 2622 N N . GLU A 1 325 ? 12.978 32.557 25.484 1.00 57.84 325 GLU A N 1
ATOM 2623 C CA . GLU A 1 325 ? 13.425 33.198 26.724 1.00 57.84 325 GLU A CA 1
ATOM 2624 C C . GLU A 1 325 ? 12.438 34.298 27.166 1.00 57.84 325 GLU A C 1
ATOM 2626 O O . GLU A 1 325 ? 12.084 35.209 26.416 1.00 57.84 325 GLU A O 1
ATOM 2631 N N . GLY A 1 326 ? 11.995 34.242 28.427 1.00 61.38 326 GLY A N 1
ATOM 2632 C CA . GLY A 1 326 ? 11.198 35.311 29.039 1.00 61.38 326 GLY A CA 1
ATOM 2633 C C . GLY A 1 326 ? 9.676 35.235 28.838 1.00 61.38 326 GLY A C 1
ATOM 2634 O O . GLY A 1 326 ? 8.995 36.251 29.054 1.00 61.38 326 GLY A O 1
ATOM 2635 N N . LEU A 1 327 ? 9.121 34.071 28.470 1.00 75.50 327 LEU A N 1
ATOM 2636 C CA . LEU A 1 327 ? 7.679 33.809 28.581 1.00 75.50 327 LEU A CA 1
ATOM 2637 C C . LEU A 1 327 ? 7.250 33.709 30.053 1.00 75.50 327 LEU A C 1
ATOM 2639 O O . LEU A 1 327 ? 7.789 32.929 30.836 1.00 75.50 327 LEU A O 1
ATOM 2643 N N . GLN A 1 328 ? 6.253 34.507 30.436 1.00 81.12 328 GLN A N 1
ATOM 2644 C CA . GLN A 1 328 ? 5.712 34.523 31.797 1.00 81.12 328 GLN A CA 1
ATOM 2645 C C . GLN A 1 328 ? 4.551 33.536 31.950 1.00 81.12 328 GLN A C 1
ATOM 2647 O O . GLN A 1 328 ? 3.875 33.202 30.980 1.00 81.12 328 GLN A O 1
ATOM 2652 N N . LYS A 1 329 ? 4.251 33.132 33.190 1.00 84.69 329 LYS A N 1
ATOM 2653 C CA . LYS A 1 329 ? 3.115 32.250 33.512 1.00 84.69 329 LYS A CA 1
ATOM 2654 C C . LYS A 1 329 ? 1.786 32.726 32.901 1.00 84.69 329 LYS A C 1
ATOM 2656 O O . LYS A 1 329 ? 1.016 31.913 32.402 1.00 84.69 329 LYS A O 1
ATOM 2661 N N . GLU A 1 330 ? 1.559 34.040 32.874 1.00 86.31 330 GLU A N 1
ATOM 2662 C CA . GLU A 1 330 ? 0.364 34.659 32.285 1.00 86.31 330 GLU A CA 1
ATOM 2663 C C . GLU A 1 330 ? 0.188 34.321 30.792 1.00 86.31 330 GLU A C 1
ATOM 2665 O O . GLU A 1 330 ? -0.937 34.143 30.326 1.00 86.31 330 GLU A O 1
ATOM 2670 N N . PHE A 1 331 ? 1.284 34.188 30.036 1.00 87.50 331 PHE A N 1
ATOM 2671 C CA . PHE A 1 331 ? 1.229 33.788 28.628 1.00 87.50 331 PHE A CA 1
ATOM 2672 C C . PHE A 1 331 ? 0.637 32.385 28.483 1.00 87.50 331 PHE A C 1
ATOM 2674 O O . PHE A 1 331 ? -0.299 32.188 27.710 1.00 87.50 331 PHE A O 1
ATOM 2681 N N . TYR A 1 332 ? 1.135 31.428 29.271 1.00 89.75 332 TYR A N 1
ATOM 2682 C CA . TYR A 1 332 ? 0.648 30.049 29.259 1.00 89.75 332 TYR A CA 1
ATOM 2683 C C . TYR A 1 332 ? -0.814 29.955 29.706 1.00 89.75 332 TYR A C 1
ATOM 2685 O O . TYR A 1 332 ? -1.587 29.208 29.111 1.00 89.75 332 TYR A O 1
ATOM 2693 N N . GLU A 1 333 ? -1.228 30.749 30.700 1.00 90.50 333 GLU A N 1
ATOM 2694 C CA . GLU A 1 333 ? -2.622 30.796 31.161 1.00 90.50 333 GLU A CA 1
ATOM 2695 C C . GLU A 1 333 ? -3.561 31.340 30.070 1.00 90.50 333 GLU A C 1
ATOM 2697 O O . GLU A 1 333 ? -4.619 30.754 29.814 1.00 90.50 333 GLU A O 1
ATOM 2702 N N . LYS A 1 334 ? -3.154 32.401 29.356 1.00 90.44 334 LYS A N 1
ATOM 2703 C CA . LYS A 1 334 ? -3.894 32.928 28.195 1.00 90.44 334 LYS A CA 1
ATOM 2704 C C . LYS A 1 334 ? -3.932 31.931 27.038 1.00 90.44 334 LYS A C 1
ATOM 2706 O O . LYS A 1 334 ? -4.980 31.766 26.414 1.00 90.44 334 LYS A O 1
ATOM 2711 N N . LEU A 1 335 ? -2.821 31.246 26.770 1.00 91.75 335 LEU A N 1
ATOM 2712 C CA . LEU A 1 335 ? -2.737 30.224 25.729 1.00 91.75 335 LEU A CA 1
ATOM 2713 C C . LEU A 1 335 ? -3.642 29.030 26.054 1.00 91.75 335 LEU A C 1
ATOM 2715 O O . LEU A 1 335 ? -4.373 28.570 25.184 1.00 91.75 335 LEU A O 1
ATOM 2719 N N . LEU A 1 336 ? -3.675 28.573 27.308 1.00 92.75 336 LEU A N 1
ATOM 2720 C CA . LEU A 1 336 ? -4.570 27.506 27.764 1.00 92.75 336 LEU A CA 1
ATOM 2721 C C . LEU A 1 336 ? -6.046 27.884 27.585 1.00 92.75 336 LEU A C 1
ATOM 2723 O O . LEU A 1 336 ? -6.831 27.075 27.083 1.00 92.75 336 LEU A O 1
ATOM 2727 N N . ALA A 1 337 ? -6.427 29.109 27.962 1.00 91.56 337 ALA A N 1
ATOM 2728 C CA . ALA A 1 337 ? -7.783 29.613 27.750 1.00 91.56 337 ALA A CA 1
ATOM 2729 C C . ALA A 1 337 ? -8.132 29.659 26.253 1.00 91.56 337 ALA A C 1
ATOM 2731 O O . ALA A 1 337 ? -9.194 29.185 25.841 1.00 91.56 337 ALA A O 1
ATOM 2732 N N . TYR A 1 338 ? -7.207 30.146 25.424 1.00 92.44 338 TYR A N 1
ATOM 2733 C CA . TYR A 1 338 ? -7.373 30.167 23.975 1.00 92.44 338 TYR A CA 1
ATOM 2734 C C . TYR A 1 338 ? -7.547 28.758 23.392 1.00 92.44 338 TYR A C 1
ATOM 2736 O O . TYR A 1 338 ? -8.510 28.517 22.667 1.00 92.44 338 TYR A O 1
ATOM 2744 N N . VAL A 1 339 ? -6.684 27.807 23.757 1.00 92.94 339 VAL A N 1
ATOM 2745 C CA . VAL A 1 339 ? -6.741 26.411 23.293 1.00 92.94 339 VAL A CA 1
ATOM 2746 C C . VAL A 1 339 ? -8.079 25.757 23.648 1.00 92.94 339 VAL A C 1
ATOM 2748 O O . VAL A 1 339 ? -8.672 25.085 22.805 1.00 92.94 339 VAL A O 1
ATOM 2751 N N . LYS A 1 340 ? -8.601 25.986 24.860 1.00 91.31 340 LYS A N 1
ATOM 2752 C CA . LYS A 1 340 ? -9.897 25.438 25.293 1.00 91.31 340 LYS A CA 1
ATOM 2753 C C . LYS A 1 340 ? -11.079 26.055 24.533 1.00 91.31 340 LYS A C 1
ATOM 2755 O O . LYS A 1 340 ? -11.977 25.325 24.116 1.00 91.31 340 LYS A O 1
ATOM 2760 N N . GLU A 1 341 ? -11.102 27.376 24.366 1.00 90.38 341 GLU A N 1
ATOM 2761 C CA . GLU A 1 341 ? -12.314 28.105 23.951 1.00 90.38 341 GLU A CA 1
ATOM 2762 C C . GLU A 1 341 ? -12.348 28.504 22.470 1.00 90.38 341 GLU A C 1
ATOM 2764 O O . GLU A 1 341 ? -13.425 28.731 21.919 1.00 90.38 341 GLU A O 1
ATOM 2769 N N . ASN A 1 342 ? -11.193 28.572 21.805 1.00 91.31 342 ASN A N 1
ATOM 2770 C CA . ASN A 1 342 ? -11.068 29.110 20.447 1.00 91.31 342 ASN A CA 1
ATOM 2771 C C . ASN A 1 342 ? -10.623 28.079 19.405 1.00 91.31 342 ASN A C 1
ATOM 2773 O O . ASN A 1 342 ? -10.489 28.433 18.234 1.00 91.31 342 ASN A O 1
ATOM 2777 N N . ILE A 1 343 ? -10.439 26.815 19.790 1.00 92.44 343 ILE A N 1
ATOM 2778 C CA . ILE A 1 343 ? -10.209 25.712 18.851 1.00 92.44 343 ILE A CA 1
ATOM 2779 C C . ILE A 1 343 ? -11.538 25.024 18.551 1.00 92.44 343 ILE A C 1
ATOM 2781 O O . ILE A 1 343 ? -12.201 24.508 19.454 1.00 92.44 343 ILE A O 1
ATOM 2785 N N . TRP A 1 344 ? -11.910 25.010 17.272 1.00 90.44 344 TRP A N 1
ATOM 2786 C CA . TRP A 1 344 ? -13.209 24.537 16.803 1.00 90.44 344 TRP A CA 1
ATOM 2787 C C . TRP A 1 344 ? -13.093 23.376 15.816 1.00 90.44 344 TRP A C 1
ATOM 2789 O O . TRP A 1 344 ? -12.291 23.403 14.877 1.00 90.44 344 TRP A O 1
ATOM 2799 N N . PHE A 1 345 ? -13.987 22.406 15.998 1.00 90.12 345 PHE A N 1
ATOM 2800 C CA . PHE A 1 345 ? -14.223 21.270 15.116 1.00 90.12 345 PHE A CA 1
ATOM 2801 C C . PHE A 1 345 ? -15.631 21.327 14.523 1.00 90.12 345 PHE A C 1
ATOM 2803 O O . PHE A 1 345 ? -16.572 21.833 15.145 1.00 90.12 345 PHE A O 1
ATOM 2810 N N . VAL A 1 346 ? -15.796 20.713 13.353 1.00 89.69 346 VAL A N 1
ATOM 2811 C CA . VAL A 1 346 ? -17.104 20.213 12.910 1.00 89.69 346 VAL A CA 1
ATOM 2812 C C . VAL A 1 346 ? -17.162 18.730 13.252 1.00 89.69 346 VAL A C 1
ATOM 2814 O O . VAL A 1 346 ? -16.466 17.924 12.639 1.00 89.69 346 VAL A O 1
ATOM 2817 N N . VAL A 1 347 ? -17.957 18.378 14.259 1.00 88.69 347 VAL A N 1
ATOM 2818 C CA . VAL A 1 347 ? -18.144 16.996 14.703 1.00 88.69 347 VAL A CA 1
ATOM 2819 C C . VAL A 1 347 ? -19.285 16.375 13.913 1.00 88.69 347 VAL A C 1
ATOM 2821 O O . VAL A 1 347 ? -20.413 16.864 13.966 1.00 88.69 347 VAL A O 1
ATOM 2824 N N . ILE A 1 348 ? -18.984 15.293 13.206 1.00 86.88 348 ILE A N 1
ATOM 2825 C CA . ILE A 1 348 ? -19.942 14.486 12.454 1.00 86.88 348 ILE A CA 1
ATOM 2826 C C . ILE A 1 348 ? -20.145 13.187 13.225 1.00 86.88 348 ILE A C 1
ATOM 2828 O O . ILE A 1 348 ? -19.207 12.415 13.411 1.00 86.88 348 ILE A O 1
ATOM 2832 N N . THR A 1 349 ? -21.364 12.948 13.686 1.00 84.81 349 THR A N 1
ATOM 2833 C CA . THR A 1 349 ? -21.732 11.725 14.397 1.00 84.81 349 THR A CA 1
ATOM 2834 C C . THR A 1 349 ? -22.438 10.789 13.432 1.00 84.81 349 THR A C 1
ATOM 2836 O O . THR A 1 349 ? -23.424 11.174 12.807 1.00 84.81 349 THR A O 1
ATOM 2839 N N . THR A 1 350 ? -21.950 9.558 13.300 1.00 76.56 350 THR A N 1
ATOM 2840 C CA . THR A 1 350 ? -22.532 8.564 12.390 1.00 76.56 350 THR A CA 1
ATOM 2841 C C . THR A 1 350 ? -23.082 7.372 13.162 1.00 76.56 350 THR A C 1
ATOM 2843 O O . THR A 1 350 ? -22.391 6.756 13.980 1.00 76.56 350 THR A O 1
ATOM 2846 N N . ARG A 1 351 ? -24.326 7.000 12.861 1.00 73.12 351 ARG A N 1
ATOM 2847 C CA . ARG A 1 351 ? -24.932 5.737 13.284 1.00 73.12 351 ARG A CA 1
ATOM 2848 C C . ARG A 1 351 ? -24.998 4.807 12.081 1.00 73.12 351 ARG A C 1
ATOM 2850 O O . ARG A 1 351 ? -25.988 4.784 11.367 1.00 73.12 351 ARG A O 1
ATOM 2857 N N . ALA A 1 352 ? -23.920 4.084 11.813 1.00 67.88 352 ALA A N 1
ATOM 2858 C CA . ALA A 1 352 ? -23.859 3.103 10.737 1.00 67.88 352 ALA A CA 1
ATOM 2859 C C . ALA A 1 352 ? -22.810 2.030 11.062 1.00 67.88 352 ALA A C 1
ATOM 2861 O O . ALA A 1 352 ? -22.032 2.179 12.005 1.00 67.88 352 ALA A O 1
ATOM 2862 N N . GLY A 1 353 ? -22.761 0.959 10.264 1.00 62.00 353 GLY A N 1
ATOM 2863 C CA . GLY A 1 353 ? -21.623 0.037 10.285 1.00 62.00 353 GLY A CA 1
ATOM 2864 C C . GLY A 1 353 ? -20.305 0.766 9.991 1.00 62.00 353 GLY A C 1
ATOM 2865 O O . GLY A 1 353 ? -20.300 1.827 9.355 1.00 62.00 353 GLY A O 1
ATOM 2866 N N . ILE A 1 354 ? -19.186 0.199 10.446 1.00 65.06 354 ILE A N 1
ATOM 2867 C CA . ILE A 1 354 ? -17.852 0.809 10.324 1.00 65.06 354 ILE A CA 1
ATOM 2868 C C . ILE A 1 354 ? -17.541 1.123 8.845 1.00 65.06 354 ILE A C 1
ATOM 2870 O O . ILE A 1 354 ? -17.205 2.262 8.535 1.00 65.06 354 ILE A O 1
ATOM 2874 N N . SER A 1 355 ? -17.805 0.199 7.916 1.00 61.38 355 SER A N 1
ATOM 2875 C CA . SER A 1 355 ? -17.672 0.385 6.463 1.00 61.38 355 SER A CA 1
ATOM 2876 C C . SER A 1 355 ? -18.347 1.646 5.940 1.00 61.38 355 SER A C 1
ATOM 2878 O O . SER A 1 355 ? -17.718 2.462 5.268 1.00 61.38 355 SER A O 1
ATOM 2880 N N . LYS A 1 356 ? -19.636 1.822 6.252 1.00 67.44 356 LYS A N 1
ATOM 2881 C CA . LYS A 1 356 ? -20.411 2.969 5.767 1.00 67.44 356 LYS A CA 1
ATOM 2882 C C . LYS A 1 356 ? -19.934 4.263 6.417 1.00 67.44 356 LYS A C 1
ATOM 2884 O O . LYS A 1 356 ? -19.896 5.306 5.774 1.00 67.44 356 LYS A O 1
ATOM 2889 N N . THR A 1 357 ? -19.521 4.174 7.676 1.00 69.56 357 THR A N 1
ATOM 2890 C CA . THR A 1 357 ? -18.928 5.282 8.424 1.00 69.56 357 THR A CA 1
ATOM 2891 C C . THR A 1 357 ? -17.611 5.741 7.786 1.00 69.56 357 THR A C 1
ATOM 2893 O O . THR A 1 357 ? -17.405 6.942 7.624 1.00 69.56 357 THR A O 1
ATOM 2896 N N . LEU A 1 358 ? -16.768 4.811 7.327 1.00 66.56 358 LEU A N 1
ATOM 2897 C CA . LEU A 1 358 ? -15.529 5.112 6.600 1.00 66.56 358 LEU A CA 1
ATOM 2898 C C . LEU A 1 358 ? -15.761 5.585 5.157 1.00 66.56 358 LEU A C 1
ATOM 2900 O O . LEU A 1 358 ? -14.984 6.376 4.633 1.00 66.56 358 LEU A O 1
ATOM 2904 N N . GLU A 1 359 ? -16.829 5.139 4.498 1.00 65.75 359 GLU A N 1
ATOM 2905 C CA . GLU A 1 359 ? -17.223 5.670 3.185 1.00 65.75 359 GLU A CA 1
ATOM 2906 C C . GLU A 1 359 ? -17.654 7.141 3.289 1.00 65.75 359 GLU A C 1
ATOM 2908 O O . GLU A 1 359 ? -17.225 7.978 2.490 1.00 65.75 359 GLU A O 1
ATOM 2913 N N . ILE A 1 360 ? -18.458 7.472 4.309 1.00 69.81 360 ILE A N 1
ATOM 2914 C CA . ILE A 1 360 ? -18.818 8.860 4.630 1.00 69.81 360 ILE A CA 1
ATOM 2915 C C . ILE A 1 360 ? -17.551 9.670 4.886 1.00 69.81 360 ILE A C 1
ATOM 2917 O O . ILE A 1 360 ? -17.394 10.743 4.309 1.00 69.81 360 ILE A O 1
ATOM 2921 N N . PHE A 1 361 ? -16.634 9.135 5.694 1.00 67.81 361 PHE A N 1
ATOM 2922 C CA . PHE A 1 361 ? -15.350 9.769 5.952 1.00 67.81 361 PHE A CA 1
ATOM 2923 C C . PHE A 1 361 ? -14.607 10.093 4.651 1.00 67.81 361 PHE A C 1
ATOM 2925 O O . PHE A 1 361 ? -14.284 11.252 4.416 1.00 67.81 361 PHE A O 1
ATOM 2932 N N . ASN A 1 362 ? -14.398 9.104 3.776 1.00 64.38 362 ASN A N 1
ATOM 2933 C CA . ASN A 1 362 ? -13.687 9.290 2.506 1.00 64.38 362 ASN A CA 1
ATOM 2934 C C . ASN A 1 362 ? -14.370 10.311 1.587 1.00 64.38 362 ASN A C 1
ATOM 2936 O O . ASN A 1 362 ? -13.701 10.985 0.813 1.00 64.38 362 ASN A O 1
ATOM 2940 N N . THR A 1 363 ? -15.696 10.432 1.669 1.00 67.94 363 THR A N 1
ATOM 2941 C CA . THR A 1 363 ? -16.455 11.420 0.891 1.00 67.94 363 THR A CA 1
ATOM 2942 C C . THR A 1 363 ? -16.297 12.836 1.456 1.00 67.94 363 THR A C 1
ATOM 2944 O O . THR A 1 363 ? -16.287 13.806 0.701 1.00 67.94 363 THR A O 1
ATOM 2947 N N . ILE A 1 364 ? -16.192 12.968 2.782 1.00 65.44 364 ILE A N 1
ATOM 2948 C CA . ILE A 1 364 ? -16.111 14.258 3.485 1.00 65.44 364 ILE A CA 1
ATOM 2949 C C . ILE A 1 364 ? -14.673 14.783 3.546 1.00 65.44 364 ILE A C 1
ATOM 2951 O O . ILE A 1 364 ? -14.453 15.998 3.544 1.00 65.44 364 ILE A O 1
ATOM 2955 N N . ASN A 1 365 ? -13.684 13.894 3.594 1.00 60.41 365 ASN A N 1
ATOM 2956 C CA . ASN A 1 365 ? -12.300 14.291 3.759 1.00 60.41 365 ASN A CA 1
ATOM 2957 C C . ASN A 1 365 ? -11.730 14.915 2.482 1.00 60.41 365 ASN A C 1
ATOM 2959 O O . ASN A 1 365 ? -11.514 14.256 1.474 1.00 60.41 365 ASN A O 1
ATOM 2963 N N . THR A 1 366 ? -11.443 16.212 2.560 1.00 47.62 366 THR A N 1
ATOM 2964 C CA . THR A 1 366 ? -10.619 16.937 1.580 1.00 47.62 366 THR A CA 1
ATOM 2965 C C . THR A 1 366 ? -9.444 17.681 2.232 1.00 47.62 366 THR A C 1
ATOM 2967 O O . THR A 1 366 ? -8.625 18.264 1.527 1.00 47.62 366 THR A O 1
ATOM 2970 N N . ALA A 1 367 ? -9.329 17.663 3.572 1.00 40.81 367 ALA A N 1
ATOM 2971 C CA . ALA A 1 367 ? -8.401 18.510 4.339 1.00 40.81 367 ALA A CA 1
ATOM 2972 C C . ALA A 1 367 ? -7.503 17.760 5.356 1.00 40.81 367 ALA A C 1
ATOM 2974 O O . ALA A 1 367 ? -6.755 18.399 6.098 1.00 40.81 367 ALA A O 1
ATOM 2975 N N . GLY A 1 368 ? -7.565 16.424 5.409 1.00 49.28 368 GLY A N 1
ATOM 2976 C CA . GLY A 1 368 ? -6.745 15.570 6.281 1.00 49.28 368 GLY A CA 1
ATOM 2977 C C . GLY A 1 368 ? -5.831 14.626 5.491 1.00 49.28 368 GLY A C 1
ATOM 2978 O O . GLY A 1 368 ? -5.915 14.553 4.273 1.00 49.28 368 GLY A O 1
ATOM 2979 N N . LEU A 1 369 ? -4.951 13.886 6.178 1.00 47.38 369 LEU A N 1
ATOM 2980 C CA . LEU A 1 369 ? -4.286 12.729 5.564 1.00 47.38 369 LEU A CA 1
ATOM 2981 C C . LEU A 1 369 ? -5.366 11.689 5.247 1.00 47.38 369 LEU A C 1
ATOM 2983 O O . LEU A 1 369 ? -5.929 11.127 6.189 1.00 47.38 369 LEU A O 1
ATOM 2987 N N . ASP A 1 370 ? -5.629 11.450 3.965 1.00 52.69 370 ASP A N 1
ATOM 2988 C CA . ASP A 1 370 ? -6.598 10.453 3.502 1.00 52.69 370 ASP A CA 1
ATOM 2989 C C . ASP A 1 370 ? -6.381 9.098 4.194 1.00 52.69 370 ASP A C 1
ATOM 2991 O O . ASP A 1 370 ? -5.239 8.701 4.474 1.00 52.69 370 ASP A O 1
ATOM 2995 N N . LEU A 1 371 ? -7.472 8.364 4.449 1.00 58.44 371 LEU A N 1
ATOM 2996 C CA . LEU A 1 371 ? -7.351 6.920 4.643 1.00 58.44 371 LEU A CA 1
ATOM 2997 C C .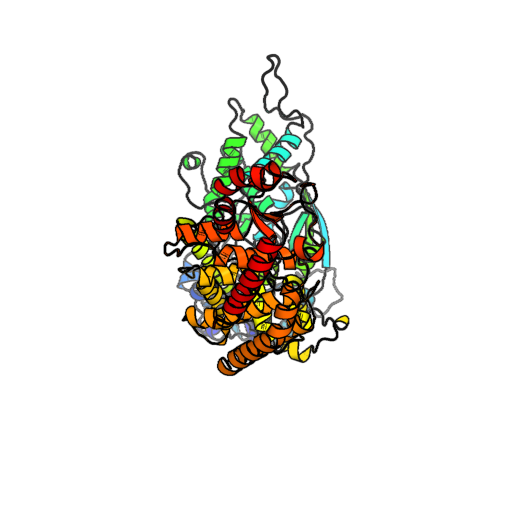 LEU A 1 371 ? -6.773 6.379 3.343 1.00 58.44 371 LEU A C 1
ATOM 2999 O O . LEU A 1 371 ? -7.413 6.425 2.292 1.00 58.44 371 LEU A O 1
ATOM 3003 N N . ASN A 1 372 ? -5.544 5.879 3.406 1.00 67.12 372 ASN A N 1
ATOM 3004 C CA . ASN A 1 372 ? -4.965 5.212 2.258 1.00 67.12 372 ASN A CA 1
ATOM 3005 C C . ASN A 1 372 ? -5.838 3.981 1.965 1.00 67.12 372 ASN A C 1
ATOM 3007 O O . ASN A 1 372 ? -6.365 3.356 2.890 1.00 67.12 372 ASN A O 1
ATOM 3011 N N . GLY A 1 373 ? -5.964 3.561 0.706 1.00 71.56 373 GLY A N 1
ATOM 3012 C CA . GLY A 1 373 ? -6.663 2.321 0.366 1.00 71.56 373 GLY A CA 1
ATOM 3013 C C . GLY A 1 373 ? -6.166 1.106 1.169 1.00 71.56 373 GLY A C 1
ATOM 3014 O O . GLY A 1 373 ? -6.903 0.144 1.377 1.00 71.56 373 GLY A O 1
ATOM 3015 N N . CYS A 1 374 ? -4.927 1.153 1.676 1.00 79.81 374 CYS A N 1
ATOM 3016 C CA . CYS A 1 374 ? -4.373 0.155 2.596 1.00 79.81 374 CYS A CA 1
ATOM 3017 C C . CYS A 1 374 ? -5.090 0.094 3.955 1.00 79.81 374 CYS A C 1
ATOM 3019 O O . CYS A 1 374 ? -5.267 -1.004 4.489 1.00 79.81 374 CYS A O 1
ATOM 3021 N N . ASP A 1 375 ? -5.503 1.241 4.490 1.00 76.00 375 ASP A N 1
ATOM 3022 C CA . ASP A 1 375 ? -6.229 1.353 5.756 1.00 76.00 375 ASP A CA 1
ATOM 3023 C C . ASP A 1 375 ? -7.684 0.905 5.568 1.00 76.00 375 ASP A C 1
ATOM 3025 O O . ASP A 1 375 ? -8.199 0.105 6.349 1.00 76.00 375 ASP A O 1
ATOM 3029 N N . LEU A 1 376 ? -8.322 1.315 4.463 1.00 78.88 376 LEU A N 1
ATOM 3030 C CA . LEU A 1 376 ? -9.675 0.864 4.123 1.00 78.88 376 LEU A CA 1
ATOM 3031 C C . LEU A 1 376 ? -9.728 -0.657 3.928 1.00 78.88 376 LEU A C 1
ATOM 3033 O O . LEU A 1 376 ? -10.622 -1.322 4.448 1.00 78.88 376 LEU A O 1
ATOM 3037 N N . PHE A 1 377 ? -8.738 -1.223 3.234 1.00 86.31 377 PHE A N 1
ATOM 3038 C CA . PHE A 1 377 ? -8.614 -2.669 3.076 1.00 86.31 377 PHE A CA 1
ATOM 3039 C C . PHE A 1 377 ? -8.489 -3.388 4.421 1.00 86.31 377 PHE A C 1
ATOM 3041 O O . PHE A 1 377 ? -9.156 -4.400 4.620 1.00 86.31 377 PHE A O 1
ATOM 3048 N N . LYS A 1 378 ? -7.678 -2.860 5.347 1.00 84.06 378 LYS A N 1
ATOM 3049 C CA . LYS A 1 378 ? -7.513 -3.413 6.699 1.00 84.06 378 LYS A CA 1
ATOM 3050 C C . LYS A 1 378 ? -8.858 -3.506 7.421 1.00 84.06 378 LYS A C 1
ATOM 3052 O O . LYS A 1 378 ? -9.193 -4.553 7.974 1.00 84.06 378 LYS A O 1
ATOM 3057 N N . VAL A 1 379 ? -9.639 -2.427 7.375 1.00 79.06 379 VAL A N 1
ATOM 3058 C CA . VAL A 1 379 ? -10.939 -2.360 8.050 1.00 79.06 379 VAL A CA 1
ATOM 3059 C C . VAL A 1 379 ? -11.952 -3.299 7.399 1.00 79.06 379 VAL A C 1
ATOM 3061 O O . VAL A 1 379 ? -12.579 -4.099 8.088 1.00 79.06 379 VAL A O 1
ATOM 3064 N N . ARG A 1 380 ? -12.076 -3.256 6.068 1.00 83.62 380 ARG A N 1
ATOM 3065 C CA . ARG A 1 380 ? -13.003 -4.115 5.317 1.00 83.62 380 ARG A CA 1
ATOM 3066 C C . ARG A 1 380 ? -12.675 -5.600 5.490 1.00 83.62 380 ARG A C 1
ATOM 3068 O O . ARG A 1 380 ? -13.579 -6.422 5.621 1.00 83.62 380 ARG A O 1
ATOM 3075 N N . LEU A 1 381 ? -11.387 -5.944 5.552 1.00 88.00 381 LEU A N 1
ATOM 3076 C CA . LEU A 1 381 ? -10.933 -7.298 5.855 1.00 88.00 381 LEU A CA 1
ATOM 3077 C C . LEU A 1 381 ? -11.331 -7.718 7.273 1.00 88.00 381 LEU A C 1
ATOM 3079 O O . LEU A 1 381 ? -11.833 -8.825 7.449 1.00 88.00 381 LEU A O 1
ATOM 3083 N N . TYR A 1 382 ? -11.141 -6.848 8.269 1.00 83.19 382 TYR A N 1
ATOM 3084 C CA . TYR A 1 382 ? -11.568 -7.126 9.640 1.00 83.19 382 TYR A CA 1
ATOM 3085 C C . TYR A 1 382 ? -13.076 -7.367 9.732 1.00 83.19 382 TYR A C 1
ATOM 3087 O O . TYR A 1 382 ? -13.492 -8.358 10.327 1.00 83.19 382 TYR A O 1
ATOM 3095 N N . GLU A 1 383 ? -13.890 -6.520 9.104 1.00 80.12 383 GLU A N 1
ATOM 3096 C CA . GLU A 1 383 ? -15.342 -6.709 9.057 1.00 80.12 383 GLU A CA 1
ATOM 3097 C C . GLU A 1 383 ? -15.726 -8.028 8.395 1.00 80.12 383 GLU A C 1
ATOM 3099 O O . GLU A 1 383 ? -16.525 -8.779 8.943 1.00 80.12 383 GLU A O 1
ATOM 3104 N N . TYR A 1 384 ? -15.103 -8.367 7.264 1.00 84.75 384 TYR A N 1
ATOM 3105 C CA . TYR A 1 384 ? -15.336 -9.650 6.605 1.00 84.75 384 TYR A CA 1
ATOM 3106 C C . TYR A 1 384 ? -15.014 -10.835 7.525 1.00 84.75 384 TYR A C 1
ATOM 3108 O O . TYR A 1 384 ? -15.814 -11.768 7.643 1.00 84.75 384 TYR A O 1
ATOM 3116 N N . LEU A 1 385 ? -13.874 -10.807 8.218 1.00 83.00 385 LEU A N 1
ATOM 3117 C CA . LEU A 1 385 ? -13.499 -11.875 9.150 1.00 83.00 385 LEU A CA 1
ATOM 3118 C C . LEU A 1 385 ? -14.433 -11.926 10.369 1.00 83.00 385 LEU A C 1
ATOM 3120 O O . LEU A 1 385 ? -14.820 -13.014 10.806 1.00 83.00 385 LEU A O 1
ATOM 3124 N N . LYS A 1 386 ? -14.862 -10.775 10.883 1.00 77.44 386 LYS A N 1
ATOM 3125 C CA . LYS A 1 386 ? -15.794 -10.701 12.006 1.00 77.44 386 LYS A CA 1
ATOM 3126 C C . LYS A 1 386 ? -17.180 -11.222 11.622 1.00 77.44 386 LYS A C 1
ATOM 3128 O O . LYS A 1 386 ? -17.667 -12.166 12.241 1.00 77.44 386 LYS A O 1
ATOM 3133 N N . ASP A 1 387 ? -17.780 -10.666 10.577 1.00 74.31 387 ASP A N 1
ATOM 3134 C CA . ASP A 1 387 ? -19.189 -10.881 10.241 1.00 74.31 387 ASP A CA 1
ATOM 3135 C C . ASP A 1 387 ? -19.423 -12.204 9.503 1.00 74.31 387 ASP A C 1
ATOM 3137 O O . ASP A 1 387 ? -20.441 -12.864 9.721 1.00 74.31 387 ASP A O 1
ATOM 3141 N N . LYS A 1 388 ? -18.485 -12.633 8.644 1.00 73.25 388 LYS A N 1
ATOM 3142 C CA . LYS A 1 388 ? -18.632 -13.872 7.855 1.00 73.25 388 LYS A CA 1
ATOM 3143 C C . LYS A 1 388 ? -17.886 -15.065 8.438 1.00 73.25 388 LYS A C 1
ATOM 3145 O O . LYS A 1 388 ? -18.317 -16.196 8.213 1.00 73.25 388 LYS A O 1
ATOM 3150 N N . LYS A 1 389 ? -16.787 -14.857 9.172 1.00 69.25 389 LYS A N 1
ATOM 3151 C CA . LYS A 1 389 ? -16.028 -15.960 9.795 1.00 69.25 389 LYS A CA 1
ATOM 3152 C C . LYS A 1 389 ? -16.252 -16.087 11.300 1.00 69.25 389 LYS A C 1
ATOM 3154 O O . LYS A 1 389 ? -15.844 -17.106 11.852 1.00 69.25 389 LYS A O 1
ATOM 3159 N N . GLY A 1 390 ? -16.892 -15.113 11.956 1.00 60.19 390 GLY A N 1
ATOM 3160 C CA . GLY A 1 390 ? -17.053 -15.108 13.415 1.00 60.19 390 GLY A CA 1
ATOM 3161 C C . GLY A 1 390 ? -15.715 -15.025 14.152 1.00 60.19 390 GLY A C 1
ATOM 3162 O O . GLY A 1 390 ? -15.597 -15.515 15.273 1.00 60.19 390 GLY A O 1
ATOM 3163 N N . LYS A 1 391 ? -14.686 -14.486 13.491 1.00 59.59 391 LYS A N 1
ATOM 3164 C CA . LYS A 1 391 ? -13.307 -14.459 13.969 1.00 59.59 391 LYS A CA 1
ATOM 3165 C C . LYS A 1 391 ? -12.908 -13.025 14.302 1.00 59.59 391 LYS A C 1
ATOM 3167 O O . LYS A 1 391 ? -12.765 -12.202 13.402 1.00 59.59 391 LYS A O 1
ATOM 3172 N N . GLU A 1 392 ? -12.661 -12.737 15.577 1.00 62.75 392 GLU A N 1
ATOM 3173 C CA . GLU A 1 392 ? -12.054 -11.471 16.019 1.00 62.75 392 GLU A CA 1
ATOM 3174 C C . GLU A 1 392 ? -10.530 -11.506 15.804 1.00 62.75 392 GLU A C 1
ATOM 3176 O O . GLU A 1 392 ? -9.741 -11.493 16.739 1.00 62.75 392 GLU A O 1
ATOM 3181 N N . GLN A 1 393 ? -10.104 -11.597 14.541 1.00 66.88 393 GLN A N 1
ATOM 3182 C CA . GLN A 1 393 ? -8.692 -11.704 14.134 1.00 66.88 393 GLN A CA 1
ATOM 3183 C C . GLN A 1 393 ? -8.050 -10.351 13.819 1.00 66.88 393 GLN A C 1
ATOM 3185 O O . GLN A 1 393 ? -7.171 -10.248 12.963 1.00 66.88 393 GLN A O 1
ATOM 3190 N N . PHE A 1 394 ? -8.497 -9.289 14.487 1.00 68.38 394 PHE A N 1
ATOM 3191 C CA . PHE A 1 394 ? -7.900 -7.978 14.267 1.00 68.38 394 PHE A CA 1
ATOM 3192 C C . PHE A 1 394 ? -6.400 -7.983 14.598 1.00 68.38 394 PHE A C 1
ATOM 3194 O O . PHE A 1 394 ? -5.587 -7.474 13.831 1.00 68.38 394 PHE A O 1
ATOM 3201 N N . ASP A 1 395 ? -6.039 -8.664 15.683 1.00 66.75 395 ASP A N 1
ATOM 3202 C CA . ASP A 1 395 ? -4.659 -8.818 16.136 1.00 66.75 395 ASP A CA 1
ATOM 3203 C C . ASP A 1 395 ? -3.756 -9.504 15.105 1.00 66.75 395 ASP A C 1
ATOM 3205 O O . ASP A 1 395 ? -2.596 -9.128 14.957 1.00 66.75 395 ASP A O 1
ATOM 3209 N N . ASP A 1 396 ? -4.278 -10.491 14.375 1.00 76.88 396 ASP A N 1
ATOM 3210 C CA . ASP A 1 396 ? -3.524 -11.199 13.338 1.00 76.88 396 ASP A CA 1
ATOM 3211 C C . ASP A 1 396 ? -3.290 -10.293 12.113 1.00 76.88 396 ASP A C 1
ATOM 3213 O O . ASP A 1 396 ? -2.230 -10.341 11.484 1.00 76.88 396 ASP A O 1
ATOM 3217 N N . ILE A 1 397 ? -4.258 -9.423 11.790 1.00 82.00 397 ILE A N 1
ATOM 3218 C CA . ILE A 1 397 ? -4.097 -8.391 10.755 1.00 82.00 397 ILE A CA 1
ATOM 3219 C C . ILE A 1 397 ? -3.032 -7.375 11.191 1.00 82.00 397 ILE A C 1
ATOM 3221 O O . ILE A 1 397 ? -2.146 -7.037 10.406 1.00 82.00 397 ILE A O 1
ATOM 3225 N N . ASP A 1 398 ? -3.088 -6.901 12.435 1.00 76.94 398 ASP A N 1
ATOM 3226 C CA . ASP A 1 398 ? -2.096 -5.973 12.991 1.00 76.94 398 ASP A CA 1
ATOM 3227 C C . ASP A 1 398 ? -0.691 -6.570 13.013 1.00 76.94 398 ASP A C 1
ATOM 3229 O O . ASP A 1 398 ? 0.285 -5.882 12.689 1.00 76.94 398 ASP A O 1
ATOM 3233 N N . LEU A 1 399 ? -0.584 -7.857 13.344 1.00 82.31 399 LEU A N 1
ATOM 3234 C CA . LEU A 1 399 ? 0.677 -8.584 13.334 1.00 82.31 399 LEU A CA 1
ATOM 3235 C C . LEU A 1 399 ? 1.284 -8.605 11.927 1.00 82.31 399 LEU A C 1
ATOM 3237 O O . LEU A 1 399 ? 2.451 -8.247 11.775 1.00 82.31 399 LEU A O 1
ATOM 3241 N N . LEU A 1 400 ? 0.492 -8.912 10.893 1.00 86.25 400 LEU A N 1
ATOM 3242 C CA . LEU A 1 400 ? 0.944 -8.888 9.496 1.00 86.25 400 LEU A CA 1
ATOM 3243 C C . LEU A 1 400 ? 1.531 -7.518 9.106 1.00 86.25 400 LEU A C 1
ATOM 3245 O O . LEU A 1 400 ? 2.595 -7.440 8.488 1.00 86.25 400 LEU A O 1
ATOM 3249 N N . TYR A 1 401 ? 0.857 -6.426 9.478 1.00 86.12 401 TYR A N 1
ATOM 3250 C CA . TYR A 1 401 ? 1.309 -5.063 9.171 1.00 86.12 401 TYR A CA 1
ATOM 3251 C C . TYR A 1 401 ? 2.571 -4.695 9.966 1.00 86.12 401 TYR A C 1
ATOM 3253 O O . TYR A 1 401 ? 3.489 -4.070 9.427 1.00 86.12 401 TYR A O 1
ATOM 3261 N N . SER A 1 402 ? 2.645 -5.110 11.230 1.00 84.19 402 SER A N 1
ATOM 3262 C CA . SER A 1 402 ? 3.801 -4.884 12.104 1.00 84.19 402 SER A CA 1
ATOM 3263 C C . SER A 1 402 ? 5.039 -5.646 11.628 1.00 84.19 402 SER A C 1
ATOM 3265 O O . SER A 1 402 ? 6.145 -5.105 11.635 1.00 84.19 402 SER A O 1
ATOM 3267 N N . GLU A 1 403 ? 4.866 -6.874 11.138 1.00 87.81 403 GLU A N 1
ATOM 3268 C CA . GLU A 1 403 ? 5.941 -7.659 10.529 1.00 87.81 403 GLU A CA 1
ATOM 3269 C C . GLU A 1 403 ? 6.493 -6.987 9.269 1.00 87.81 403 GLU A C 1
ATOM 3271 O O . GLU A 1 403 ? 7.709 -6.943 9.096 1.00 87.81 403 GLU A O 1
ATOM 3276 N N . ILE A 1 404 ? 5.634 -6.413 8.419 1.00 89.69 404 ILE A N 1
ATOM 3277 C CA . ILE A 1 404 ? 6.065 -5.633 7.245 1.00 89.69 404 ILE A CA 1
ATOM 3278 C C . ILE A 1 404 ? 6.927 -4.438 7.678 1.00 89.69 404 ILE A C 1
ATOM 3280 O O . ILE A 1 404 ? 8.010 -4.237 7.128 1.00 89.69 404 ILE A O 1
ATOM 3284 N N . LYS A 1 405 ? 6.487 -3.670 8.689 1.00 86.94 405 LYS A N 1
ATOM 3285 C CA . LYS A 1 405 ? 7.266 -2.539 9.231 1.00 86.94 405 LYS A CA 1
ATOM 3286 C C . LYS A 1 405 ? 8.637 -2.997 9.735 1.00 86.94 405 LYS A C 1
ATOM 3288 O O . LYS A 1 405 ? 9.643 -2.379 9.395 1.00 86.94 405 LYS A O 1
ATOM 3293 N N . LYS A 1 406 ? 8.677 -4.089 10.505 1.00 89.38 406 LYS A N 1
ATOM 3294 C CA . LYS A 1 406 ? 9.918 -4.652 11.050 1.00 89.38 406 LYS A CA 1
ATOM 3295 C C . LYS A 1 406 ? 10.884 -5.080 9.943 1.00 89.38 406 LYS A C 1
ATOM 3297 O O . LYS A 1 406 ? 12.037 -4.676 9.964 1.00 89.38 406 LYS A O 1
ATOM 3302 N N . GLN A 1 407 ? 10.401 -5.830 8.952 1.00 91.19 407 GLN A N 1
ATOM 3303 C CA . GLN A 1 407 ? 11.214 -6.284 7.815 1.00 91.19 407 GLN A CA 1
ATOM 3304 C C . GLN A 1 407 ? 11.832 -5.109 7.049 1.00 91.19 407 GLN A C 1
ATOM 3306 O O . GLN A 1 407 ? 12.998 -5.161 6.670 1.00 91.19 407 GLN A O 1
ATOM 3311 N N . ASN A 1 408 ? 11.079 -4.025 6.857 1.00 92.06 408 ASN A N 1
ATOM 3312 C CA . ASN A 1 408 ? 11.609 -2.824 6.219 1.00 92.06 408 ASN A CA 1
ATOM 3313 C C . ASN A 1 408 ? 12.643 -2.093 7.078 1.00 92.06 408 ASN A C 1
ATOM 3315 O O . ASN A 1 408 ? 13.595 -1.547 6.529 1.00 92.06 408 ASN A O 1
ATOM 3319 N N . LEU A 1 409 ? 12.464 -2.052 8.401 1.00 89.31 409 LEU A N 1
ATOM 3320 C CA . LEU A 1 409 ? 13.448 -1.454 9.303 1.00 89.31 409 LEU A CA 1
ATOM 3321 C C . LEU A 1 409 ? 14.776 -2.219 9.234 1.00 89.31 409 LEU A C 1
ATOM 3323 O O . LEU A 1 409 ? 15.820 -1.604 9.036 1.00 89.31 409 LEU A O 1
ATOM 3327 N N . ASP A 1 410 ? 14.713 -3.551 9.300 1.00 91.00 410 ASP A N 1
ATOM 3328 C CA . ASP A 1 410 ? 15.883 -4.428 9.194 1.00 91.00 410 ASP A CA 1
ATOM 3329 C C . ASP A 1 410 ? 16.554 -4.299 7.812 1.00 91.00 410 ASP A C 1
ATOM 3331 O O . ASP A 1 410 ? 17.778 -4.228 7.704 1.00 91.00 410 ASP A O 1
ATOM 3335 N N . TRP A 1 411 ? 15.761 -4.212 6.738 1.00 92.25 411 TRP A N 1
ATOM 3336 C CA . TRP A 1 411 ? 16.262 -4.041 5.371 1.00 92.25 411 TRP A CA 1
ATOM 3337 C C . TRP A 1 411 ? 16.979 -2.703 5.160 1.00 92.25 411 TRP A C 1
ATOM 3339 O O . TRP A 1 411 ? 18.028 -2.661 4.506 1.00 92.25 411 TRP A O 1
ATOM 3349 N N . ARG A 1 412 ? 16.448 -1.627 5.755 1.00 90.00 412 ARG A N 1
ATOM 3350 C CA . ARG A 1 412 ? 17.007 -0.274 5.656 1.00 90.00 412 ARG A CA 1
ATOM 3351 C C . ARG A 1 412 ? 18.362 -0.100 6.336 1.00 90.00 412 ARG A C 1
ATOM 3353 O O . ARG A 1 412 ? 19.040 0.884 6.073 1.00 90.00 412 ARG A O 1
ATOM 3360 N N . LEU A 1 413 ? 18.798 -1.062 7.150 1.00 91.75 413 LEU A N 1
ATOM 3361 C CA . LEU A 1 413 ? 20.159 -1.062 7.696 1.00 91.75 413 LEU A CA 1
ATOM 3362 C C . LEU A 1 413 ? 21.231 -1.125 6.598 1.00 91.75 413 LEU A C 1
ATOM 3364 O O . LEU A 1 413 ? 22.345 -0.663 6.817 1.00 91.75 413 LEU A O 1
ATOM 3368 N N . ASN A 1 414 ? 20.899 -1.691 5.431 1.00 88.81 414 ASN A N 1
ATOM 3369 C CA . ASN A 1 414 ? 21.830 -1.859 4.311 1.00 88.81 414 ASN A CA 1
ATOM 3370 C C . ASN A 1 414 ? 21.320 -1.252 2.987 1.00 88.81 414 ASN A C 1
ATOM 3372 O O . ASN A 1 414 ? 21.998 -1.379 1.970 1.00 88.81 414 ASN A O 1
ATOM 3376 N N . HIS A 1 415 ? 20.131 -0.635 2.970 1.00 86.44 415 HIS A N 1
ATOM 3377 C CA . HIS A 1 415 ? 19.481 -0.145 1.748 1.00 86.44 415 HIS A CA 1
ATOM 3378 C C . HIS A 1 415 ? 18.680 1.141 1.992 1.00 86.44 415 HIS A C 1
ATOM 3380 O O . HIS A 1 415 ? 18.031 1.292 3.019 1.00 86.44 415 HIS A O 1
ATOM 3386 N N . ASP A 1 416 ? 18.598 2.012 0.987 1.00 86.62 416 ASP A N 1
ATOM 3387 C CA . ASP A 1 416 ? 17.886 3.298 1.097 1.00 86.62 416 ASP A CA 1
ATOM 3388 C C . ASP A 1 416 ? 16.400 3.240 0.676 1.00 86.62 416 ASP A C 1
ATOM 3390 O O . ASP A 1 416 ? 15.760 4.265 0.438 1.00 86.62 416 ASP A O 1
ATOM 3394 N N . PHE A 1 417 ? 15.822 2.045 0.541 1.00 86.69 417 PHE A N 1
ATOM 3395 C CA . PHE A 1 417 ? 14.450 1.841 0.056 1.00 86.69 417 PHE A CA 1
ATOM 3396 C C . PHE A 1 417 ? 13.727 0.723 0.816 1.00 86.69 417 PHE A C 1
ATOM 3398 O O . PHE A 1 417 ? 14.359 -0.075 1.496 1.00 86.69 417 PHE A O 1
ATOM 3405 N N . ASP A 1 418 ? 12.396 0.654 0.701 1.00 91.06 418 ASP A N 1
ATOM 3406 C CA . ASP A 1 418 ? 11.580 -0.394 1.334 1.00 91.06 418 ASP A CA 1
ATOM 3407 C C . ASP A 1 418 ? 11.633 -1.727 0.582 1.00 91.06 418 ASP A C 1
ATOM 3409 O O . ASP A 1 418 ? 11.447 -1.769 -0.636 1.00 91.06 418 ASP A O 1
ATOM 3413 N N . LEU A 1 419 ? 11.776 -2.829 1.324 1.00 93.19 419 LEU A N 1
ATOM 3414 C CA . LEU A 1 419 ? 11.705 -4.189 0.785 1.00 93.19 419 LEU A CA 1
ATOM 3415 C C . LEU A 1 419 ? 10.286 -4.544 0.323 1.00 93.19 419 LEU A C 1
ATOM 3417 O O . LEU A 1 419 ? 10.090 -5.222 -0.688 1.00 93.19 419 LEU A O 1
ATOM 3421 N N . ILE A 1 420 ? 9.284 -4.116 1.089 1.00 94.44 420 ILE A N 1
ATOM 3422 C CA . ILE A 1 420 ? 7.882 -4.484 0.907 1.00 94.44 420 ILE A CA 1
ATOM 3423 C C . ILE A 1 420 ? 6.976 -3.348 1.381 1.00 94.44 420 ILE A C 1
ATOM 3425 O O . ILE A 1 420 ? 7.287 -2.633 2.323 1.00 94.44 420 ILE A O 1
ATOM 3429 N N . ASN A 1 421 ? 5.806 -3.177 0.772 1.00 90.12 421 ASN A N 1
ATOM 3430 C CA . ASN A 1 421 ? 4.764 -2.335 1.353 1.00 90.12 421 ASN A CA 1
ATOM 3431 C C . ASN A 1 421 ? 3.388 -2.987 1.212 1.00 90.12 421 ASN A C 1
ATOM 3433 O O . ASN A 1 421 ? 3.175 -3.871 0.379 1.00 90.12 421 ASN A O 1
ATOM 3437 N N . VAL A 1 422 ? 2.440 -2.535 2.034 1.00 89.06 422 VAL A N 1
ATOM 3438 C CA . VAL A 1 422 ? 1.078 -3.086 2.076 1.00 89.06 422 VAL A CA 1
ATOM 3439 C C . VAL A 1 422 ? 0.370 -2.935 0.726 1.00 89.06 422 VAL A C 1
ATOM 3441 O O . VAL A 1 422 ? -0.369 -3.826 0.317 1.00 89.06 422 VAL A O 1
ATOM 3444 N N . GLY A 1 423 ? 0.636 -1.852 -0.009 1.00 91.12 423 GLY A N 1
ATOM 3445 C CA . GLY A 1 423 ? 0.099 -1.640 -1.353 1.00 91.12 423 GLY A CA 1
ATOM 3446 C C . GLY A 1 423 ? 0.514 -2.739 -2.337 1.00 91.12 423 GLY A C 1
ATOM 3447 O O . GLY A 1 423 ? -0.337 -3.263 -3.055 1.00 91.12 423 GLY A O 1
ATOM 3448 N N . MET A 1 424 ? 1.787 -3.147 -2.323 1.00 93.06 424 MET A N 1
ATOM 3449 C CA . MET A 1 424 ? 2.304 -4.248 -3.145 1.00 93.06 424 MET A CA 1
ATOM 3450 C C . MET A 1 424 ? 1.647 -5.581 -2.778 1.00 93.06 424 MET A C 1
ATOM 3452 O O . MET A 1 424 ? 1.194 -6.301 -3.667 1.00 93.06 424 MET A O 1
ATOM 3456 N N . VAL A 1 425 ? 1.539 -5.887 -1.479 1.00 94.81 425 VAL A N 1
ATOM 3457 C CA . VAL A 1 425 ? 0.862 -7.105 -0.991 1.00 94.81 425 VAL A CA 1
ATOM 3458 C C . VAL A 1 425 ? -0.588 -7.133 -1.467 1.00 94.81 425 VAL A C 1
ATOM 3460 O O . VAL A 1 425 ? -1.034 -8.138 -2.016 1.00 94.81 425 VAL A O 1
ATOM 3463 N N . ARG A 1 426 ? -1.312 -6.015 -1.339 1.00 94.56 426 ARG A N 1
ATOM 3464 C CA . ARG A 1 426 ? -2.695 -5.871 -1.815 1.00 94.56 426 ARG A CA 1
ATOM 3465 C C . ARG A 1 426 ? -2.815 -6.069 -3.324 1.00 94.56 426 ARG A C 1
ATOM 3467 O O . ARG A 1 426 ? -3.740 -6.743 -3.770 1.00 94.56 426 ARG A O 1
ATOM 3474 N N . ASP A 1 427 ? -1.917 -5.485 -4.111 1.00 94.81 427 ASP A N 1
ATOM 3475 C CA . ASP A 1 427 ? -1.961 -5.568 -5.575 1.00 94.81 427 ASP A CA 1
ATOM 3476 C C . ASP A 1 427 ? -1.675 -6.992 -6.082 1.00 94.81 427 ASP A C 1
ATOM 3478 O O . ASP A 1 427 ? -2.350 -7.473 -6.993 1.00 94.81 427 ASP A O 1
ATOM 3482 N N . ILE A 1 428 ? -0.755 -7.713 -5.437 1.00 96.56 428 ILE A N 1
ATOM 3483 C CA . ILE A 1 428 ? -0.463 -9.119 -5.754 1.00 96.56 428 ILE A CA 1
ATOM 3484 C C . ILE A 1 428 ? -1.580 -10.032 -5.257 1.00 96.56 428 ILE A C 1
ATOM 3486 O O . ILE A 1 428 ? -2.006 -10.928 -5.986 1.00 96.56 428 ILE A O 1
ATOM 3490 N N . TYR A 1 429 ? -2.105 -9.786 -4.054 1.00 96.69 429 TYR A N 1
ATOM 3491 C CA . TYR A 1 429 ? -3.217 -10.559 -3.512 1.00 96.69 429 TYR A CA 1
ATOM 3492 C C . TYR A 1 429 ? -4.476 -10.422 -4.378 1.00 96.69 429 TYR A C 1
ATOM 3494 O O . TYR A 1 429 ? -5.168 -11.410 -4.604 1.00 96.69 429 TYR A O 1
ATOM 3502 N N . LYS A 1 430 ? -4.715 -9.255 -4.991 1.00 95.75 430 LYS A N 1
ATOM 3503 C CA . LYS A 1 430 ? -5.770 -9.079 -6.001 1.00 95.75 430 LYS A CA 1
ATOM 3504 C C . LYS A 1 430 ? -5.582 -10.059 -7.157 1.00 95.75 430 LYS A C 1
ATOM 3506 O O . LYS A 1 430 ? -6.498 -10.811 -7.483 1.00 95.75 430 LYS A O 1
ATOM 3511 N N . THR A 1 431 ? -4.403 -10.073 -7.775 1.00 95.69 431 THR A N 1
ATOM 3512 C CA . THR A 1 431 ? -4.110 -10.956 -8.916 1.00 95.69 431 THR A CA 1
ATOM 3513 C C . THR A 1 431 ? -4.191 -12.433 -8.512 1.00 95.69 431 THR A C 1
ATOM 3515 O O . THR A 1 431 ? -4.716 -13.246 -9.277 1.00 95.69 431 THR A O 1
ATOM 3518 N N . TYR A 1 432 ? -3.764 -12.762 -7.288 1.00 95.44 432 TYR A N 1
ATOM 3519 C CA . TYR A 1 432 ? -3.910 -14.087 -6.684 1.00 95.44 432 TYR A CA 1
ATOM 3520 C C . TYR A 1 432 ? -5.381 -14.508 -6.560 1.00 95.44 432 TYR A C 1
ATOM 3522 O O . TYR A 1 432 ? -5.742 -15.590 -7.023 1.00 95.44 432 TYR A O 1
ATOM 3530 N N . LEU A 1 433 ? -6.243 -13.653 -6.000 1.00 95.44 433 LEU A N 1
ATOM 3531 C CA . LEU A 1 433 ? -7.676 -13.921 -5.840 1.00 95.44 433 LEU A CA 1
ATOM 3532 C C . LEU A 1 433 ? -8.372 -14.090 -7.194 1.00 95.44 433 LEU A C 1
ATOM 3534 O O . LEU A 1 433 ? -9.160 -15.020 -7.366 1.00 95.44 433 LEU A O 1
ATOM 3538 N N . ILE A 1 434 ? -8.053 -13.238 -8.173 1.00 94.88 434 ILE A N 1
ATOM 3539 C CA . ILE A 1 434 ? -8.635 -13.338 -9.518 1.00 94.88 434 ILE A CA 1
ATOM 3540 C C . ILE A 1 434 ? -8.288 -14.687 -10.157 1.00 94.88 434 ILE A C 1
ATOM 3542 O O . ILE A 1 434 ? -9.175 -15.336 -10.707 1.00 94.88 434 ILE A O 1
ATOM 3546 N N . ALA A 1 435 ? -7.032 -15.133 -10.056 1.00 93.38 435 ALA A N 1
ATOM 3547 C CA . ALA A 1 435 ? -6.620 -16.427 -10.598 1.00 93.38 435 ALA A CA 1
ATOM 3548 C C . ALA A 1 435 ? -7.228 -17.609 -9.819 1.00 93.38 435 ALA A C 1
ATOM 3550 O O . ALA A 1 435 ? -7.780 -18.518 -10.433 1.00 93.38 435 ALA A O 1
ATOM 3551 N N . LYS A 1 436 ? -7.189 -17.574 -8.479 1.00 92.19 436 LYS A N 1
ATOM 3552 C CA . LYS A 1 436 ? -7.679 -18.647 -7.594 1.00 92.19 436 LYS A CA 1
ATOM 3553 C C . LYS A 1 436 ? -9.176 -18.918 -7.737 1.00 92.19 436 LYS A C 1
ATOM 3555 O O . LYS A 1 436 ? -9.591 -20.071 -7.691 1.00 92.19 436 LYS A O 1
ATOM 3560 N N . TYR A 1 437 ? -9.982 -17.869 -7.889 1.00 92.44 437 TYR A N 1
ATOM 3561 C CA . TYR A 1 437 ? -11.444 -17.979 -7.969 1.00 92.44 437 TYR A CA 1
ATOM 3562 C C . TYR A 1 437 ? -11.986 -17.834 -9.398 1.00 92.44 437 TYR A C 1
ATOM 3564 O O . TYR A 1 437 ? -13.200 -17.725 -9.579 1.00 92.44 437 TYR A O 1
ATOM 3572 N N . ASP A 1 438 ? -11.103 -17.827 -10.405 1.00 91.00 438 ASP A N 1
ATOM 3573 C CA . ASP A 1 438 ? -11.435 -17.606 -11.818 1.00 91.00 438 ASP A CA 1
ATOM 3574 C C . ASP A 1 438 ? -12.365 -16.391 -12.011 1.00 91.00 438 ASP A C 1
ATOM 3576 O O . ASP A 1 438 ? -13.435 -16.467 -12.622 1.00 91.00 438 ASP A O 1
ATOM 3580 N N . LEU A 1 439 ? -11.996 -15.251 -11.422 1.00 92.75 439 LEU A N 1
ATOM 3581 C CA . LEU A 1 439 ? -12.786 -14.026 -11.543 1.00 92.75 439 LEU A CA 1
ATOM 3582 C C . LEU A 1 439 ? -12.650 -13.420 -12.958 1.00 92.75 439 LEU A C 1
ATOM 3584 O O . LEU A 1 439 ? -11.680 -13.700 -13.671 1.00 92.75 439 LEU A O 1
ATOM 3588 N N . PRO A 1 440 ? -13.608 -12.581 -13.402 1.00 90.56 440 PRO A N 1
ATOM 3589 C CA . PRO A 1 440 ? -13.582 -11.998 -14.742 1.00 90.56 440 PRO A CA 1
ATOM 3590 C C . PRO A 1 440 ? -12.287 -11.236 -15.058 1.00 90.56 440 PRO A C 1
ATOM 3592 O O . PRO A 1 440 ? -11.857 -10.376 -14.292 1.00 90.56 440 PRO A O 1
ATOM 3595 N N . ASN A 1 441 ? -11.718 -11.471 -16.248 1.00 90.06 441 ASN A N 1
ATOM 3596 C CA . ASN A 1 441 ? -10.435 -10.885 -16.670 1.00 90.06 441 ASN A CA 1
ATOM 3597 C C . ASN A 1 441 ? -10.397 -9.346 -16.601 1.00 90.06 441 ASN A C 1
ATOM 3599 O O . ASN A 1 441 ? -9.326 -8.769 -16.429 1.00 90.06 441 ASN A O 1
ATOM 3603 N N . ILE A 1 442 ? -11.548 -8.671 -16.719 1.00 89.31 442 ILE A N 1
ATOM 3604 C CA . ILE A 1 442 ? -11.635 -7.207 -16.609 1.00 89.31 442 ILE A CA 1
ATOM 3605 C C . ILE A 1 442 ? -11.130 -6.689 -15.252 1.00 89.31 442 ILE A C 1
ATOM 3607 O O . ILE A 1 442 ? -10.605 -5.579 -15.183 1.00 89.31 442 ILE A O 1
ATOM 3611 N N . MET A 1 443 ? -11.208 -7.505 -14.195 1.00 93.06 443 MET A N 1
ATOM 3612 C CA . MET A 1 443 ? -10.744 -7.148 -12.853 1.00 93.06 443 MET A CA 1
ATOM 3613 C C . MET A 1 443 ? -9.222 -7.004 -12.762 1.00 93.06 443 MET A C 1
ATOM 3615 O O . MET A 1 443 ? -8.743 -6.196 -11.971 1.00 93.06 443 MET A O 1
ATOM 3619 N N . TYR A 1 444 ? -8.442 -7.688 -13.609 1.00 92.25 444 TYR A N 1
ATOM 3620 C CA . TYR A 1 444 ? -6.986 -7.482 -13.663 1.00 92.25 444 TYR A CA 1
ATOM 3621 C C . TYR A 1 444 ? -6.611 -6.067 -14.126 1.00 92.25 444 TYR A C 1
ATOM 3623 O O . TYR A 1 444 ? -5.503 -5.593 -13.867 1.00 92.25 444 TYR A O 1
ATOM 3631 N N . ALA A 1 445 ? -7.504 -5.388 -14.853 1.00 90.06 445 ALA A N 1
ATOM 3632 C CA . ALA A 1 445 ? -7.285 -4.020 -15.300 1.00 90.06 445 ALA A CA 1
ATOM 3633 C C . ALA A 1 445 ? -7.654 -2.976 -14.234 1.00 90.06 445 ALA A C 1
ATOM 3635 O O . ALA A 1 445 ? -7.309 -1.807 -14.404 1.00 90.06 445 ALA A O 1
ATOM 3636 N N . TRP A 1 446 ? -8.344 -3.366 -13.159 1.00 93.12 446 TRP A N 1
ATOM 3637 C CA . TRP A 1 446 ? -8.783 -2.444 -12.116 1.00 93.12 446 TRP A CA 1
ATOM 3638 C C . TRP A 1 446 ? -7.644 -2.074 -11.158 1.00 93.12 446 TRP A C 1
ATOM 3640 O O . TRP A 1 446 ? -6.766 -2.884 -10.835 1.00 93.12 446 TRP A O 1
ATOM 3650 N N . GLY A 1 447 ? -7.693 -0.831 -10.672 1.00 90.81 447 GLY A N 1
ATOM 3651 C CA . GLY A 1 447 ? -6.913 -0.412 -9.510 1.00 90.81 447 GLY A CA 1
ATOM 36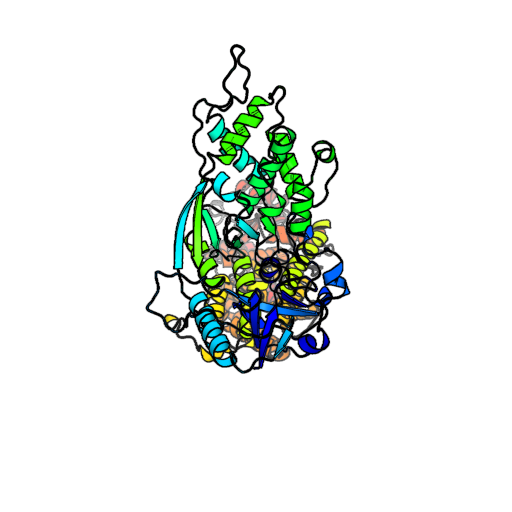52 C C . GLY A 1 447 ? -7.310 -1.226 -8.277 1.00 90.81 447 GLY A C 1
ATOM 3653 O O . GLY A 1 447 ? -8.449 -1.686 -8.177 1.00 90.81 447 GLY A O 1
ATOM 3654 N N . SER A 1 448 ? -6.366 -1.433 -7.359 1.00 91.88 448 SER A N 1
ATOM 3655 C CA . SER A 1 448 ? -6.577 -2.300 -6.193 1.00 91.88 448 SER A CA 1
ATOM 3656 C C . SER A 1 448 ? -7.715 -1.821 -5.298 1.00 91.88 448 SER A C 1
ATOM 3658 O O . SER A 1 448 ? -8.494 -2.653 -4.853 1.00 91.88 448 SER A O 1
ATOM 3660 N N . ASP A 1 449 ? -7.871 -0.512 -5.106 1.00 88.00 449 ASP A N 1
ATOM 3661 C CA . ASP A 1 449 ? -8.944 0.037 -4.268 1.00 88.00 449 ASP A CA 1
ATOM 3662 C C . ASP A 1 449 ? -10.319 -0.279 -4.861 1.00 88.00 449 ASP A C 1
ATOM 3664 O O . ASP A 1 449 ? -11.078 -1.022 -4.250 1.00 88.00 449 ASP A O 1
ATOM 3668 N N . ARG A 1 450 ? -10.557 0.089 -6.130 1.00 89.81 450 ARG A N 1
ATOM 3669 C CA . ARG A 1 450 ? -11.785 -0.282 -6.858 1.00 89.81 450 ARG A CA 1
ATOM 3670 C C . ARG A 1 450 ? -12.076 -1.784 -6.800 1.00 89.81 450 ARG A C 1
ATOM 3672 O O . ARG A 1 450 ? -13.233 -2.176 -6.689 1.00 89.81 450 ARG A O 1
ATOM 3679 N N . PHE A 1 451 ? -11.052 -2.624 -6.956 1.00 94.25 451 PHE A N 1
ATOM 3680 C CA . PHE A 1 451 ? -11.225 -4.072 -6.884 1.00 94.25 451 PHE A CA 1
ATOM 3681 C C . PHE A 1 451 ? -11.721 -4.509 -5.509 1.00 94.25 451 PHE A C 1
ATOM 3683 O O . PHE A 1 451 ? -12.724 -5.213 -5.441 1.00 94.25 451 PHE A O 1
ATOM 3690 N N . TYR A 1 452 ? -11.046 -4.091 -4.437 1.00 93.00 452 TYR A N 1
ATOM 3691 C CA . TYR A 1 452 ? -11.420 -4.494 -3.087 1.00 93.00 452 TYR A CA 1
ATOM 3692 C C . TYR A 1 452 ? -12.748 -3.891 -2.644 1.00 93.00 452 TYR A C 1
ATOM 3694 O O . TYR A 1 452 ? -13.515 -4.613 -2.020 1.00 93.00 452 TYR A O 1
ATOM 3702 N N . ASP A 1 453 ? -13.056 -2.648 -3.012 1.00 86.81 453 ASP A N 1
ATOM 3703 C CA . ASP A 1 453 ? -14.333 -2.007 -2.680 1.00 86.81 453 ASP A CA 1
ATOM 3704 C C . ASP A 1 453 ? -15.509 -2.820 -3.234 1.00 86.81 453 ASP A C 1
ATOM 3706 O O . ASP A 1 453 ? -16.342 -3.306 -2.473 1.00 86.81 453 ASP A O 1
ATOM 3710 N N . VAL A 1 454 ? -15.506 -3.094 -4.545 1.00 89.81 454 VAL A N 1
ATOM 3711 C CA . VAL A 1 454 ? -16.551 -3.903 -5.198 1.00 89.81 454 VAL A CA 1
ATOM 3712 C C . VAL A 1 454 ? -16.601 -5.321 -4.623 1.00 89.81 454 VAL A C 1
ATOM 3714 O O . VAL A 1 454 ? -17.678 -5.890 -4.440 1.00 89.81 454 VAL A O 1
ATOM 3717 N N . LEU A 1 455 ? -15.437 -5.922 -4.364 1.00 92.56 455 LEU A N 1
ATOM 3718 C CA . LEU A 1 455 ? -15.348 -7.295 -3.878 1.00 92.56 455 LEU A CA 1
ATOM 3719 C C . LEU A 1 455 ? -15.906 -7.423 -2.454 1.00 92.56 455 LEU A C 1
ATOM 3721 O O . LEU A 1 455 ? -16.705 -8.321 -2.191 1.00 92.56 455 LEU A O 1
ATOM 3725 N N . PHE A 1 456 ? -15.527 -6.517 -1.550 1.00 90.00 456 PHE A N 1
ATOM 3726 C CA . PHE A 1 456 ? -16.047 -6.487 -0.187 1.00 90.00 456 PHE A CA 1
ATOM 3727 C C . PHE A 1 456 ? -17.522 -6.116 -0.152 1.00 90.00 456 PHE A C 1
ATOM 3729 O O . PHE A 1 456 ? -18.252 -6.759 0.593 1.00 90.00 456 PHE A O 1
ATOM 3736 N N . ASP A 1 457 ? -17.986 -5.168 -0.965 1.00 85.62 457 ASP A N 1
ATOM 3737 C CA . ASP A 1 457 ? -19.401 -4.789 -0.985 1.00 85.62 457 ASP A CA 1
ATOM 3738 C C . ASP A 1 457 ? -20.306 -5.963 -1.380 1.00 85.62 457 ASP A C 1
ATOM 3740 O O . ASP A 1 457 ? -21.357 -6.168 -0.767 1.00 85.62 457 ASP A O 1
ATOM 3744 N N . ILE A 1 458 ? -19.871 -6.793 -2.334 1.00 86.94 458 ILE A N 1
ATOM 3745 C CA . ILE A 1 458 ? -20.589 -8.018 -2.704 1.00 86.94 458 ILE A CA 1
ATOM 3746 C C . ILE A 1 458 ? -20.485 -9.082 -1.601 1.00 86.94 458 ILE A C 1
ATOM 3748 O O . ILE A 1 458 ? -21.485 -9.730 -1.279 1.00 86.94 458 ILE A O 1
ATOM 3752 N N . CYS A 1 459 ? -19.295 -9.293 -1.031 1.00 86.38 459 CYS A N 1
ATOM 3753 C CA . CYS A 1 459 ? -19.069 -10.329 -0.019 1.00 86.38 459 CYS A CA 1
ATOM 3754 C C . CYS A 1 459 ? -19.719 -10.007 1.335 1.00 86.38 459 CYS A C 1
ATOM 3756 O O . CYS A 1 459 ? -20.123 -10.934 2.031 1.00 86.38 459 CYS A O 1
ATOM 3758 N N . LEU A 1 460 ? -19.839 -8.731 1.703 1.00 81.00 460 LEU A N 1
ATOM 3759 C CA . LEU A 1 460 ? -20.481 -8.237 2.928 1.00 81.00 460 LEU A CA 1
ATOM 3760 C C . LEU A 1 460 ? -21.975 -7.932 2.741 1.00 81.00 460 LEU A C 1
ATOM 3762 O O . LEU A 1 460 ? -22.623 -7.493 3.684 1.00 81.00 460 LEU A O 1
ATOM 3766 N N . ASP A 1 461 ? -22.531 -8.178 1.550 1.00 80.56 461 ASP A N 1
ATOM 3767 C CA . ASP A 1 461 ? -23.928 -7.884 1.205 1.00 80.56 461 ASP A CA 1
ATOM 3768 C C . ASP A 1 461 ? -24.311 -6.391 1.354 1.00 80.56 461 ASP A C 1
ATOM 3770 O O . ASP A 1 461 ? -25.468 -6.063 1.613 1.00 80.56 461 ASP A O 1
ATOM 3774 N N . VAL A 1 462 ? -23.351 -5.482 1.141 1.00 76.56 462 VAL A N 1
ATOM 3775 C CA . VAL A 1 462 ? -23.549 -4.020 1.171 1.00 76.56 462 VAL A CA 1
ATOM 3776 C C . VAL A 1 462 ? -24.157 -3.525 -0.141 1.00 76.56 462 VAL A C 1
ATOM 3778 O O . VAL A 1 462 ? -25.177 -2.834 -0.135 1.00 76.56 462 VAL A O 1
ATOM 3781 N N . ALA A 1 463 ? -23.552 -3.886 -1.279 1.00 75.31 463 ALA A N 1
ATOM 3782 C CA . ALA A 1 463 ? -24.012 -3.476 -2.603 1.00 75.31 463 ALA A CA 1
ATOM 3783 C C . ALA A 1 463 ? -23.712 -4.553 -3.668 1.00 75.31 463 ALA A C 1
ATOM 3785 O O . ALA A 1 463 ? -22.608 -5.090 -3.725 1.00 75.31 463 ALA A O 1
ATOM 3786 N N . PRO A 1 464 ? -24.674 -4.882 -4.554 1.00 72.62 464 PRO A N 1
ATOM 3787 C CA . PRO A 1 464 ? -24.502 -5.966 -5.523 1.00 72.62 464 PRO A CA 1
ATOM 3788 C C . PRO A 1 464 ? -23.801 -5.565 -6.835 1.00 72.62 464 PRO A C 1
ATOM 3790 O O . PRO A 1 464 ? -23.508 -6.454 -7.630 1.00 72.62 464 PRO A O 1
ATOM 3793 N N . HIS A 1 465 ? -23.599 -4.268 -7.107 1.00 83.19 465 HIS A N 1
ATOM 3794 C CA . HIS A 1 465 ? -22.953 -3.743 -8.327 1.00 83.19 465 HIS A CA 1
ATOM 3795 C C . HIS A 1 465 ? -23.447 -4.353 -9.656 1.00 83.19 465 HIS A C 1
ATOM 3797 O O . HIS A 1 465 ? -22.670 -4.839 -10.486 1.00 83.19 465 HIS A O 1
ATOM 3803 N N . ARG A 1 466 ? -24.771 -4.358 -9.872 1.00 83.75 466 ARG A N 1
ATOM 3804 C CA . ARG A 1 466 ? -25.407 -5.015 -11.035 1.00 83.75 466 ARG A CA 1
ATOM 3805 C C . ARG A 1 466 ? -24.950 -4.436 -12.378 1.00 83.75 466 ARG A C 1
ATOM 3807 O O . ARG A 1 466 ? -24.906 -5.161 -13.369 1.00 83.75 466 ARG A O 1
ATOM 3814 N N . GLU A 1 467 ? -24.580 -3.162 -12.401 1.00 86.12 467 GLU A N 1
ATOM 3815 C CA . GLU A 1 467 ? -24.039 -2.429 -13.548 1.00 86.12 467 GLU A CA 1
ATOM 3816 C C . GLU A 1 467 ? -22.712 -2.993 -14.075 1.00 86.12 467 GLU A C 1
ATOM 3818 O O . GLU A 1 467 ? -22.356 -2.761 -15.228 1.00 86.12 467 GLU A O 1
ATOM 3823 N N . LEU A 1 468 ? -21.980 -3.753 -13.256 1.00 85.75 468 LEU A N 1
ATOM 3824 C CA . LEU A 1 468 ? -20.703 -4.354 -13.643 1.00 85.75 468 LEU A CA 1
ATOM 3825 C C . LEU A 1 468 ? -20.867 -5.720 -14.329 1.00 85.75 468 LEU A C 1
ATOM 3827 O O . LEU A 1 468 ? -19.870 -6.290 -14.772 1.00 85.75 468 LEU A O 1
ATOM 3831 N N . HIS A 1 469 ? -22.096 -6.249 -14.415 1.00 84.56 469 HIS A N 1
ATOM 3832 C CA . HIS A 1 469 ? -22.419 -7.545 -15.030 1.00 84.56 469 HIS A CA 1
ATOM 3833 C C . HIS A 1 469 ? -21.543 -8.711 -14.525 1.00 84.56 469 HIS A C 1
ATOM 3835 O O . HIS A 1 469 ? -21.185 -9.618 -15.278 1.00 84.56 469 HIS A O 1
ATOM 3841 N N . LEU A 1 470 ? -21.179 -8.683 -13.240 1.00 85.94 470 LEU A N 1
ATOM 3842 C CA . LEU A 1 470 ? -20.373 -9.721 -12.600 1.00 85.94 470 LEU A CA 1
ATOM 3843 C C . LEU A 1 470 ? -21.231 -10.924 -12.193 1.00 85.94 470 LEU A C 1
ATOM 3845 O O . LEU A 1 470 ? -22.386 -10.780 -11.793 1.00 85.94 470 LEU A O 1
ATOM 3849 N N . ASP A 1 471 ? -20.631 -12.116 -12.205 1.00 85.44 471 ASP A N 1
ATOM 3850 C CA . ASP A 1 471 ? -21.206 -13.299 -11.558 1.00 85.44 471 ASP A CA 1
ATOM 3851 C C . ASP A 1 471 ? -21.084 -13.153 -10.032 1.00 85.44 471 ASP A C 1
ATOM 3853 O O . ASP A 1 471 ? -20.098 -13.566 -9.415 1.00 85.44 471 ASP A O 1
ATOM 3857 N N . VAL A 1 472 ? -22.097 -12.530 -9.424 1.00 83.88 472 VAL A N 1
ATOM 3858 C CA . VAL A 1 472 ? -22.180 -12.267 -7.977 1.00 83.88 472 VAL A CA 1
ATOM 3859 C C . VAL A 1 472 ? -22.020 -13.551 -7.158 1.00 83.88 472 VAL A C 1
ATOM 3861 O O . VAL A 1 472 ? -21.404 -13.529 -6.094 1.00 83.88 472 VAL A O 1
ATOM 3864 N N . ASN A 1 473 ? -22.513 -14.692 -7.652 1.00 84.88 473 ASN A N 1
ATOM 3865 C CA . ASN A 1 473 ? -22.396 -15.965 -6.941 1.00 84.88 473 ASN A CA 1
ATOM 3866 C C . ASN A 1 473 ? -20.955 -16.473 -6.920 1.00 84.88 473 ASN A C 1
ATOM 3868 O O . ASN A 1 473 ? -20.525 -17.044 -5.919 1.00 84.88 473 ASN A O 1
ATOM 3872 N N . ARG A 1 474 ? -20.203 -16.271 -8.005 1.00 87.75 474 ARG A N 1
ATOM 3873 C CA . ARG A 1 474 ? -18.769 -16.578 -8.041 1.00 87.75 474 ARG A CA 1
ATOM 3874 C C . ARG A 1 474 ? -17.980 -15.644 -7.132 1.00 87.75 474 ARG A C 1
ATOM 3876 O O . ARG A 1 474 ? -17.150 -16.122 -6.368 1.00 87.75 474 ARG A O 1
ATOM 3883 N N . VAL A 1 475 ? -18.279 -14.346 -7.162 1.00 88.31 475 VAL A N 1
ATOM 3884 C CA . VAL A 1 475 ? -17.623 -13.354 -6.297 1.00 88.31 475 VAL A CA 1
ATOM 3885 C C . VAL A 1 475 ? -17.853 -13.662 -4.815 1.00 88.31 475 VAL A C 1
ATOM 3887 O O . VAL A 1 475 ? -16.901 -13.683 -4.046 1.00 88.31 475 VAL A O 1
ATOM 3890 N N . ARG A 1 476 ? -19.079 -14.019 -4.416 1.00 87.69 476 ARG A N 1
ATOM 3891 C CA . ARG A 1 476 ? -19.402 -14.406 -3.029 1.00 87.69 476 ARG A CA 1
ATOM 3892 C C . ARG A 1 476 ? -18.654 -15.641 -2.517 1.00 87.69 476 ARG A C 1
ATOM 3894 O O . ARG A 1 476 ? -18.618 -15.861 -1.312 1.00 87.69 476 ARG A O 1
ATOM 3901 N N . LYS A 1 477 ? -18.092 -16.468 -3.406 1.00 89.50 477 LYS A N 1
ATOM 3902 C CA . LYS A 1 477 ? -17.264 -17.625 -3.023 1.00 89.50 477 LYS A CA 1
ATOM 3903 C C . LYS A 1 477 ? -15.822 -17.244 -2.705 1.00 89.50 477 LYS A C 1
ATOM 3905 O O . LYS A 1 477 ? -15.076 -18.109 -2.249 1.00 89.50 477 LYS A O 1
ATOM 3910 N N . VAL A 1 478 ? -15.417 -16.003 -2.977 1.00 92.38 478 VAL A N 1
ATOM 3911 C CA . VAL A 1 478 ? -14.074 -15.531 -2.657 1.00 92.38 478 VAL A CA 1
ATOM 3912 C C . VAL A 1 478 ? -13.898 -15.540 -1.148 1.00 92.38 478 VAL A C 1
ATOM 3914 O O . VAL A 1 478 ? -14.563 -14.801 -0.428 1.00 92.38 478 VAL A O 1
ATOM 3917 N N . ASP A 1 479 ? -12.979 -16.380 -0.684 1.00 89.88 479 ASP A N 1
ATOM 3918 C CA . ASP A 1 479 ? -12.599 -16.439 0.714 1.00 89.88 479 ASP A CA 1
ATOM 3919 C C . ASP A 1 479 ? -11.338 -15.618 0.973 1.00 89.88 479 ASP A C 1
ATOM 3921 O O . ASP A 1 479 ? -10.276 -15.924 0.419 1.00 89.88 479 ASP A O 1
ATOM 3925 N N . PHE A 1 480 ? -11.455 -14.599 1.828 1.00 90.31 480 PHE A N 1
ATOM 3926 C CA . PHE A 1 480 ? -10.308 -13.847 2.320 1.00 90.31 480 PHE A CA 1
ATOM 3927 C C . PHE A 1 480 ? -9.678 -14.568 3.512 1.00 90.31 480 PHE A C 1
ATOM 3929 O O . PHE A 1 480 ? -10.310 -14.744 4.555 1.00 90.31 480 PHE A O 1
ATOM 3936 N N . SER A 1 481 ? -8.412 -14.952 3.361 1.00 87.00 481 SER A N 1
ATOM 3937 C CA . SER A 1 481 ? -7.648 -15.671 4.378 1.00 87.00 481 SER A CA 1
ATOM 3938 C C . SER A 1 481 ? -6.381 -14.908 4.754 1.00 87.00 481 SER A C 1
ATOM 3940 O O . SER A 1 481 ? -5.626 -14.476 3.881 1.00 87.00 481 SER A O 1
ATOM 3942 N N . LEU A 1 482 ? -6.114 -14.790 6.058 1.00 88.94 482 LEU A N 1
ATOM 3943 C CA . LEU A 1 482 ? -4.854 -14.230 6.557 1.00 88.94 482 LEU A CA 1
ATOM 3944 C C . LEU A 1 482 ? -3.651 -15.113 6.212 1.00 88.94 482 LEU A C 1
ATOM 3946 O O . LEU A 1 482 ? -2.570 -14.595 5.967 1.00 88.94 482 LEU A O 1
ATOM 3950 N N . ASP A 1 483 ? -3.851 -16.427 6.100 1.00 90.88 483 ASP A N 1
ATOM 3951 C CA . ASP A 1 483 ? -2.813 -17.362 5.654 1.00 90.88 483 ASP A CA 1
ATOM 3952 C C . ASP A 1 483 ? -2.425 -17.121 4.184 1.00 90.88 483 ASP A C 1
ATOM 3954 O O . ASP A 1 483 ? -1.244 -17.145 3.840 1.00 90.88 483 ASP A O 1
ATOM 3958 N N . ASP A 1 484 ? -3.391 -16.800 3.314 1.00 93.19 484 ASP A N 1
ATOM 3959 C CA . ASP A 1 484 ? -3.081 -16.437 1.925 1.00 93.19 484 ASP A CA 1
ATOM 3960 C C . ASP A 1 484 ? -2.316 -15.105 1.863 1.00 93.19 484 ASP A C 1
ATOM 3962 O O . ASP A 1 484 ? -1.331 -14.995 1.133 1.00 93.19 484 ASP A O 1
ATOM 3966 N N . LEU A 1 485 ? -2.719 -14.106 2.658 1.00 93.94 485 LEU A N 1
ATOM 3967 C CA . LEU A 1 485 ? -2.007 -12.826 2.761 1.00 93.94 485 LEU A CA 1
ATOM 3968 C C . LEU A 1 485 ? -0.578 -12.993 3.292 1.00 93.94 485 LEU A C 1
ATOM 3970 O O . LEU A 1 485 ? 0.339 -12.361 2.764 1.00 93.94 485 LEU A O 1
ATOM 3974 N N . GLN A 1 486 ? -0.375 -13.868 4.278 1.00 94.31 486 GLN A N 1
ATOM 3975 C CA . GLN A 1 486 ? 0.950 -14.203 4.792 1.00 94.31 486 GLN A CA 1
ATOM 3976 C C . GLN A 1 486 ? 1.822 -14.818 3.693 1.00 94.31 486 GLN A C 1
ATOM 3978 O O . GLN A 1 486 ? 2.939 -14.358 3.465 1.00 94.31 486 GLN A O 1
ATOM 3983 N N . LYS A 1 487 ? 1.294 -15.790 2.939 1.00 94.50 487 LYS A N 1
ATOM 3984 C CA . LYS A 1 487 ? 2.011 -16.404 1.810 1.00 94.50 487 LYS A CA 1
ATOM 3985 C C . LYS A 1 487 ? 2.364 -15.389 0.726 1.00 94.50 487 LYS A C 1
ATOM 3987 O O . LYS A 1 487 ? 3.466 -15.440 0.185 1.00 94.50 487 LYS A O 1
ATOM 3992 N N . VAL A 1 488 ? 1.454 -14.462 0.412 1.00 96.25 488 VAL A N 1
ATOM 3993 C CA . VAL A 1 488 ? 1.729 -13.364 -0.529 1.00 96.25 488 VAL A CA 1
ATOM 3994 C C . VAL A 1 488 ? 2.876 -12.504 -0.006 1.00 96.25 488 VAL A C 1
ATOM 3996 O O . VAL A 1 488 ? 3.829 -12.263 -0.743 1.00 96.25 488 VAL A O 1
ATOM 3999 N N . LYS A 1 489 ? 2.812 -12.066 1.257 1.00 95.25 489 LYS A N 1
ATOM 4000 C CA . LYS A 1 489 ? 3.862 -11.262 1.894 1.00 95.25 489 LYS A CA 1
ATOM 4001 C C . LYS A 1 489 ? 5.218 -11.973 1.832 1.00 95.25 489 LYS A C 1
ATOM 4003 O O . LYS A 1 489 ? 6.199 -11.371 1.400 1.00 95.25 489 LYS A O 1
ATOM 4008 N N . ASP A 1 490 ? 5.268 -13.249 2.200 1.00 94.88 490 ASP A N 1
ATOM 4009 C CA . ASP A 1 490 ? 6.504 -14.035 2.210 1.00 94.88 490 ASP A CA 1
ATOM 4010 C C . ASP A 1 490 ? 7.078 -14.217 0.793 1.00 94.88 490 ASP A C 1
ATOM 4012 O O . ASP A 1 490 ? 8.288 -14.099 0.597 1.00 94.88 490 ASP A O 1
ATOM 4016 N N . ALA A 1 491 ? 6.226 -14.425 -0.218 1.00 95.62 491 ALA A N 1
ATOM 4017 C CA . ALA A 1 491 ? 6.648 -14.500 -1.618 1.00 95.62 491 ALA A CA 1
ATOM 4018 C C . ALA A 1 491 ? 7.190 -13.157 -2.145 1.00 95.62 491 ALA A C 1
ATOM 4020 O O . ALA A 1 491 ? 8.163 -13.143 -2.901 1.00 95.62 491 ALA A O 1
ATOM 4021 N N . VAL A 1 492 ? 6.593 -12.029 -1.734 1.00 96.06 492 VAL A N 1
ATOM 4022 C CA . VAL A 1 492 ? 7.097 -10.682 -2.058 1.00 96.06 492 VAL A CA 1
ATOM 4023 C C . VAL A 1 492 ? 8.480 -10.472 -1.460 1.00 96.06 492 VAL A C 1
ATOM 4025 O O . VAL A 1 492 ? 9.387 -10.062 -2.180 1.00 96.06 492 VAL A O 1
ATOM 4028 N N . ILE A 1 493 ? 8.649 -10.773 -0.168 1.00 94.94 493 ILE A N 1
ATOM 4029 C CA . ILE A 1 493 ? 9.937 -10.638 0.523 1.00 94.94 493 ILE A CA 1
ATOM 4030 C C . ILE A 1 493 ? 10.985 -11.495 -0.185 1.00 94.94 493 ILE A C 1
ATOM 4032 O O . ILE A 1 493 ? 12.033 -10.971 -0.545 1.00 94.94 493 ILE A O 1
ATOM 4036 N N . LEU A 1 494 ? 10.682 -12.769 -0.454 1.00 94.81 494 LEU A N 1
ATOM 4037 C CA . LEU A 1 494 ? 11.602 -13.691 -1.123 1.00 94.81 494 LEU A CA 1
ATOM 4038 C C . LEU A 1 494 ? 12.056 -13.183 -2.499 1.00 94.81 494 LEU A C 1
ATOM 4040 O O . LEU A 1 494 ? 13.232 -13.288 -2.841 1.00 94.81 494 LEU A O 1
ATOM 4044 N N . TRP A 1 495 ? 11.139 -12.642 -3.304 1.00 95.31 495 TRP A N 1
ATOM 4045 C CA . TRP A 1 495 ? 11.500 -12.109 -4.615 1.00 95.31 495 TRP A CA 1
ATOM 4046 C C . TRP A 1 495 ? 12.261 -10.788 -4.515 1.00 95.31 495 TRP A C 1
ATOM 4048 O O . TRP A 1 495 ? 13.234 -10.589 -5.239 1.00 95.31 495 TRP A O 1
ATOM 4058 N N . ASN A 1 496 ? 11.843 -9.868 -3.648 1.00 94.06 496 ASN A N 1
ATOM 4059 C CA . ASN A 1 496 ? 12.454 -8.542 -3.566 1.00 94.06 496 ASN A CA 1
ATOM 4060 C C . ASN A 1 496 ? 13.832 -8.565 -2.894 1.00 94.06 496 ASN A C 1
ATOM 4062 O O . ASN A 1 496 ? 14.674 -7.751 -3.256 1.00 94.06 496 ASN A O 1
ATOM 4066 N N . SER A 1 497 ? 14.091 -9.520 -1.995 1.00 92.56 497 SER A N 1
ATOM 4067 C CA . SER A 1 497 ? 15.410 -9.726 -1.381 1.00 92.56 497 SER A CA 1
ATOM 4068 C C . SER A 1 497 ? 16.354 -10.588 -2.228 1.00 92.56 497 SER A C 1
ATOM 4070 O O . SER A 1 497 ? 17.467 -10.896 -1.795 1.00 92.56 497 SER A O 1
ATOM 4072 N N . ARG A 1 498 ? 15.933 -11.005 -3.433 1.00 92.19 498 ARG A N 1
ATOM 4073 C CA . ARG A 1 498 ? 16.749 -11.843 -4.320 1.00 92.19 498 ARG A CA 1
ATOM 4074 C C . ARG A 1 498 ? 18.050 -11.139 -4.699 1.00 92.19 498 ARG A C 1
ATOM 4076 O O . ARG A 1 498 ? 18.071 -9.944 -4.989 1.00 92.19 498 ARG A O 1
ATOM 4083 N N . LYS A 1 499 ? 19.117 -11.922 -4.830 1.00 88.00 499 LYS A N 1
ATOM 4084 C CA . LYS A 1 499 ? 20.393 -11.426 -5.339 1.00 88.00 499 LYS A CA 1
ATOM 4085 C C . LYS A 1 499 ? 20.379 -11.321 -6.869 1.00 88.00 499 LYS A C 1
ATOM 4087 O O . LYS A 1 499 ? 20.012 -12.278 -7.556 1.00 88.00 499 LYS A O 1
ATOM 4092 N N . ILE A 1 500 ? 20.810 -10.178 -7.406 1.00 88.50 500 ILE A N 1
ATOM 4093 C CA . ILE A 1 500 ? 21.070 -9.989 -8.843 1.00 88.50 500 ILE A CA 1
ATOM 4094 C C . ILE A 1 500 ? 22.581 -10.118 -9.064 1.00 88.50 500 ILE A C 1
ATOM 4096 O O . ILE A 1 500 ? 23.316 -9.144 -9.137 1.00 88.50 500 ILE A O 1
ATOM 4100 N N . ASP A 1 501 ? 23.047 -11.361 -9.133 1.00 87.69 501 ASP A N 1
ATOM 4101 C CA . ASP A 1 501 ? 24.469 -11.736 -9.181 1.00 87.69 501 ASP A CA 1
ATOM 4102 C C . ASP A 1 501 ? 25.051 -11.855 -10.600 1.00 87.69 501 ASP A C 1
ATOM 4104 O O . ASP A 1 501 ? 26.204 -12.247 -10.767 1.00 87.69 501 ASP A O 1
ATOM 4108 N N . SER A 1 502 ? 24.267 -11.552 -11.640 1.00 91.81 502 SER A N 1
ATOM 4109 C CA . SER A 1 502 ? 24.750 -11.602 -13.019 1.00 91.81 502 SER A CA 1
ATOM 4110 C C . SER A 1 502 ? 24.138 -10.517 -13.909 1.00 91.81 502 SER A C 1
ATOM 4112 O O . SER A 1 502 ? 22.946 -10.202 -13.780 1.00 91.81 502 SER A O 1
ATOM 4114 N N . PRO A 1 503 ? 24.896 -10.012 -14.906 1.00 92.81 503 PRO A N 1
ATOM 4115 C CA . PRO A 1 503 ? 24.368 -9.082 -15.905 1.00 92.81 503 PRO A CA 1
ATOM 4116 C C . PRO A 1 503 ? 23.165 -9.644 -16.677 1.00 92.81 503 PRO A C 1
ATOM 4118 O O . PRO A 1 503 ? 22.267 -8.896 -17.057 1.00 92.81 503 PRO A O 1
ATOM 4121 N N . LYS A 1 504 ? 23.107 -10.973 -16.866 1.00 91.75 504 LYS A N 1
ATOM 4122 C CA . LYS A 1 504 ? 21.993 -11.659 -17.540 1.00 91.75 504 LYS A CA 1
ATOM 4123 C C . LYS A 1 504 ? 20.681 -11.558 -16.760 1.00 91.75 504 LYS A C 1
ATOM 4125 O O . LYS A 1 504 ? 19.643 -11.358 -17.377 1.00 91.75 504 LYS A O 1
ATOM 4130 N N . LYS A 1 505 ? 20.706 -11.668 -15.429 1.00 93.38 505 LYS A N 1
ATOM 4131 C CA . LYS A 1 505 ? 19.510 -11.446 -14.595 1.00 93.38 505 LYS A CA 1
ATOM 4132 C C . LYS A 1 505 ? 19.116 -9.973 -14.576 1.00 93.38 505 LYS A C 1
ATOM 4134 O O . LYS A 1 505 ? 17.945 -9.644 -14.727 1.00 93.38 505 LYS A O 1
ATOM 4139 N N . MET A 1 506 ? 20.105 -9.089 -14.464 1.00 95.06 506 MET A N 1
ATOM 4140 C CA . MET A 1 506 ? 19.891 -7.644 -14.443 1.00 95.06 506 MET A CA 1
ATOM 4141 C C . MET A 1 506 ? 19.180 -7.142 -15.709 1.00 95.06 506 MET A C 1
ATOM 4143 O O . MET A 1 506 ? 18.177 -6.433 -15.609 1.00 95.06 506 MET A O 1
ATOM 4147 N N . ILE A 1 507 ? 19.641 -7.547 -16.901 1.00 95.75 507 ILE A N 1
ATOM 4148 C CA . ILE A 1 507 ? 19.048 -7.070 -18.159 1.00 95.75 507 ILE A CA 1
ATOM 4149 C C . ILE A 1 507 ? 17.596 -7.533 -18.329 1.00 95.75 507 ILE A C 1
ATOM 4151 O O . ILE A 1 507 ? 16.791 -6.806 -18.903 1.00 95.75 507 ILE A O 1
ATOM 4155 N N . VAL A 1 508 ? 17.228 -8.703 -17.795 1.00 96.06 508 VAL A N 1
ATOM 4156 C CA . VAL A 1 508 ? 15.843 -9.208 -17.801 1.00 96.06 508 VAL A CA 1
ATOM 4157 C C . VAL A 1 508 ? 14.924 -8.228 -17.068 1.00 96.06 508 VAL A C 1
ATOM 4159 O O . VAL A 1 508 ? 13.900 -7.815 -17.619 1.00 96.06 508 VAL A O 1
ATOM 4162 N N . ASP A 1 509 ? 15.322 -7.785 -15.873 1.00 95.31 509 ASP A N 1
ATOM 4163 C CA . ASP A 1 509 ? 14.550 -6.829 -15.075 1.00 95.31 509 ASP A CA 1
ATOM 4164 C C . ASP A 1 509 ? 14.462 -5.453 -15.752 1.00 95.31 509 ASP A C 1
ATOM 4166 O O . ASP A 1 509 ? 13.378 -4.860 -15.819 1.00 95.31 509 ASP A O 1
ATOM 4170 N N . VAL A 1 510 ? 15.572 -4.971 -16.328 1.00 96.69 510 VAL A N 1
ATOM 4171 C CA . VAL A 1 510 ? 15.602 -3.712 -17.095 1.00 96.69 510 VAL A CA 1
ATOM 4172 C C . VAL A 1 510 ? 14.653 -3.787 -18.290 1.00 96.69 510 VAL A C 1
ATOM 4174 O O . VAL A 1 510 ? 13.836 -2.884 -18.485 1.00 96.69 510 VAL A O 1
ATOM 4177 N N . LEU A 1 511 ? 14.705 -4.865 -19.077 1.00 97.25 511 LEU A N 1
ATOM 4178 C CA . LEU A 1 511 ? 13.859 -5.026 -20.259 1.00 97.25 511 LEU A CA 1
ATOM 4179 C C . LEU A 1 511 ? 12.380 -5.071 -19.899 1.00 97.25 511 LEU A C 1
ATOM 4181 O O . LEU A 1 511 ? 11.576 -4.420 -20.569 1.00 97.25 511 LEU A O 1
ATOM 4185 N N . ILE A 1 512 ? 12.005 -5.774 -18.832 1.00 96.62 512 ILE A N 1
ATOM 4186 C CA . ILE A 1 512 ? 10.607 -5.837 -18.400 1.00 96.62 512 ILE A CA 1
ATOM 4187 C C . ILE A 1 512 ? 10.129 -4.471 -17.928 1.00 96.62 512 ILE A C 1
ATOM 4189 O O . ILE A 1 512 ? 9.103 -3.994 -18.427 1.00 96.62 512 ILE A O 1
ATOM 4193 N N . GLY A 1 513 ? 10.886 -3.811 -17.048 1.00 95.62 513 GLY A N 1
ATOM 4194 C CA . GLY A 1 513 ? 10.551 -2.479 -16.543 1.00 95.62 513 GLY A CA 1
ATOM 4195 C C . GLY A 1 513 ? 10.465 -1.429 -17.653 1.00 95.62 513 GLY A C 1
ATOM 4196 O O . GLY A 1 513 ? 9.590 -0.560 -17.630 1.00 95.62 513 GLY A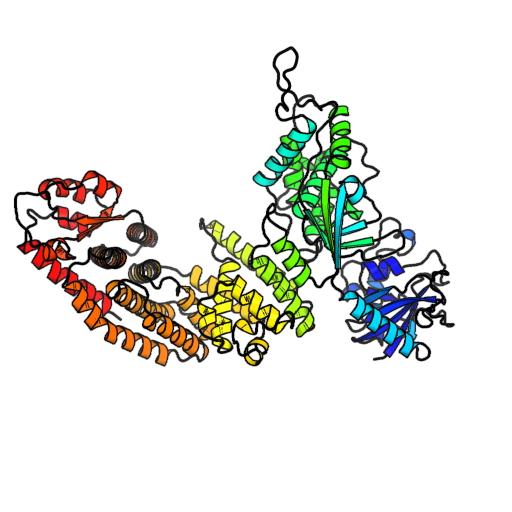 O 1
ATOM 4197 N N . LYS A 1 514 ? 11.325 -1.525 -18.674 1.00 95.44 514 LYS A N 1
ATOM 4198 C CA . LYS A 1 514 ? 11.310 -0.611 -19.821 1.00 95.44 514 LYS A CA 1
ATOM 4199 C C . LYS A 1 514 ? 10.270 -0.964 -20.868 1.00 95.44 514 LYS A C 1
ATOM 4201 O O . LYS A 1 514 ? 9.823 -0.047 -21.558 1.00 95.44 514 LYS A O 1
ATOM 4206 N N . SER A 1 515 ? 9.850 -2.220 -20.985 1.00 96.56 515 SER A N 1
ATOM 4207 C CA . SER A 1 515 ? 8.844 -2.655 -21.957 1.00 96.56 515 SER A CA 1
ATOM 4208 C C . SER A 1 515 ? 7.488 -1.961 -21.766 1.00 96.56 515 SER A C 1
ATOM 4210 O O . SER A 1 515 ? 7.203 -1.328 -20.749 1.00 96.56 515 SER A O 1
ATOM 4212 N N . ARG A 1 516 ? 6.584 -2.117 -22.739 1.00 95.69 516 ARG A N 1
ATOM 4213 C CA . ARG A 1 516 ? 5.174 -1.716 -22.566 1.00 95.69 516 ARG A CA 1
ATOM 4214 C C . ARG A 1 516 ? 4.403 -2.621 -21.594 1.00 95.69 516 ARG A C 1
ATOM 4216 O O . ARG A 1 516 ? 3.265 -2.318 -21.257 1.00 95.69 516 ARG A O 1
ATOM 4223 N N . TYR A 1 517 ? 5.011 -3.723 -21.168 1.00 96.62 517 TYR A N 1
ATOM 4224 C CA . TYR A 1 517 ? 4.400 -4.796 -20.390 1.00 96.62 517 TYR A CA 1
ATOM 4225 C C . TYR A 1 517 ? 4.932 -4.840 -18.948 1.00 96.62 517 TYR A C 1
ATOM 4227 O O . TYR A 1 517 ? 4.602 -5.759 -18.207 1.00 96.62 517 TYR A O 1
ATOM 4235 N N . GLY A 1 518 ? 5.661 -3.806 -18.500 1.00 94.25 518 GLY A N 1
ATOM 4236 C CA . GLY A 1 518 ? 6.163 -3.698 -17.122 1.00 94.25 518 GLY A CA 1
ATOM 4237 C C . GLY A 1 518 ? 5.074 -3.776 -16.041 1.00 94.25 518 GLY A C 1
ATOM 4238 O O . GLY A 1 518 ? 5.358 -4.123 -14.902 1.00 94.25 518 GLY A O 1
ATOM 4239 N N . ARG A 1 519 ? 3.798 -3.566 -16.400 1.00 92.38 519 ARG A N 1
ATOM 4240 C CA . ARG A 1 519 ? 2.645 -3.794 -15.511 1.00 92.38 519 ARG A CA 1
ATOM 4241 C C . ARG A 1 519 ? 2.516 -5.235 -14.997 1.00 92.38 519 ARG A C 1
ATOM 4243 O O . ARG A 1 519 ? 1.809 -5.455 -14.025 1.00 92.38 519 ARG A O 1
ATOM 4250 N N . PHE A 1 520 ? 3.159 -6.202 -15.651 1.00 95.38 520 PHE A N 1
ATOM 4251 C CA . PHE A 1 520 ? 3.134 -7.618 -15.277 1.00 95.38 520 PHE A CA 1
ATOM 4252 C C . PHE A 1 520 ? 4.304 -8.020 -14.356 1.00 95.38 520 PHE A C 1
ATOM 4254 O O . PHE A 1 520 ? 4.591 -9.207 -14.211 1.00 95.38 520 PHE A O 1
ATOM 4261 N N . TRP A 1 521 ? 4.946 -7.043 -13.700 1.00 94.06 521 TRP A N 1
ATOM 4262 C CA . TRP A 1 521 ? 6.033 -7.216 -12.720 1.00 94.06 521 TRP A CA 1
ATOM 4263 C C . TRP A 1 521 ? 5.729 -8.216 -11.590 1.00 94.06 521 TRP A C 1
ATOM 4265 O O . TRP A 1 521 ? 6.650 -8.742 -10.978 1.00 94.06 521 TRP A O 1
ATOM 4275 N N . GLN A 1 522 ? 4.450 -8.493 -11.323 1.00 95.12 522 GLN A N 1
ATOM 4276 C CA . GLN A 1 522 ? 3.994 -9.413 -10.277 1.00 95.12 522 GLN A CA 1
ATOM 4277 C C . GLN A 1 522 ? 4.192 -10.897 -10.623 1.00 95.12 522 GLN A C 1
ATOM 4279 O O . GLN A 1 522 ? 4.111 -11.743 -9.735 1.00 95.12 522 GLN A O 1
ATOM 4284 N N . TYR A 1 523 ? 4.410 -11.238 -11.900 1.00 95.69 523 TYR A N 1
ATOM 4285 C CA . TYR A 1 523 ? 4.526 -12.627 -12.359 1.00 95.69 523 TYR A CA 1
ATOM 4286 C C . TYR A 1 523 ? 5.484 -13.504 -11.531 1.00 95.69 523 TYR A C 1
ATOM 4288 O O . TYR A 1 523 ? 5.033 -14.556 -11.086 1.00 95.69 523 TYR A O 1
ATOM 4296 N N . PRO A 1 524 ? 6.753 -13.124 -11.278 1.00 95.44 524 PRO A N 1
ATOM 4297 C CA . PRO A 1 524 ? 7.672 -13.989 -10.542 1.00 95.44 524 PRO A CA 1
ATOM 4298 C C . PRO A 1 524 ? 7.198 -14.256 -9.108 1.00 95.44 524 PRO A C 1
ATOM 4300 O O . PRO A 1 524 ? 7.359 -15.359 -8.595 1.00 95.44 524 PRO A O 1
ATOM 4303 N N . ILE A 1 525 ? 6.531 -13.284 -8.483 1.00 95.88 525 ILE A N 1
ATOM 4304 C CA . ILE A 1 525 ? 5.974 -13.431 -7.135 1.00 95.88 525 ILE A CA 1
ATOM 4305 C C . ILE A 1 525 ? 4.788 -14.400 -7.152 1.00 95.88 525 ILE A C 1
ATOM 4307 O O . ILE A 1 525 ? 4.695 -15.287 -6.307 1.00 95.88 525 ILE A O 1
ATOM 4311 N N . LEU A 1 526 ? 3.906 -14.280 -8.148 1.00 95.00 526 LEU A N 1
ATOM 4312 C CA . LEU A 1 526 ? 2.794 -15.214 -8.347 1.00 95.00 526 LEU A CA 1
ATOM 4313 C C . LEU A 1 526 ? 3.295 -16.623 -8.680 1.00 95.00 526 LEU A C 1
ATOM 4315 O O . LEU A 1 526 ? 2.695 -17.598 -8.234 1.00 95.00 526 LEU A O 1
ATOM 4319 N N . TYR A 1 527 ? 4.402 -16.735 -9.416 1.00 93.88 527 TYR A N 1
ATOM 4320 C CA . TYR A 1 527 ? 5.051 -18.009 -9.694 1.00 93.88 527 TYR A CA 1
ATOM 4321 C C . TYR A 1 527 ? 5.488 -18.689 -8.396 1.00 93.88 527 TYR A C 1
ATOM 4323 O O . TYR A 1 527 ? 5.072 -19.820 -8.143 1.00 93.88 527 TYR A O 1
ATOM 4331 N N . LEU A 1 528 ? 6.255 -17.993 -7.549 1.00 93.38 528 LEU A N 1
ATOM 4332 C CA . LEU A 1 528 ? 6.677 -18.494 -6.232 1.00 93.38 528 LEU A CA 1
ATOM 4333 C C . LEU A 1 528 ? 5.464 -18.902 -5.381 1.00 93.38 528 LEU A C 1
ATOM 4335 O O . LEU A 1 528 ? 5.418 -19.999 -4.826 1.00 93.38 528 LEU A O 1
ATOM 4339 N N . LEU A 1 529 ? 4.449 -18.037 -5.333 1.00 92.88 529 LEU A N 1
ATOM 4340 C CA . LEU A 1 529 ? 3.252 -18.217 -4.516 1.00 92.88 529 LEU A CA 1
ATOM 4341 C C . LEU A 1 529 ? 2.413 -19.436 -4.926 1.00 92.88 529 LEU A C 1
ATOM 4343 O O . LEU A 1 529 ? 1.992 -20.209 -4.065 1.00 92.88 529 LEU A O 1
ATOM 4347 N N . PHE A 1 530 ? 2.140 -19.613 -6.221 1.00 91.19 530 PHE A N 1
ATOM 4348 C CA . PHE A 1 530 ? 1.261 -20.686 -6.692 1.00 91.19 530 PHE A CA 1
ATOM 4349 C C . PHE A 1 530 ? 1.968 -22.034 -6.818 1.00 91.19 530 PHE A C 1
ATOM 4351 O O . PHE A 1 530 ? 1.385 -23.065 -6.472 1.00 91.19 530 PHE A O 1
ATOM 4358 N N . THR A 1 531 ? 3.216 -22.043 -7.288 1.00 86.88 531 THR A N 1
ATOM 4359 C CA . THR A 1 531 ? 3.972 -23.291 -7.472 1.00 86.88 531 THR A CA 1
ATOM 4360 C C . THR A 1 531 ? 4.582 -23.796 -6.165 1.00 86.88 531 THR A C 1
ATOM 4362 O O . THR A 1 531 ? 4.827 -24.993 -6.029 1.00 86.88 531 THR A O 1
ATOM 4365 N N . GLY A 1 532 ? 4.800 -22.909 -5.187 1.00 86.12 532 GLY A N 1
ATOM 4366 C CA . GLY A 1 532 ? 5.574 -23.210 -3.982 1.00 86.12 532 GLY A CA 1
ATOM 4367 C C . GLY A 1 532 ? 7.075 -23.357 -4.251 1.00 86.12 532 GLY A C 1
ATOM 4368 O O . GLY A 1 532 ? 7.809 -23.780 -3.357 1.00 86.12 532 GLY A O 1
ATOM 4369 N N . GLU A 1 533 ? 7.531 -23.035 -5.467 1.00 85.94 533 GLU A N 1
ATOM 4370 C CA . GLU A 1 533 ? 8.944 -23.018 -5.825 1.00 85.94 533 GLU A CA 1
ATOM 4371 C C . GLU A 1 533 ? 9.681 -21.973 -4.982 1.00 85.94 533 GLU A C 1
ATOM 4373 O O . GLU A 1 533 ? 9.176 -20.879 -4.737 1.00 85.94 533 GLU A O 1
ATOM 4378 N N . LYS A 1 534 ? 10.888 -22.315 -4.533 1.00 86.69 534 LYS A N 1
ATOM 4379 C CA . LYS A 1 534 ? 11.767 -21.419 -3.763 1.00 86.69 534 LYS A CA 1
ATOM 4380 C C . LYS A 1 534 ? 13.100 -21.175 -4.468 1.00 86.69 534 LYS A C 1
ATOM 4382 O O . LYS A 1 534 ? 13.861 -20.303 -4.060 1.00 86.69 534 LYS A O 1
ATOM 4387 N N . VAL A 1 535 ? 13.387 -21.927 -5.531 1.00 88.62 535 VAL A N 1
ATOM 4388 C CA . VAL A 1 535 ? 14.585 -21.769 -6.353 1.00 88.62 535 VAL A CA 1
ATOM 4389 C C . VAL A 1 535 ? 14.379 -20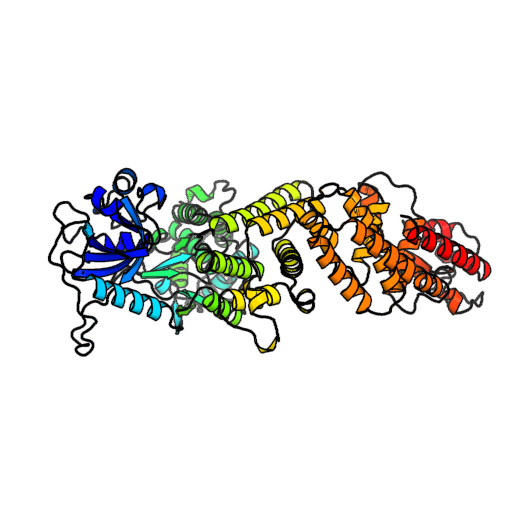.614 -7.330 1.00 88.62 535 VAL A C 1
ATOM 4391 O O . VAL A 1 535 ? 13.752 -20.764 -8.380 1.00 88.62 535 VAL A O 1
ATOM 4394 N N . ILE A 1 536 ? 14.966 -19.465 -6.990 1.00 90.12 536 ILE A N 1
ATOM 4395 C CA . ILE A 1 536 ? 14.910 -18.220 -7.771 1.00 90.12 536 ILE A CA 1
ATOM 4396 C C . ILE A 1 536 ? 15.340 -18.425 -9.234 1.00 90.12 536 ILE A C 1
ATOM 4398 O O . ILE A 1 536 ? 14.759 -17.818 -10.131 1.00 90.12 536 ILE A O 1
ATOM 4402 N N . GLU A 1 537 ? 16.280 -19.334 -9.510 1.00 89.81 537 GLU A N 1
ATOM 4403 C CA . GLU A 1 537 ? 16.757 -19.566 -10.882 1.00 89.81 537 GLU A CA 1
ATOM 4404 C C . GLU A 1 537 ? 15.726 -20.164 -11.822 1.00 89.81 537 GLU A C 1
ATOM 4406 O O . GLU A 1 537 ? 15.681 -19.809 -13.000 1.00 89.81 537 GLU A O 1
ATOM 4411 N N . LYS A 1 538 ? 14.845 -21.025 -11.311 1.00 87.38 538 LYS A N 1
ATOM 4412 C CA . LYS A 1 538 ? 13.752 -21.554 -12.129 1.00 87.38 538 LYS A CA 1
ATOM 4413 C C . LYS A 1 538 ? 12.763 -20.453 -12.487 1.00 87.38 538 LYS A C 1
ATOM 4415 O O . LYS A 1 538 ? 12.313 -20.371 -13.626 1.00 87.38 538 LYS A O 1
ATOM 4420 N N . VAL A 1 539 ? 12.485 -19.560 -11.535 1.00 91.69 539 VAL A N 1
ATOM 4421 C CA . VAL A 1 539 ? 11.648 -18.382 -11.785 1.00 91.69 539 VAL A CA 1
ATOM 4422 C C . VAL A 1 539 ? 12.289 -17.505 -12.859 1.00 91.69 539 VAL A C 1
ATOM 4424 O O . VAL A 1 539 ? 11.603 -17.116 -13.804 1.00 91.69 539 VAL A O 1
ATOM 4427 N N . TYR A 1 540 ? 13.605 -17.268 -12.784 1.00 92.12 540 TYR A N 1
ATOM 4428 C CA . TYR A 1 540 ? 14.334 -16.492 -13.790 1.00 92.12 540 TYR A CA 1
ATOM 4429 C C . TYR A 1 540 ? 14.307 -17.101 -15.190 1.00 92.12 540 TYR A C 1
ATOM 4431 O O . TYR A 1 540 ? 14.247 -16.336 -16.151 1.00 92.12 540 TYR A O 1
ATOM 4439 N N . GLY A 1 541 ? 14.307 -18.429 -15.332 1.00 91.12 541 GLY A N 1
ATOM 4440 C CA . GLY A 1 541 ? 14.162 -19.079 -16.640 1.00 91.12 541 GLY A CA 1
ATOM 4441 C C . GLY A 1 541 ? 12.892 -18.616 -17.361 1.00 91.12 541 GLY A C 1
ATOM 4442 O O . GLY A 1 541 ? 12.945 -18.088 -18.474 1.00 91.12 541 GLY A O 1
ATOM 4443 N N . THR A 1 542 ? 11.753 -18.691 -16.674 1.00 92.75 542 THR A N 1
ATOM 4444 C CA . THR A 1 542 ? 10.463 -18.245 -17.229 1.00 92.75 542 THR A CA 1
ATOM 4445 C C . THR A 1 542 ? 10.369 -16.717 -17.344 1.00 92.75 542 THR A C 1
ATOM 4447 O O . THR A 1 542 ? 9.808 -16.182 -18.305 1.00 92.75 542 THR A O 1
ATOM 4450 N N . TRP A 1 543 ? 10.985 -15.990 -16.406 1.00 94.94 543 TRP A N 1
ATOM 4451 C CA . TRP A 1 543 ? 11.032 -14.528 -16.405 1.00 94.94 543 TRP A CA 1
ATOM 4452 C C . TRP A 1 543 ? 11.822 -13.974 -17.589 1.00 94.94 543 TRP A C 1
ATOM 4454 O O . TRP A 1 543 ? 11.403 -13.006 -18.225 1.00 94.94 543 TRP A O 1
ATOM 4464 N N . ARG A 1 544 ? 12.920 -14.639 -17.954 1.00 95.50 544 ARG A N 1
ATOM 4465 C CA . ARG A 1 544 ? 13.713 -14.332 -19.144 1.00 95.50 544 ARG A CA 1
ATOM 4466 C C . ARG A 1 544 ? 12.897 -14.512 -20.418 1.00 95.50 544 ARG A C 1
ATOM 4468 O O . ARG A 1 544 ? 12.905 -13.618 -21.264 1.00 95.50 544 ARG A O 1
ATOM 4475 N N . LEU A 1 545 ? 12.164 -15.620 -20.552 1.00 95.69 545 LEU A N 1
ATOM 4476 C CA . LEU A 1 545 ? 11.288 -15.844 -21.708 1.00 95.69 545 LEU A CA 1
ATOM 4477 C C . LEU A 1 545 ? 10.231 -14.738 -21.829 1.00 95.69 545 LEU A C 1
ATOM 4479 O O . LEU A 1 545 ? 10.024 -14.200 -22.919 1.00 95.69 545 LEU A O 1
ATOM 4483 N N . LEU A 1 546 ? 9.623 -14.332 -20.711 1.00 97.00 546 LEU A N 1
ATOM 4484 C CA . LEU A 1 546 ? 8.691 -13.203 -20.682 1.00 97.00 546 LEU A CA 1
ATOM 4485 C C . LEU A 1 546 ? 9.352 -11.877 -21.062 1.00 97.00 546 LEU A C 1
ATOM 4487 O O . LEU A 1 546 ? 8.768 -11.126 -21.843 1.00 97.00 546 LEU A O 1
ATOM 4491 N N . ALA A 1 547 ? 10.571 -11.597 -20.594 1.00 97.31 547 ALA A N 1
ATOM 4492 C CA . ALA A 1 547 ? 11.315 -10.408 -21.010 1.00 97.31 547 ALA A CA 1
ATOM 4493 C C . ALA A 1 547 ? 11.514 -10.369 -22.529 1.00 97.31 547 ALA A C 1
ATOM 4495 O O . ALA A 1 547 ? 11.303 -9.322 -23.143 1.00 97.31 547 ALA A O 1
ATOM 4496 N N . MET A 1 548 ? 11.844 -11.507 -23.150 1.00 97.38 548 MET A N 1
ATOM 4497 C CA . MET A 1 548 ? 11.989 -11.602 -24.605 1.00 97.38 548 MET A CA 1
ATOM 4498 C C . MET A 1 548 ? 10.648 -11.383 -25.315 1.00 97.38 548 MET A C 1
ATOM 4500 O O . MET A 1 548 ? 10.557 -10.573 -26.238 1.00 97.38 548 MET A O 1
ATOM 4504 N N . ILE A 1 549 ? 9.571 -12.024 -24.858 1.00 97.62 549 ILE A N 1
ATOM 4505 C CA . ILE A 1 549 ? 8.219 -11.825 -25.406 1.00 97.62 549 ILE A CA 1
ATOM 4506 C C . ILE A 1 549 ? 7.808 -10.346 -25.320 1.00 97.62 549 ILE A C 1
ATOM 4508 O O . ILE A 1 549 ? 7.356 -9.758 -26.307 1.00 97.62 549 ILE A O 1
ATOM 4512 N N . PHE A 1 550 ? 8.004 -9.708 -24.166 1.00 97.75 550 PHE A N 1
ATOM 4513 C CA . PHE A 1 550 ? 7.665 -8.301 -23.944 1.00 97.75 550 PHE A CA 1
ATOM 4514 C C . PHE A 1 550 ? 8.537 -7.346 -24.758 1.00 97.75 550 PHE A C 1
ATOM 4516 O O . PHE A 1 550 ? 8.024 -6.333 -25.252 1.00 97.75 550 PHE A O 1
ATOM 4523 N N . PHE A 1 551 ? 9.820 -7.668 -24.936 1.00 97.69 551 PHE A N 1
ATOM 4524 C CA . PHE A 1 551 ? 10.723 -6.970 -25.845 1.00 97.69 551 PHE A CA 1
ATOM 4525 C C . PHE A 1 551 ? 10.197 -7.041 -27.282 1.00 97.69 551 PHE A C 1
ATOM 4527 O O . PHE A 1 551 ? 9.934 -5.997 -27.881 1.00 97.69 551 PHE A O 1
ATOM 4534 N N . ALA A 1 552 ? 9.914 -8.241 -27.799 1.00 97.38 552 ALA A N 1
ATOM 4535 C CA . ALA A 1 552 ? 9.423 -8.427 -29.162 1.00 97.38 552 ALA A CA 1
ATOM 4536 C C . ALA A 1 552 ? 8.077 -7.732 -29.404 1.00 97.38 552 ALA A C 1
ATOM 4538 O O . ALA A 1 552 ? 7.923 -7.046 -30.417 1.00 97.38 552 ALA A O 1
ATOM 4539 N N . TYR A 1 553 ? 7.119 -7.816 -28.473 1.00 97.38 553 TYR A N 1
ATOM 4540 C CA . TYR A 1 553 ? 5.872 -7.052 -28.579 1.00 97.38 553 TYR A CA 1
ATOM 4541 C C . TYR A 1 553 ? 6.115 -5.541 -28.581 1.00 97.38 553 TYR A C 1
ATOM 4543 O O . TYR A 1 553 ? 5.491 -4.814 -29.353 1.00 97.38 553 TYR A O 1
ATOM 4551 N N . SER A 1 554 ? 6.996 -5.052 -27.708 1.00 97.12 554 SER A N 1
ATOM 4552 C CA . SER A 1 554 ? 7.280 -3.619 -27.593 1.00 97.12 554 SER A CA 1
ATOM 4553 C C . SER A 1 554 ? 8.028 -3.080 -28.816 1.00 97.12 554 SER A C 1
ATOM 4555 O O . SER A 1 554 ? 7.828 -1.931 -29.201 1.00 97.12 554 SER A O 1
ATOM 4557 N N . VAL A 1 555 ? 8.858 -3.887 -29.462 1.00 96.44 555 VAL A N 1
ATOM 4558 C CA . VAL A 1 555 ? 9.500 -3.509 -30.725 1.00 96.44 555 VAL A CA 1
ATOM 4559 C C . VAL A 1 555 ? 8.504 -3.593 -31.885 1.00 96.44 555 VAL A C 1
ATOM 4561 O O . VAL A 1 555 ? 8.444 -2.695 -32.722 1.00 96.44 555 VAL A O 1
ATOM 4564 N N . SER A 1 556 ? 7.666 -4.630 -31.910 1.00 94.69 556 SER A N 1
ATOM 4565 C CA . SER A 1 556 ? 6.790 -4.915 -33.051 1.00 94.69 556 SER A CA 1
ATOM 4566 C C . SER A 1 556 ? 5.551 -4.026 -33.136 1.00 94.69 556 SER A C 1
ATOM 4568 O O . SER A 1 556 ? 5.039 -3.806 -34.236 1.00 94.69 556 SER A O 1
ATOM 4570 N N . TYR A 1 557 ? 5.067 -3.502 -32.006 1.00 94.06 557 TYR A N 1
ATOM 4571 C CA . TYR A 1 557 ? 3.810 -2.759 -31.930 1.00 94.06 557 TYR A CA 1
ATOM 4572 C C . TYR A 1 557 ? 3.983 -1.368 -31.308 1.00 94.06 557 TYR A C 1
ATOM 4574 O O . TYR A 1 557 ? 4.634 -1.186 -30.279 1.00 94.06 557 TYR A O 1
ATOM 4582 N N . ALA A 1 558 ? 3.312 -0.371 -31.896 1.00 91.94 558 ALA A N 1
ATOM 4583 C CA . ALA A 1 558 ? 3.356 1.015 -31.422 1.00 91.94 558 ALA A CA 1
ATOM 4584 C C . ALA A 1 558 ? 2.709 1.207 -30.033 1.00 91.94 558 ALA A C 1
ATOM 4586 O O . ALA A 1 558 ? 3.109 2.097 -29.277 1.00 91.94 558 ALA A O 1
ATOM 4587 N N . LYS A 1 559 ? 1.753 0.345 -29.665 1.00 94.56 559 LYS A N 1
ATOM 4588 C CA . LYS A 1 559 ? 0.995 0.358 -28.403 1.00 94.56 559 LYS A CA 1
ATOM 4589 C C . LYS A 1 559 ? 0.863 -1.055 -27.828 1.00 94.56 559 LYS A C 1
ATOM 4591 O O . LYS A 1 559 ? 1.151 -2.026 -28.522 1.00 94.56 559 LYS A O 1
ATOM 4596 N N . ILE A 1 560 ? 0.437 -1.164 -26.565 1.00 93.88 560 ILE A N 1
ATOM 4597 C CA . ILE A 1 560 ? 0.066 -2.460 -25.971 1.00 93.88 560 ILE A CA 1
ATOM 4598 C C . ILE A 1 560 ? -1.043 -3.082 -26.824 1.00 93.88 560 ILE A C 1
ATOM 4600 O O . ILE A 1 560 ? -1.964 -2.379 -27.249 1.00 93.88 560 ILE A O 1
ATOM 4604 N N . VAL A 1 561 ? -0.948 -4.386 -27.076 1.00 95.75 561 VAL A N 1
ATOM 4605 C CA . VAL A 1 561 ? -1.941 -5.133 -27.852 1.00 95.75 561 VAL A CA 1
ATOM 4606 C C . VAL A 1 561 ? -2.709 -6.099 -26.963 1.00 95.75 561 VAL A C 1
ATOM 4608 O O . VAL A 1 561 ? -2.160 -6.650 -26.011 1.00 95.75 561 VAL A O 1
ATOM 4611 N N . ASN A 1 562 ? -3.984 -6.316 -27.296 1.00 94.81 562 ASN A N 1
ATOM 4612 C CA . ASN A 1 562 ? -4.861 -7.188 -26.518 1.00 94.81 562 ASN A CA 1
ATOM 4613 C C . ASN A 1 562 ? -4.320 -8.621 -26.428 1.00 94.81 562 ASN A C 1
ATOM 4615 O O . ASN A 1 562 ? -4.350 -9.190 -25.350 1.00 94.81 562 ASN A O 1
ATOM 4619 N N . ASP A 1 563 ? -3.743 -9.146 -27.516 1.00 95.44 563 ASP A N 1
ATOM 4620 C CA . ASP A 1 563 ? -3.119 -10.479 -27.566 1.00 95.44 563 ASP A CA 1
ATOM 4621 C C . ASP A 1 563 ? -2.093 -10.694 -26.435 1.00 95.44 563 ASP A C 1
ATOM 4623 O O . ASP A 1 563 ? -2.153 -11.696 -25.727 1.00 95.44 563 ASP A O 1
ATOM 4627 N N . GLY A 1 564 ? -1.214 -9.715 -26.187 1.00 95.00 564 GLY A N 1
ATOM 4628 C CA . GLY A 1 564 ? -0.229 -9.794 -25.103 1.00 95.00 564 GLY A CA 1
ATOM 4629 C C . GLY A 1 564 ? -0.851 -9.689 -23.705 1.00 95.00 564 GLY A C 1
ATOM 4630 O O . GLY A 1 564 ? -0.384 -10.334 -22.771 1.00 95.00 564 GLY A O 1
ATOM 4631 N N . ILE A 1 565 ? -1.932 -8.914 -23.552 1.00 94.69 565 ILE A N 1
ATOM 4632 C CA . ILE A 1 565 ? -2.676 -8.820 -22.284 1.00 94.69 565 ILE A CA 1
ATOM 4633 C C . ILE A 1 565 ? -3.380 -10.148 -21.985 1.00 94.69 565 ILE A C 1
ATOM 4635 O O . ILE A 1 565 ? -3.233 -10.697 -20.894 1.00 94.69 565 ILE A O 1
ATOM 4639 N N . THR A 1 566 ? -4.122 -10.682 -22.956 1.00 94.62 566 THR A N 1
ATOM 4640 C CA . THR A 1 566 ? -4.855 -11.943 -22.810 1.00 94.62 566 THR A CA 1
ATOM 4641 C C . THR A 1 566 ? -3.914 -13.117 -22.577 1.00 94.62 566 THR A C 1
ATOM 4643 O O . THR A 1 566 ? -4.227 -13.979 -21.760 1.00 94.62 566 THR A O 1
ATOM 4646 N N . PHE A 1 567 ? -2.739 -13.107 -23.215 1.00 95.62 567 PHE A N 1
ATOM 4647 C CA . PHE A 1 567 ? -1.679 -14.084 -22.982 1.00 95.62 567 PHE A CA 1
ATOM 4648 C C . PHE A 1 567 ? -1.224 -14.108 -21.515 1.00 95.62 567 PHE A C 1
ATOM 4650 O O . PHE A 1 567 ? -1.165 -15.169 -20.893 1.00 95.62 567 PHE A O 1
ATOM 4657 N N . MET A 1 568 ? -0.985 -12.941 -20.910 1.00 95.62 568 MET A N 1
ATOM 4658 C CA . MET A 1 568 ? -0.601 -12.880 -19.496 1.00 95.62 568 MET A CA 1
ATOM 4659 C C . MET A 1 568 ? -1.716 -13.336 -18.556 1.00 95.62 568 MET A C 1
ATOM 4661 O O . MET A 1 568 ? -1.444 -14.011 -17.566 1.00 95.62 568 MET A O 1
ATOM 4665 N N . TYR A 1 569 ? -2.977 -13.039 -18.875 1.00 93.12 569 TYR A N 1
ATOM 4666 C CA . TYR A 1 569 ? -4.101 -13.544 -18.082 1.00 93.12 569 TYR A CA 1
ATOM 4667 C C . TYR A 1 569 ? -4.223 -15.069 -18.161 1.00 93.12 569 TYR A C 1
ATOM 4669 O O . TYR A 1 569 ? -4.508 -15.696 -17.142 1.00 93.12 569 TYR A O 1
ATOM 4677 N N . SER A 1 570 ? -3.947 -15.689 -19.316 1.00 91.88 570 SER A N 1
ATOM 4678 C CA . SER A 1 570 ? -3.868 -17.155 -19.393 1.00 91.88 570 SER A CA 1
ATOM 4679 C C . SER A 1 570 ? -2.718 -17.723 -18.561 1.00 91.88 570 SER A C 1
ATOM 4681 O O . SER A 1 570 ? -2.931 -18.696 -17.843 1.00 91.88 570 SER A O 1
ATOM 4683 N N . ILE A 1 571 ? -1.544 -17.079 -18.568 1.00 94.12 571 ILE A N 1
ATOM 4684 C CA . ILE A 1 571 ? -0.398 -17.482 -17.739 1.00 94.12 571 ILE A CA 1
ATOM 4685 C C . ILE A 1 571 ? -0.766 -17.461 -16.248 1.00 94.12 571 ILE A C 1
ATOM 4687 O O . ILE A 1 571 ? -0.514 -18.434 -15.542 1.00 94.12 571 ILE A O 1
ATOM 4691 N N . TYR A 1 572 ? -1.416 -16.399 -15.760 1.00 93.44 572 TYR A N 1
ATOM 4692 C CA . TYR A 1 572 ? -1.827 -16.315 -14.353 1.00 93.44 572 TYR A CA 1
ATOM 4693 C C . TYR A 1 572 ? -2.809 -17.415 -13.941 1.00 93.44 572 TYR A C 1
ATOM 4695 O O . TYR A 1 572 ? -2.685 -17.960 -12.845 1.00 93.44 572 TYR A O 1
ATOM 4703 N N . LYS A 1 573 ? -3.744 -17.790 -14.820 1.00 89.00 573 LYS A N 1
ATOM 4704 C CA . LYS A 1 573 ? -4.656 -18.916 -14.566 1.00 89.00 573 LYS A CA 1
ATOM 4705 C C . LYS A 1 573 ? -3.926 -20.261 -14.559 1.00 89.00 573 LYS A C 1
ATOM 4707 O O . LYS A 1 573 ? -4.208 -21.102 -13.712 1.00 89.00 573 LYS A O 1
ATOM 4712 N N . MET A 1 574 ? -2.965 -20.459 -15.461 1.00 89.69 574 MET A N 1
ATOM 4713 C CA . MET A 1 574 ? -2.160 -21.685 -15.507 1.00 89.69 574 MET A CA 1
ATOM 4714 C C . MET A 1 574 ? -1.257 -21.841 -14.282 1.00 89.69 574 MET A C 1
ATOM 4716 O O . MET A 1 574 ? -1.120 -22.952 -13.774 1.00 89.69 574 MET A O 1
ATOM 4720 N N . LEU A 1 575 ? -0.705 -20.738 -13.762 1.00 90.19 575 LEU A N 1
ATOM 4721 C CA . LEU A 1 575 ? 0.088 -20.759 -12.531 1.00 90.19 575 LEU A CA 1
ATOM 4722 C C . LEU A 1 575 ? -0.701 -21.340 -11.361 1.00 90.19 575 LEU A C 1
ATOM 4724 O O . LEU A 1 575 ? -0.180 -22.190 -10.645 1.00 90.19 575 LEU A O 1
ATOM 4728 N N . TYR A 1 576 ? -1.966 -20.941 -11.202 1.00 88.62 576 TYR A N 1
ATOM 4729 C CA . TYR A 1 576 ? -2.834 -21.489 -10.159 1.00 88.62 576 TYR A CA 1
ATOM 4730 C C . TYR A 1 576 ? -3.030 -23.008 -10.291 1.00 88.62 576 TYR A C 1
ATOM 4732 O O . TYR A 1 576 ? -3.011 -23.718 -9.285 1.00 88.62 576 TYR A O 1
ATOM 4740 N N . ASN A 1 577 ? -3.128 -23.517 -11.523 1.00 84.62 577 ASN A N 1
ATOM 4741 C CA . ASN A 1 577 ? -3.231 -24.953 -11.806 1.00 84.62 577 ASN A CA 1
ATOM 4742 C C . ASN A 1 577 ? -1.902 -25.715 -11.623 1.00 84.62 577 ASN A C 1
ATOM 4744 O O . ASN A 1 577 ? -1.886 -26.937 -11.750 1.00 84.62 577 ASN A O 1
ATOM 4748 N N . LYS A 1 578 ? -0.807 -25.014 -11.289 1.00 81.50 578 LYS A N 1
ATOM 4749 C CA . LYS A 1 578 ? 0.535 -25.557 -11.013 1.00 81.50 578 LYS A CA 1
ATOM 4750 C C . LYS A 1 578 ? 1.173 -26.325 -12.175 1.00 81.50 578 LYS A C 1
ATOM 4752 O O . LYS A 1 578 ? 2.011 -27.196 -11.952 1.00 81.50 578 LYS A O 1
ATOM 4757 N N . ASP A 1 579 ? 0.820 -25.981 -13.408 1.00 77.75 579 ASP A N 1
ATOM 4758 C CA . ASP A 1 579 ? 1.364 -26.628 -14.603 1.00 77.75 579 ASP A CA 1
ATOM 4759 C C . ASP A 1 579 ? 2.591 -25.872 -15.138 1.00 77.75 579 ASP A C 1
ATOM 4761 O O . ASP A 1 579 ? 2.519 -25.112 -16.103 1.00 77.75 579 ASP A O 1
ATOM 4765 N N . ALA A 1 580 ? 3.727 -26.024 -14.449 1.00 75.62 580 ALA A N 1
ATOM 4766 C CA . ALA A 1 580 ? 4.964 -25.323 -14.802 1.00 75.62 580 ALA A CA 1
ATOM 4767 C C . ALA A 1 580 ? 5.495 -25.717 -16.194 1.00 75.62 580 ALA A C 1
ATOM 4769 O O . ALA A 1 580 ? 6.002 -24.863 -16.917 1.00 75.62 580 ALA A O 1
ATOM 4770 N N . ILE A 1 581 ? 5.323 -26.984 -16.593 1.00 82.12 581 ILE A N 1
ATOM 4771 C CA . ILE A 1 581 ? 5.763 -27.483 -17.903 1.00 82.12 581 ILE A CA 1
ATOM 4772 C C . ILE A 1 581 ? 4.944 -26.822 -19.013 1.00 82.12 581 ILE A C 1
ATOM 4774 O O . ILE A 1 581 ? 5.520 -26.272 -19.951 1.00 82.12 581 ILE A O 1
ATOM 4778 N N . ALA A 1 582 ? 3.613 -26.789 -18.883 1.00 87.06 582 ALA A N 1
ATOM 4779 C CA . ALA A 1 582 ? 2.774 -26.140 -19.885 1.00 87.06 582 ALA A CA 1
ATOM 4780 C C . ALA A 1 582 ? 3.034 -24.628 -19.980 1.00 87.06 582 ALA A C 1
ATOM 4782 O O . ALA A 1 582 ? 2.890 -24.045 -21.056 1.00 87.06 582 ALA A O 1
ATOM 4783 N N . ILE A 1 583 ? 3.429 -23.976 -18.879 1.00 89.56 583 ILE A N 1
ATOM 4784 C CA . ILE A 1 583 ? 3.834 -22.564 -18.902 1.00 89.56 583 ILE A CA 1
ATOM 4785 C C . ILE A 1 583 ? 5.092 -22.385 -19.751 1.00 89.56 583 ILE A C 1
ATOM 4787 O O . ILE A 1 583 ? 5.080 -21.547 -20.653 1.00 89.56 583 ILE A O 1
A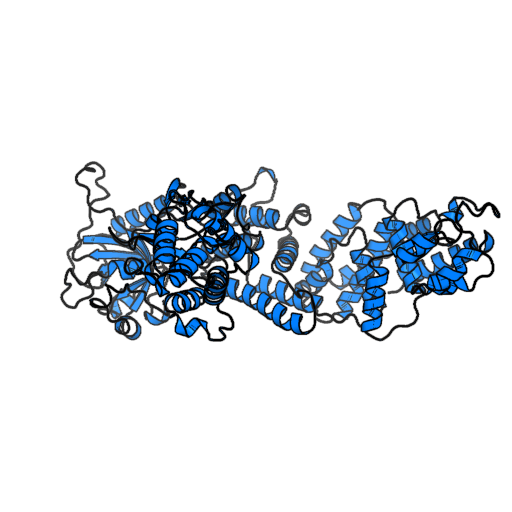TOM 4791 N N . ASP A 1 584 ? 6.137 -23.179 -19.520 1.00 89.56 584 ASP A N 1
ATOM 4792 C CA . ASP A 1 584 ? 7.381 -23.102 -20.294 1.00 89.56 584 ASP A CA 1
ATOM 4793 C C . ASP A 1 584 ? 7.146 -23.362 -21.784 1.00 89.56 584 ASP A C 1
ATOM 4795 O O . ASP A 1 584 ? 7.598 -22.583 -22.629 1.00 89.56 584 ASP A O 1
ATOM 4799 N N . GLU A 1 585 ? 6.374 -24.397 -22.119 1.00 91.81 585 GLU A N 1
ATOM 4800 C CA . GLU A 1 585 ? 5.999 -24.711 -23.502 1.00 91.81 585 GLU A CA 1
ATOM 4801 C C . GLU A 1 585 ? 5.247 -23.551 -24.164 1.00 91.81 585 GLU A C 1
ATOM 4803 O O . GLU A 1 585 ? 5.544 -23.164 -25.301 1.00 91.81 585 GLU A O 1
ATOM 4808 N N . MET A 1 586 ? 4.295 -22.950 -23.448 1.00 94.12 586 MET A N 1
ATOM 4809 C CA . MET A 1 586 ? 3.497 -21.845 -23.966 1.00 94.12 586 MET A CA 1
ATOM 4810 C C . MET A 1 586 ? 4.327 -20.563 -24.139 1.00 94.12 586 MET A C 1
ATOM 4812 O O . MET A 1 586 ? 4.170 -19.863 -25.145 1.00 94.12 586 MET A O 1
ATOM 4816 N N . LEU A 1 587 ? 5.234 -20.264 -23.205 1.00 95.19 587 LEU A N 1
ATOM 4817 C CA . LEU A 1 587 ? 6.181 -19.150 -23.309 1.00 95.19 587 LEU A CA 1
ATOM 4818 C C . LEU A 1 587 ? 7.124 -19.345 -24.503 1.00 95.19 587 LEU A C 1
ATOM 4820 O O . LEU A 1 587 ? 7.280 -18.436 -25.322 1.00 95.19 587 LEU A O 1
ATOM 4824 N N . MET A 1 588 ? 7.699 -20.538 -24.653 1.00 94.31 588 MET A N 1
ATOM 4825 C CA . MET A 1 588 ? 8.590 -20.871 -25.766 1.00 94.31 588 MET A CA 1
ATOM 4826 C C . MET A 1 588 ? 7.883 -20.736 -27.112 1.00 94.31 588 MET A C 1
ATOM 4828 O O . MET A 1 588 ? 8.392 -20.055 -28.005 1.00 94.31 588 MET A O 1
ATOM 4832 N N . LYS A 1 589 ? 6.671 -21.290 -27.235 1.00 95.00 589 LYS A N 1
ATOM 4833 C CA . LYS A 1 589 ? 5.845 -21.152 -28.438 1.00 95.00 589 LYS A CA 1
ATOM 4834 C C . LYS A 1 589 ? 5.575 -19.684 -28.765 1.00 95.00 589 LYS A C 1
ATOM 4836 O O . LYS A 1 589 ? 5.788 -19.260 -29.901 1.00 95.00 589 LYS A O 1
ATOM 4841 N N . LYS A 1 590 ? 5.156 -18.886 -27.776 1.00 96.12 590 LYS A N 1
ATOM 4842 C CA . LYS A 1 590 ? 4.836 -17.469 -27.990 1.00 96.12 590 LYS A CA 1
ATOM 4843 C C . LYS A 1 590 ? 6.059 -16.648 -28.395 1.00 96.12 590 LYS A C 1
ATOM 4845 O O . LYS A 1 590 ? 5.945 -15.753 -29.232 1.00 96.12 590 LYS A O 1
ATOM 4850 N N . ARG A 1 591 ? 7.232 -16.960 -27.838 1.00 95.56 591 ARG A N 1
ATOM 4851 C CA . ARG A 1 591 ? 8.511 -16.367 -28.249 1.00 95.56 591 ARG A CA 1
ATOM 4852 C C . ARG A 1 591 ? 8.794 -16.669 -29.724 1.00 95.56 591 ARG A C 1
ATOM 4854 O O . ARG A 1 591 ? 8.997 -15.745 -30.506 1.00 95.56 591 ARG A O 1
ATOM 4861 N N . THR A 1 592 ? 8.719 -17.934 -30.134 1.00 94.44 592 THR A N 1
ATOM 4862 C CA . THR A 1 592 ? 8.949 -18.331 -31.534 1.00 94.44 592 THR A CA 1
ATOM 4863 C C . THR A 1 592 ? 7.973 -17.652 -32.502 1.00 94.44 592 THR A C 1
ATOM 4865 O O . THR A 1 592 ? 8.393 -17.159 -33.546 1.00 94.44 592 THR A O 1
ATOM 4868 N N . GLU A 1 593 ? 6.690 -17.532 -32.143 1.00 94.81 593 GLU A N 1
ATOM 4869 C CA . GLU A 1 593 ? 5.686 -16.810 -32.947 1.00 94.81 593 GLU A CA 1
ATOM 4870 C C . GLU A 1 593 ? 6.038 -15.327 -33.177 1.00 94.81 593 GLU A C 1
ATOM 4872 O O . GLU A 1 593 ? 5.698 -14.748 -34.213 1.00 94.81 593 GLU A O 1
ATOM 4877 N N . LEU A 1 594 ? 6.695 -14.683 -32.208 1.00 95.62 594 LEU A N 1
ATOM 4878 C CA . LEU A 1 594 ? 7.050 -13.264 -32.273 1.00 95.62 594 LEU A CA 1
ATOM 4879 C C . LEU A 1 594 ? 8.404 -13.007 -32.940 1.00 95.62 594 LEU A C 1
ATOM 4881 O O . LEU A 1 594 ? 8.632 -11.886 -33.403 1.00 95.62 594 LEU A O 1
ATOM 4885 N N . GLN A 1 595 ? 9.268 -14.018 -33.033 1.00 94.75 595 GLN A N 1
ATOM 4886 C CA . GLN A 1 595 ? 10.615 -13.900 -33.592 1.00 94.75 595 GLN A CA 1
ATOM 4887 C C . GLN A 1 595 ? 10.608 -13.328 -35.015 1.00 94.75 595 GLN A C 1
ATOM 4889 O O . GLN A 1 595 ? 11.306 -12.355 -35.281 1.00 94.75 595 GLN A O 1
ATOM 4894 N N . GLN A 1 596 ? 9.770 -13.865 -35.908 1.00 91.88 596 GLN A N 1
ATOM 4895 C CA . GLN A 1 596 ? 9.696 -13.408 -37.305 1.00 91.88 596 GLN A CA 1
ATOM 4896 C C . GLN A 1 596 ? 9.292 -11.930 -37.412 1.00 91.88 596 GLN A C 1
ATOM 4898 O O . GLN A 1 596 ? 9.808 -11.186 -38.244 1.00 91.88 596 GLN A O 1
ATOM 4903 N N . LYS A 1 597 ? 8.382 -11.475 -36.540 1.00 93.00 597 LYS A N 1
ATOM 4904 C CA . LYS A 1 597 ? 7.956 -10.068 -36.497 1.00 93.00 597 LYS A CA 1
ATOM 4905 C C . LYS A 1 597 ? 9.063 -9.163 -35.973 1.00 93.00 597 LYS A C 1
ATOM 4907 O O . LYS A 1 597 ? 9.237 -8.069 -36.503 1.00 93.00 597 LYS A O 1
ATOM 4912 N N . LEU A 1 598 ? 9.787 -9.606 -34.944 1.00 94.88 598 LEU A N 1
ATOM 4913 C CA . LEU A 1 598 ? 10.935 -8.883 -34.408 1.00 94.88 598 LEU A CA 1
ATOM 4914 C C . LEU A 1 598 ? 12.026 -8.745 -35.474 1.00 94.88 598 LEU A C 1
ATOM 4916 O O . LEU A 1 598 ? 12.479 -7.631 -35.722 1.00 94.88 598 LEU A O 1
ATOM 4920 N N . GLU A 1 599 ? 12.390 -9.847 -36.130 1.00 94.25 599 GLU A N 1
ATOM 4921 C CA . GLU A 1 599 ? 13.399 -9.867 -37.187 1.00 94.25 599 GLU A CA 1
ATOM 4922 C C . GLU A 1 599 ? 13.065 -8.873 -38.298 1.00 94.25 599 GLU A C 1
ATOM 4924 O O . GLU A 1 599 ? 13.888 -8.014 -38.618 1.00 94.25 599 GLU A O 1
ATOM 4929 N N . ALA A 1 600 ? 11.830 -8.921 -38.804 1.00 92.12 600 ALA A N 1
ATOM 4930 C CA . ALA A 1 600 ? 11.375 -7.994 -39.828 1.00 92.12 600 ALA A CA 1
ATOM 4931 C C . ALA A 1 600 ? 11.496 -6.533 -39.376 1.00 92.12 600 ALA A C 1
ATOM 4933 O O . ALA A 1 600 ? 11.748 -5.673 -40.201 1.00 92.12 600 ALA A O 1
ATOM 4934 N N . LYS A 1 601 ? 11.331 -6.215 -38.085 1.00 92.81 601 LYS A N 1
ATOM 4935 C CA . LYS A 1 601 ? 11.412 -4.832 -37.579 1.00 92.81 601 LYS A CA 1
ATOM 4936 C C . LYS A 1 601 ? 12.830 -4.308 -37.399 1.00 92.81 601 LYS A C 1
ATOM 4938 O O . LYS A 1 601 ? 12.988 -3.091 -37.387 1.00 92.81 601 LYS A O 1
ATOM 4943 N N . LEU A 1 602 ? 13.824 -5.182 -37.267 1.00 93.25 602 LEU A N 1
ATOM 4944 C CA . LEU A 1 602 ? 15.230 -4.787 -37.138 1.00 93.25 602 LEU A CA 1
ATOM 4945 C C . LEU A 1 602 ? 15.852 -4.357 -38.478 1.00 93.25 602 LEU A C 1
ATOM 4947 O O . LEU A 1 602 ? 16.887 -3.700 -38.473 1.00 93.25 602 LEU A O 1
ATOM 4951 N N . GLU A 1 603 ? 15.218 -4.685 -39.608 1.00 87.44 603 GLU A N 1
ATOM 4952 C CA . GLU A 1 603 ? 15.665 -4.285 -40.955 1.00 87.44 603 GLU A CA 1
ATOM 4953 C C . GLU A 1 603 ? 15.248 -2.861 -41.350 1.00 87.44 603 GLU A C 1
ATOM 4955 O O . GLU A 1 603 ? 15.788 -2.300 -42.300 1.00 87.44 603 GLU A O 1
ATOM 4960 N N . TYR A 1 604 ? 14.298 -2.266 -40.626 1.00 86.94 604 TYR A N 1
ATOM 4961 C CA . TYR A 1 604 ? 13.745 -0.944 -40.925 1.00 86.94 604 TYR A CA 1
ATOM 4962 C C . TYR A 1 604 ? 14.206 0.110 -39.910 1.00 86.94 604 TYR A C 1
ATOM 4964 O O . TYR A 1 604 ? 14.706 -0.225 -38.833 1.00 86.94 604 TYR A O 1
ATOM 4972 N N . PRO A 1 605 ? 13.968 1.401 -40.204 1.00 93.19 605 PRO A N 1
ATOM 4973 C CA . PRO A 1 605 ? 14.135 2.485 -39.246 1.00 93.19 605 PRO A CA 1
ATOM 4974 C C . PRO A 1 605 ? 13.451 2.222 -37.904 1.00 93.19 605 PRO A C 1
ATOM 4976 O O . PRO A 1 605 ? 12.302 1.765 -37.837 1.00 93.19 605 PRO A O 1
ATOM 4979 N N . ILE A 1 606 ? 14.150 2.560 -36.822 1.00 94.94 606 ILE A N 1
ATOM 4980 C CA . ILE A 1 606 ? 13.678 2.327 -35.449 1.00 94.94 606 ILE A CA 1
ATOM 4981 C C . ILE A 1 606 ? 13.301 3.619 -34.714 1.00 94.94 606 ILE A C 1
ATOM 4983 O O . ILE A 1 606 ? 12.835 3.554 -33.576 1.00 94.94 606 ILE A O 1
ATOM 4987 N N . THR A 1 607 ? 13.490 4.785 -35.340 1.00 93.25 607 THR A N 1
ATOM 4988 C CA . THR A 1 607 ? 13.284 6.113 -34.731 1.00 93.25 607 THR A CA 1
ATOM 4989 C C . THR A 1 607 ? 11.833 6.599 -34.734 1.00 93.25 607 THR A C 1
ATOM 4991 O O . THR A 1 607 ? 11.490 7.483 -33.950 1.00 93.25 607 THR A O 1
ATOM 4994 N N . ASP A 1 608 ? 10.961 5.977 -35.527 1.00 90.88 608 ASP A N 1
ATOM 4995 C CA . ASP A 1 608 ? 9.508 6.215 -35.600 1.00 90.88 608 ASP A CA 1
ATOM 4996 C C . ASP A 1 608 ? 8.778 5.987 -34.264 1.00 90.88 608 ASP A C 1
ATOM 4998 O O . ASP A 1 608 ? 7.676 6.494 -34.045 1.00 90.88 608 ASP A O 1
ATOM 5002 N N . ASN A 1 609 ? 9.368 5.215 -33.349 1.00 93.88 609 ASN A N 1
ATOM 5003 C CA . ASN A 1 609 ? 8.793 4.986 -32.037 1.00 93.88 609 ASN A CA 1
ATOM 5004 C C . ASN A 1 609 ? 9.858 4.956 -30.939 1.00 93.88 609 ASN A C 1
ATOM 5006 O O . ASN A 1 609 ? 10.663 4.030 -30.865 1.00 93.88 609 ASN A O 1
ATOM 5010 N N . ARG A 1 610 ? 9.775 5.910 -30.002 1.00 93.88 610 ARG A N 1
ATOM 5011 C CA . ARG A 1 610 ? 10.712 6.036 -28.874 1.00 93.88 610 ARG A CA 1
ATOM 5012 C C . ARG A 1 610 ? 10.923 4.726 -28.115 1.00 93.88 610 ARG A C 1
ATOM 5014 O O . ARG A 1 610 ? 12.051 4.347 -27.858 1.00 93.88 610 ARG A O 1
ATOM 5021 N N . LYS A 1 611 ? 9.852 4.000 -27.787 1.00 95.12 611 LYS A N 1
ATOM 5022 C CA . LYS A 1 611 ? 9.965 2.786 -26.972 1.00 95.12 611 LYS A CA 1
ATOM 5023 C C . LYS A 1 611 ? 10.669 1.645 -27.714 1.00 95.12 611 LYS A C 1
ATOM 5025 O O . LYS A 1 611 ? 11.438 0.917 -27.099 1.00 95.12 611 LYS A O 1
ATOM 5030 N N . LYS A 1 612 ? 10.414 1.504 -29.019 1.00 95.56 612 LYS A N 1
ATOM 5031 C CA . LYS A 1 612 ? 11.153 0.580 -29.892 1.00 95.56 612 LYS A CA 1
ATOM 5032 C C . LYS A 1 612 ? 12.630 0.978 -29.947 1.00 95.56 612 LYS A C 1
ATOM 5034 O O . LYS A 1 612 ? 13.481 0.142 -29.663 1.00 95.56 612 LYS A O 1
ATOM 5039 N N . LYS A 1 613 ? 12.903 2.250 -30.256 1.00 96.00 613 LYS A N 1
ATOM 5040 C CA . LYS A 1 613 ? 14.250 2.821 -30.344 1.00 96.00 613 LYS A CA 1
ATOM 5041 C C . LYS A 1 613 ? 15.067 2.547 -29.080 1.00 96.00 613 LYS A C 1
ATOM 5043 O O . LYS A 1 613 ? 16.141 1.959 -29.161 1.00 96.00 613 LYS A O 1
ATOM 5048 N N . ASP A 1 614 ? 14.521 2.923 -27.926 1.00 96.56 614 ASP A N 1
ATOM 5049 C CA . ASP A 1 614 ? 15.197 2.826 -26.634 1.00 96.56 614 ASP A CA 1
ATOM 5050 C C . ASP A 1 614 ? 15.498 1.361 -26.285 1.00 96.56 614 ASP A C 1
ATOM 5052 O O . ASP A 1 614 ? 16.627 1.039 -25.938 1.00 96.56 614 ASP A O 1
ATOM 5056 N N . LEU A 1 615 ? 14.528 0.447 -26.431 1.00 97.62 615 LEU A N 1
ATOM 5057 C CA . LEU A 1 615 ? 14.725 -0.971 -26.098 1.00 97.62 615 LEU A CA 1
ATOM 5058 C C . LEU A 1 615 ? 15.788 -1.646 -26.969 1.00 97.62 615 LEU A C 1
ATOM 5060 O O . LEU A 1 615 ? 16.616 -2.386 -26.446 1.00 97.62 615 LEU A O 1
ATOM 5064 N N . ILE A 1 616 ? 15.772 -1.400 -28.282 1.00 97.75 616 ILE A N 1
ATOM 5065 C CA . ILE A 1 616 ? 16.770 -1.966 -29.200 1.00 97.75 616 ILE A CA 1
ATOM 5066 C C . ILE A 1 616 ? 18.163 -1.437 -28.840 1.00 97.75 616 ILE A C 1
ATOM 5068 O O . ILE A 1 616 ? 19.109 -2.217 -28.755 1.00 97.75 616 ILE A O 1
ATOM 5072 N N . CYS A 1 617 ? 18.286 -0.134 -28.566 1.00 97.81 617 CYS A N 1
ATOM 5073 C CA . CYS A 1 617 ? 19.566 0.466 -28.191 1.00 97.81 617 CYS A CA 1
ATOM 5074 C C . CYS A 1 617 ? 20.051 -0.001 -26.808 1.00 97.81 617 CYS A C 1
ATOM 5076 O O . CYS A 1 617 ? 21.251 -0.190 -26.642 1.00 97.81 617 CYS A O 1
ATOM 5078 N N . ILE A 1 618 ? 19.154 -0.253 -25.845 1.00 98.00 618 ILE A N 1
ATOM 5079 C CA . ILE A 1 618 ? 19.497 -0.855 -24.543 1.00 98.00 618 ILE A CA 1
ATOM 5080 C C . ILE A 1 618 ? 20.104 -2.246 -24.729 1.00 98.00 618 ILE A C 1
ATOM 5082 O O . ILE A 1 618 ? 21.150 -2.525 -24.149 1.00 98.00 618 ILE A O 1
ATOM 5086 N N . VAL A 1 619 ? 19.484 -3.107 -25.546 1.00 97.75 619 VAL A N 1
ATOM 5087 C CA . VAL A 1 619 ? 20.033 -4.444 -25.829 1.00 97.75 619 VAL A CA 1
ATOM 5088 C C . VAL A 1 619 ? 21.373 -4.328 -26.553 1.00 97.75 619 VAL A C 1
ATOM 5090 O O . VAL A 1 619 ? 22.333 -4.969 -26.139 1.00 97.75 619 VAL A O 1
ATOM 5093 N N . SER A 1 620 ? 21.465 -3.478 -27.581 1.00 97.31 620 SER A N 1
ATOM 5094 C CA . SER A 1 620 ? 22.720 -3.237 -28.305 1.00 97.31 620 SER A CA 1
ATOM 5095 C C . SER A 1 620 ? 23.839 -2.798 -27.356 1.00 97.31 620 SER A C 1
ATOM 5097 O O . SER A 1 620 ? 24.900 -3.414 -27.349 1.00 97.31 620 SER A O 1
ATOM 5099 N N . ALA A 1 621 ? 23.587 -1.809 -26.491 1.00 97.31 621 ALA A N 1
ATOM 5100 C CA . ALA A 1 621 ? 24.561 -1.330 -25.514 1.00 97.31 621 ALA A CA 1
ATOM 5101 C C . ALA A 1 621 ? 24.978 -2.435 -24.535 1.00 97.31 621 ALA A C 1
ATOM 5103 O O . ALA A 1 621 ? 26.170 -2.681 -24.380 1.00 97.31 621 ALA A O 1
ATOM 5104 N N . PHE A 1 622 ? 24.012 -3.149 -23.947 1.00 97.25 622 PHE A N 1
ATOM 5105 C CA . PHE A 1 622 ? 24.266 -4.264 -23.030 1.00 97.25 622 PHE A CA 1
ATOM 5106 C C . PHE A 1 622 ? 25.173 -5.338 -23.646 1.00 97.25 622 PHE A C 1
ATOM 5108 O O . PHE A 1 622 ? 26.096 -5.810 -22.991 1.00 97.25 622 PHE A O 1
ATOM 5115 N N . LEU A 1 623 ? 24.953 -5.697 -24.913 1.00 96.56 623 LEU A N 1
ATOM 5116 C CA . LEU A 1 623 ? 25.744 -6.719 -25.606 1.00 96.56 623 LEU A CA 1
ATOM 5117 C C . LEU A 1 623 ? 27.197 -6.302 -25.875 1.00 96.56 623 LEU A C 1
ATOM 5119 O O . LEU A 1 623 ? 28.013 -7.159 -26.215 1.00 96.56 623 LEU A O 1
ATOM 5123 N N . LYS A 1 624 ? 27.531 -5.010 -25.757 1.00 95.62 624 LYS A N 1
ATOM 5124 C CA . LYS A 1 624 ? 28.905 -4.503 -25.910 1.00 95.62 624 LYS A CA 1
ATOM 5125 C C . LYS A 1 624 ? 29.640 -4.337 -24.586 1.00 95.62 624 LYS A C 1
ATOM 5127 O O . LYS A 1 624 ? 30.850 -4.111 -24.618 1.00 95.62 624 LYS A O 1
ATOM 5132 N N . GLU A 1 625 ? 28.937 -4.407 -23.459 1.00 94.00 625 GLU A N 1
ATOM 5133 C CA . GLU A 1 625 ? 29.551 -4.255 -22.144 1.00 94.00 625 GLU A CA 1
ATOM 5134 C C . GLU A 1 625 ? 30.513 -5.421 -21.854 1.00 94.00 625 GLU A C 1
ATOM 5136 O O . GLU A 1 625 ? 30.280 -6.555 -22.289 1.00 94.00 625 GLU A O 1
ATOM 5141 N N . PRO A 1 626 ? 31.625 -5.159 -21.146 1.00 88.31 626 PRO A N 1
ATOM 5142 C CA . PRO A 1 626 ? 32.585 -6.192 -20.795 1.00 88.31 626 PRO A CA 1
ATOM 5143 C C . PRO A 1 626 ? 31.972 -7.219 -19.835 1.00 88.31 626 PRO A C 1
ATOM 5145 O O . PRO A 1 626 ? 30.896 -7.037 -19.266 1.00 88.31 626 PRO A O 1
ATOM 5148 N N . HIS A 1 627 ? 32.688 -8.322 -19.626 1.00 86.81 627 HIS A N 1
ATOM 5149 C CA . HIS A 1 627 ? 32.255 -9.332 -18.671 1.00 86.81 627 HIS A CA 1
ATOM 5150 C C . HIS A 1 627 ? 32.362 -8.779 -17.240 1.00 86.81 627 HIS A C 1
ATOM 5152 O O . HIS A 1 627 ? 33.462 -8.562 -16.737 1.00 86.81 627 HIS A O 1
ATOM 5158 N N . ILE A 1 628 ? 31.217 -8.565 -16.589 1.00 88.00 628 ILE A N 1
ATOM 5159 C CA . ILE A 1 628 ? 31.115 -8.048 -15.217 1.00 88.00 628 ILE A CA 1
ATOM 5160 C C . ILE A 1 628 ? 30.715 -9.191 -14.280 1.00 88.00 628 ILE A C 1
ATOM 5162 O O . ILE A 1 628 ? 29.865 -10.014 -14.632 1.00 88.00 628 ILE A O 1
ATOM 5166 N N . VAL A 1 629 ? 31.336 -9.249 -13.100 1.00 84.25 629 VAL A N 1
ATOM 5167 C CA . VAL A 1 629 ? 31.108 -10.312 -12.103 1.00 84.25 629 VAL A CA 1
ATOM 5168 C C . VAL A 1 629 ? 30.820 -9.791 -10.694 1.00 84.25 629 VAL A C 1
ATOM 5170 O O . VAL A 1 629 ? 30.290 -10.543 -9.882 1.00 84.25 629 VAL A O 1
ATOM 5173 N N . ASP A 1 630 ? 31.142 -8.534 -10.387 1.00 89.50 630 ASP A N 1
ATOM 5174 C CA . ASP A 1 630 ? 30.870 -7.937 -9.082 1.00 89.50 630 ASP A CA 1
ATOM 5175 C C . ASP A 1 630 ? 29.522 -7.201 -9.050 1.00 89.50 630 ASP A C 1
ATOM 5177 O O . ASP A 1 630 ? 29.061 -6.613 -10.028 1.00 89.50 630 ASP A O 1
ATOM 5181 N N . GLU A 1 631 ? 28.887 -7.232 -7.883 1.00 86.38 631 GLU A N 1
ATOM 5182 C CA . GLU A 1 631 ? 27.530 -6.728 -7.659 1.00 86.38 631 GLU A CA 1
ATOM 5183 C C . GLU A 1 631 ? 27.420 -5.205 -7.812 1.00 86.38 631 GLU A C 1
ATOM 5185 O O . GLU A 1 631 ? 26.438 -4.704 -8.360 1.00 86.38 631 GLU A O 1
ATOM 5190 N N . HIS A 1 632 ? 28.454 -4.466 -7.401 1.00 89.12 632 HIS A N 1
ATOM 5191 C CA . HIS A 1 632 ? 28.475 -3.010 -7.507 1.00 89.12 632 HIS A CA 1
ATOM 5192 C C . HIS A 1 632 ? 28.465 -2.553 -8.970 1.00 89.12 632 HIS A C 1
ATOM 5194 O O . HIS A 1 632 ? 27.643 -1.721 -9.354 1.00 89.12 632 HIS A O 1
ATOM 5200 N N . SER A 1 633 ? 29.318 -3.145 -9.807 1.00 91.06 633 SER A N 1
ATOM 5201 C CA . SER A 1 633 ? 29.381 -2.836 -11.237 1.00 91.06 633 SER A CA 1
ATOM 5202 C C . SER A 1 633 ? 28.112 -3.265 -11.983 1.00 91.06 633 SER A C 1
ATOM 5204 O O . SER A 1 633 ? 27.685 -2.581 -12.915 1.00 91.06 633 SER A O 1
ATOM 5206 N N . ILE A 1 634 ? 27.457 -4.358 -11.564 1.00 93.44 634 ILE A N 1
ATOM 5207 C CA . ILE A 1 634 ? 26.146 -4.758 -12.111 1.00 93.44 634 ILE A CA 1
ATOM 5208 C C . ILE A 1 634 ? 25.090 -3.686 -11.818 1.00 93.44 634 ILE A C 1
ATOM 5210 O O . ILE A 1 634 ? 24.340 -3.309 -12.723 1.00 93.44 634 ILE A O 1
ATOM 5214 N N . GLU A 1 635 ? 25.029 -3.170 -10.588 1.00 91.12 635 GLU A N 1
ATOM 5215 C CA . GLU A 1 635 ? 24.063 -2.127 -10.220 1.00 91.12 635 GLU A CA 1
ATOM 5216 C C . GLU A 1 635 ? 24.373 -0.791 -10.917 1.00 91.12 635 GLU A C 1
ATOM 5218 O O . GLU A 1 635 ? 23.459 -0.115 -11.395 1.00 91.12 635 GLU A O 1
ATOM 5223 N N . GLN A 1 636 ? 25.650 -0.427 -11.072 1.00 91.62 636 GLN A N 1
ATOM 5224 C CA . GLN A 1 636 ? 26.053 0.732 -11.879 1.00 91.62 636 GLN A CA 1
ATOM 5225 C C . GLN A 1 636 ? 25.584 0.599 -13.335 1.00 91.62 636 GLN A C 1
ATOM 5227 O O . GLN A 1 636 ? 24.966 1.522 -13.875 1.00 91.62 636 GLN A O 1
ATOM 5232 N N . LEU A 1 637 ? 25.807 -0.562 -13.961 1.00 94.50 637 LEU A N 1
ATOM 5233 C CA . LEU A 1 637 ? 25.355 -0.819 -15.327 1.00 94.50 637 LEU A CA 1
ATOM 5234 C C . LEU A 1 637 ? 23.825 -0.763 -15.440 1.00 94.50 637 LEU A C 1
ATOM 5236 O O . 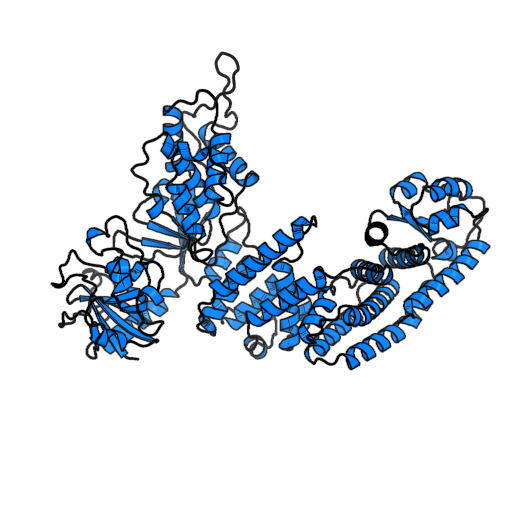LEU A 1 637 ? 23.289 -0.151 -16.365 1.00 94.50 637 LEU A O 1
ATOM 5240 N N . LYS A 1 638 ? 23.106 -1.358 -14.485 1.00 94.75 638 LYS A N 1
ATOM 5241 C CA . LYS A 1 638 ? 21.640 -1.299 -14.417 1.00 94.75 638 LYS A CA 1
ATOM 5242 C C . LYS A 1 638 ? 21.137 0.137 -14.363 1.00 94.75 638 LYS A C 1
ATOM 5244 O O . LYS A 1 638 ? 20.210 0.477 -15.099 1.00 94.75 638 LYS A O 1
ATOM 5249 N N . ASN A 1 639 ? 21.740 0.979 -13.525 1.00 93.06 639 ASN A N 1
ATOM 5250 C CA . ASN A 1 639 ? 21.367 2.385 -13.392 1.00 93.06 639 ASN A CA 1
ATOM 5251 C C . ASN A 1 639 ? 21.591 3.151 -14.699 1.00 93.06 639 ASN A C 1
ATOM 5253 O O . ASN A 1 639 ? 20.670 3.830 -15.161 1.00 93.06 639 ASN A O 1
ATOM 5257 N N . ARG A 1 640 ? 22.750 2.955 -15.341 1.00 94.00 640 ARG A N 1
ATOM 5258 C CA . ARG A 1 640 ? 23.075 3.535 -16.655 1.00 94.00 640 ARG A CA 1
ATOM 5259 C C . ARG A 1 640 ? 22.066 3.129 -17.733 1.00 94.00 640 ARG A C 1
ATOM 5261 O O . ARG A 1 640 ? 21.490 3.988 -18.390 1.00 94.00 640 ARG A O 1
ATOM 5268 N N . LEU A 1 641 ? 21.774 1.833 -17.871 1.00 95.69 641 LEU A N 1
ATOM 5269 C CA . LEU A 1 641 ? 20.803 1.329 -18.858 1.00 95.69 641 LEU A CA 1
ATOM 5270 C C . LEU A 1 641 ? 19.352 1.711 -18.532 1.00 95.69 641 LEU A C 1
ATOM 5272 O O . LEU A 1 641 ? 18.473 1.649 -19.396 1.00 95.69 641 LEU A O 1
ATOM 5276 N N . SER A 1 642 ? 19.075 2.090 -17.285 1.00 93.56 642 SER A N 1
ATOM 5277 C CA . SER A 1 642 ? 17.736 2.460 -16.854 1.00 93.56 642 SER A CA 1
ATOM 5278 C C . SER A 1 642 ? 17.450 3.943 -17.060 1.00 93.56 642 SER A C 1
ATOM 5280 O O . SER A 1 642 ? 16.350 4.275 -17.494 1.00 93.56 642 SER A O 1
ATOM 5282 N N . TRP A 1 643 ? 18.362 4.867 -16.778 1.00 91.69 643 TRP A N 1
ATOM 5283 C CA . TRP A 1 643 ? 18.025 6.298 -16.770 1.00 91.69 643 TRP A CA 1
ATOM 5284 C C . TRP A 1 643 ? 19.184 7.171 -17.254 1.00 91.69 643 TRP A C 1
ATOM 5286 O O . TRP A 1 643 ? 20.316 6.722 -17.348 1.00 91.69 643 TRP A O 1
ATOM 5296 N N . GLY A 1 644 ? 18.897 8.442 -17.559 1.00 91.19 644 GLY A N 1
ATOM 5297 C CA . GLY A 1 644 ? 19.939 9.433 -17.865 1.00 91.19 644 GLY A CA 1
ATOM 5298 C C . GLY A 1 644 ? 20.643 9.262 -19.217 1.00 91.19 644 GLY A C 1
ATOM 5299 O O . GLY A 1 644 ? 21.728 9.814 -19.408 1.00 91.19 644 GLY A O 1
ATOM 5300 N N . PHE A 1 645 ? 20.039 8.521 -20.148 1.00 94.81 645 PHE A N 1
ATOM 5301 C CA . PHE A 1 645 ? 20.564 8.310 -21.494 1.00 94.81 645 PHE A CA 1
ATOM 5302 C C . PHE A 1 645 ? 19.689 8.965 -22.568 1.00 94.81 645 PHE A C 1
ATOM 5304 O O . PHE A 1 645 ? 18.478 9.131 -22.400 1.00 94.81 645 PHE A O 1
ATOM 5311 N N . ASP A 1 646 ? 20.310 9.236 -23.712 1.00 95.06 646 ASP A N 1
ATOM 5312 C CA . ASP A 1 646 ? 19.659 9.517 -24.985 1.00 95.06 646 ASP A CA 1
ATOM 5313 C C . ASP A 1 646 ? 20.112 8.500 -26.043 1.00 95.06 646 ASP A C 1
ATOM 5315 O O . ASP A 1 646 ? 21.133 7.828 -25.899 1.00 95.06 646 ASP A O 1
ATOM 5319 N N . VAL A 1 647 ? 19.331 8.382 -27.118 1.00 95.06 647 VAL A N 1
ATOM 5320 C CA . VAL A 1 647 ? 19.751 7.628 -28.305 1.00 95.06 647 VAL A CA 1
ATOM 5321 C C . VAL A 1 647 ? 20.394 8.601 -29.280 1.00 95.06 647 VAL A C 1
ATOM 5323 O O . VAL A 1 647 ? 19.700 9.459 -29.836 1.00 95.06 647 VAL A O 1
ATOM 5326 N N . GLU A 1 648 ? 21.696 8.442 -29.465 1.00 94.31 648 GLU A N 1
ATOM 5327 C CA . GLU A 1 648 ? 22.548 9.267 -30.313 1.00 94.31 648 GLU A CA 1
ATOM 5328 C C . GLU A 1 648 ? 22.553 8.762 -31.763 1.00 94.31 648 GLU A C 1
ATOM 5330 O O . GLU A 1 648 ? 22.583 7.552 -32.007 1.00 94.31 648 GLU A O 1
ATOM 5335 N N . HIS A 1 649 ? 22.567 9.699 -32.715 1.00 92.62 649 HIS A N 1
ATOM 5336 C CA . HIS A 1 649 ? 22.858 9.422 -34.123 1.00 92.62 649 HIS A CA 1
ATOM 5337 C C . HIS A 1 649 ? 24.350 9.616 -34.369 1.00 92.62 649 HIS A C 1
ATOM 5339 O O . HIS A 1 649 ? 24.854 10.737 -34.299 1.00 92.62 649 HIS A O 1
ATOM 5345 N N . VAL A 1 650 ? 25.058 8.541 -34.701 1.00 90.56 650 VAL A N 1
ATOM 5346 C CA . VAL A 1 650 ? 26.512 8.597 -34.906 1.00 90.56 650 VAL A CA 1
ATOM 5347 C C . VAL A 1 650 ? 26.849 9.466 -36.124 1.00 90.56 650 VAL A C 1
ATOM 5349 O O . VAL A 1 650 ? 27.675 10.371 -36.027 1.00 90.56 650 VAL A O 1
ATOM 5352 N N . HIS A 1 651 ? 26.123 9.279 -37.228 1.00 86.62 651 HIS A N 1
ATOM 5353 C CA . HIS A 1 651 ? 26.060 10.213 -38.353 1.00 86.62 651 HIS A CA 1
ATOM 5354 C C . HIS A 1 651 ? 24.848 11.153 -38.219 1.00 86.62 651 HIS A C 1
ATOM 5356 O O . HIS A 1 651 ? 23.700 10.690 -38.274 1.00 86.62 651 HIS A O 1
ATOM 5362 N N . ALA A 1 652 ? 25.081 12.464 -38.084 1.00 72.00 652 ALA A N 1
ATOM 5363 C CA . ALA A 1 652 ? 24.036 13.492 -38.012 1.00 72.00 652 ALA A CA 1
ATOM 5364 C C . ALA A 1 652 ? 23.791 14.159 -39.378 1.00 72.00 652 ALA A C 1
ATOM 5366 O O . ALA A 1 652 ? 24.699 14.282 -40.191 1.00 72.00 652 ALA A O 1
ATOM 5367 N N . THR A 1 653 ? 22.567 14.631 -39.627 1.00 63.53 653 THR A N 1
ATOM 5368 C CA . THR A 1 653 ? 22.135 15.225 -40.913 1.00 63.53 653 THR A CA 1
ATOM 5369 C C . THR A 1 653 ? 22.874 16.525 -41.274 1.00 63.53 653 THR A C 1
ATOM 5371 O O . THR A 1 653 ? 22.829 16.953 -42.421 1.00 63.53 653 THR A O 1
ATOM 5374 N N . GLY A 1 654 ? 23.538 17.163 -40.302 1.00 55.19 654 GLY A N 1
ATOM 5375 C CA . GLY A 1 654 ? 24.349 18.372 -40.491 1.00 55.19 654 GLY A CA 1
ATOM 5376 C C . GLY A 1 654 ? 25.781 18.118 -40.980 1.00 55.19 654 GLY A C 1
ATOM 5377 O O . GLY A 1 654 ? 26.481 19.075 -41.310 1.00 55.19 654 GLY A O 1
ATOM 5378 N N . ASP A 1 655 ? 26.220 16.857 -41.052 1.00 55.22 655 ASP A N 1
ATOM 5379 C CA . ASP A 1 655 ? 27.514 16.461 -41.617 1.00 55.22 655 ASP A CA 1
ATOM 5380 C C . ASP A 1 655 ? 27.395 16.464 -43.152 1.00 55.22 655 ASP A C 1
ATOM 5382 O O . ASP A 1 655 ? 27.199 15.434 -43.788 1.00 55.22 655 ASP A O 1
ATOM 5386 N N . GLY A 1 656 ? 27.401 17.654 -43.764 1.00 54.81 656 GLY A N 1
ATOM 5387 C CA . GLY A 1 656 ? 27.179 17.875 -45.205 1.00 54.81 656 GLY A CA 1
ATOM 5388 C C . GLY A 1 656 ? 28.252 17.295 -46.142 1.00 54.81 656 GLY A C 1
ATOM 5389 O O . GLY A 1 656 ? 28.462 17.826 -47.230 1.00 54.81 656 GLY A O 1
ATOM 5390 N N . SER A 1 657 ? 28.967 16.254 -45.713 1.00 56.44 657 SER A N 1
ATOM 5391 C CA . SER A 1 657 ? 30.055 15.598 -46.432 1.00 56.44 657 SER A CA 1
ATOM 5392 C C . SER A 1 657 ? 29.626 14.304 -47.143 1.00 56.44 657 SER A C 1
ATOM 5394 O O . SER A 1 657 ? 30.218 13.980 -48.173 1.00 56.44 657 SER A O 1
ATOM 5396 N N . VAL A 1 658 ? 28.592 13.594 -46.656 1.00 63.66 658 VAL A N 1
ATOM 5397 C CA . VAL A 1 658 ? 28.117 12.311 -47.219 1.00 63.66 658 VAL A CA 1
ATOM 5398 C C . VAL A 1 658 ? 26.590 12.185 -47.109 1.00 63.66 658 VAL A C 1
ATOM 5400 O O . VAL A 1 658 ? 26.019 12.279 -46.025 1.00 63.66 658 VAL A O 1
ATOM 5403 N N . GLU A 1 659 ? 25.913 11.936 -48.233 1.00 72.44 659 GLU A N 1
ATOM 5404 C CA . GLU A 1 659 ? 24.469 11.671 -48.260 1.00 72.44 659 GLU A CA 1
ATOM 5405 C C . GLU A 1 659 ? 24.202 10.204 -47.881 1.00 72.44 659 GLU A C 1
ATOM 5407 O O . GLU A 1 659 ? 24.541 9.277 -48.620 1.00 72.44 659 GLU A O 1
ATOM 5412 N N . VAL A 1 660 ? 23.624 9.987 -46.697 1.00 81.12 660 VAL A N 1
ATOM 5413 C CA . VAL A 1 660 ? 23.219 8.661 -46.208 1.00 81.12 660 VAL A CA 1
ATOM 5414 C C . VAL A 1 660 ? 21.714 8.507 -46.394 1.00 81.12 660 VAL A C 1
ATOM 5416 O O . VAL A 1 660 ? 20.948 9.390 -46.012 1.00 81.12 660 VAL A O 1
ATOM 5419 N N . ASP A 1 661 ? 21.288 7.366 -46.944 1.00 88.00 661 ASP A N 1
ATOM 5420 C CA . ASP A 1 661 ? 19.870 7.033 -47.085 1.00 88.00 661 ASP A CA 1
ATOM 5421 C C . ASP A 1 661 ? 19.126 7.181 -45.746 1.00 88.00 661 ASP A C 1
ATOM 5423 O O . ASP A 1 661 ? 19.592 6.721 -44.698 1.00 88.00 661 ASP A O 1
ATOM 5427 N N . TRP A 1 662 ? 17.946 7.804 -45.786 1.00 89.44 662 TRP A N 1
ATOM 5428 C CA . TRP A 1 662 ? 17.170 8.111 -44.585 1.00 89.44 662 TRP A CA 1
ATOM 5429 C C . TRP A 1 662 ? 16.858 6.858 -43.763 1.00 89.44 662 TRP A C 1
ATOM 5431 O O . TRP A 1 662 ? 16.892 6.905 -42.527 1.00 89.44 662 TRP A O 1
ATOM 5441 N N . ALA A 1 663 ? 16.571 5.729 -44.420 1.00 90.19 663 ALA A N 1
ATOM 5442 C CA . ALA A 1 663 ? 16.245 4.508 -43.709 1.00 90.19 663 ALA A CA 1
ATOM 5443 C C . ALA A 1 663 ? 17.477 3.947 -42.984 1.00 90.19 663 ALA A C 1
ATOM 5445 O O . ALA A 1 663 ? 17.396 3.549 -41.819 1.00 90.19 663 ALA A O 1
ATOM 5446 N N . LEU A 1 664 ? 18.636 3.995 -43.636 1.00 90.94 664 LEU A N 1
ATOM 5447 C CA . LEU A 1 664 ? 19.902 3.577 -43.046 1.00 90.94 664 LEU A CA 1
ATOM 5448 C C . LEU A 1 664 ? 20.341 4.501 -41.894 1.00 90.94 664 LEU A C 1
ATOM 5450 O O . LEU A 1 664 ? 20.761 4.008 -40.843 1.00 90.94 664 LEU A O 1
ATOM 5454 N N . GLN A 1 665 ? 20.169 5.818 -42.040 1.00 90.50 665 GLN A N 1
ATOM 5455 C CA . GLN A 1 665 ? 20.489 6.811 -41.005 1.00 90.50 665 GLN A CA 1
ATOM 5456 C C . GLN A 1 665 ? 19.671 6.603 -39.720 1.00 90.50 665 GLN A C 1
ATOM 5458 O O . GLN A 1 665 ? 20.170 6.845 -38.620 1.00 90.50 665 GLN A O 1
ATOM 5463 N N . ASN A 1 666 ? 18.428 6.136 -39.854 1.00 93.50 666 ASN A N 1
ATOM 5464 C CA . ASN A 1 666 ? 17.498 5.890 -38.749 1.00 93.50 666 ASN A CA 1
ATOM 5465 C C . ASN A 1 666 ? 17.464 4.416 -38.293 1.00 93.50 666 ASN A C 1
ATOM 5467 O O . ASN A 1 666 ? 16.584 4.017 -37.521 1.00 93.50 666 ASN A O 1
ATOM 5471 N N . SER A 1 667 ? 18.396 3.593 -38.777 1.00 95.31 667 SER A N 1
ATOM 5472 C CA . SER A 1 667 ? 18.534 2.182 -38.406 1.00 95.31 667 SER A CA 1
ATOM 5473 C C . SER A 1 667 ? 19.408 1.999 -37.159 1.00 95.31 667 SER A C 1
ATOM 5475 O O . SER A 1 667 ? 20.191 2.880 -36.799 1.00 95.31 667 SER A O 1
ATOM 5477 N N . ILE A 1 668 ? 19.347 0.822 -36.520 1.00 95.88 668 ILE A N 1
ATOM 5478 C CA . ILE A 1 668 ? 20.236 0.498 -35.386 1.00 95.88 668 ILE A CA 1
ATOM 5479 C C . ILE A 1 668 ? 21.724 0.571 -35.762 1.00 95.88 668 ILE A C 1
ATOM 5481 O O . ILE A 1 668 ? 22.553 0.849 -34.901 1.00 95.88 668 ILE A O 1
ATOM 5485 N N . GLY A 1 669 ? 22.066 0.419 -37.048 1.00 94.75 669 GLY A N 1
ATOM 5486 C CA . GLY A 1 669 ? 23.434 0.574 -37.540 1.00 94.75 669 GLY A CA 1
ATOM 5487 C C . GLY A 1 669 ? 24.032 1.941 -37.210 1.00 94.75 669 GLY A C 1
ATOM 5488 O O . GLY A 1 669 ? 25.208 2.013 -36.871 1.00 94.75 669 GLY A O 1
ATOM 5489 N N . ASN A 1 670 ? 23.229 3.010 -37.211 1.00 94.94 670 ASN A N 1
ATOM 5490 C CA . ASN A 1 670 ? 23.682 4.382 -36.951 1.00 94.94 670 ASN A CA 1
ATOM 5491 C C . ASN A 1 670 ? 23.309 4.912 -35.553 1.00 94.94 670 ASN A C 1
ATOM 5493 O O . ASN A 1 670 ? 23.595 6.064 -35.230 1.00 94.94 670 ASN A O 1
ATOM 5497 N N . LEU A 1 671 ? 22.652 4.095 -34.727 1.00 95.81 671 LEU A N 1
ATOM 5498 C CA . LEU A 1 671 ? 22.134 4.510 -33.424 1.00 95.81 671 LEU A CA 1
ATOM 5499 C C . LEU A 1 671 ? 22.860 3.803 -32.283 1.00 95.81 671 LEU A C 1
ATOM 5501 O O . LEU A 1 671 ? 23.203 2.621 -32.382 1.00 95.81 671 LEU A O 1
ATOM 5505 N N . MET A 1 672 ? 23.076 4.516 -31.183 1.00 96.19 672 MET A N 1
ATOM 5506 C CA . MET A 1 672 ? 23.634 3.949 -29.954 1.00 96.19 672 MET A CA 1
ATOM 5507 C C . MET A 1 672 ? 23.138 4.696 -28.716 1.00 96.19 672 MET A C 1
ATOM 5509 O O . MET A 1 672 ? 22.652 5.822 -28.818 1.00 96.19 672 MET A O 1
ATOM 5513 N N . LEU A 1 673 ? 23.259 4.071 -27.543 1.00 96.81 673 LEU A N 1
ATOM 5514 C CA . LEU A 1 673 ? 23.060 4.785 -26.283 1.00 96.81 673 LEU A CA 1
ATOM 5515 C C . LEU A 1 673 ? 24.245 5.696 -25.983 1.00 96.81 673 LEU A C 1
ATOM 5517 O O . LEU A 1 673 ? 25.396 5.333 -26.225 1.00 96.81 673 LEU A O 1
ATOM 5521 N N . LEU A 1 674 ? 23.931 6.856 -25.420 1.00 96.88 674 LEU A N 1
ATOM 5522 C CA . LEU A 1 674 ? 24.899 7.814 -24.916 1.00 96.88 674 LEU A CA 1
ATOM 5523 C C . LEU A 1 674 ? 24.321 8.538 -23.698 1.00 96.88 674 LEU A C 1
ATOM 5525 O O . LEU A 1 674 ? 23.107 8.712 -23.574 1.00 96.88 674 LEU A O 1
ATOM 5529 N N . GLU A 1 675 ? 25.177 8.983 -22.789 1.00 96.38 675 GLU A N 1
ATOM 5530 C CA . GLU A 1 675 ? 24.791 9.811 -21.654 1.00 96.38 675 GLU A CA 1
ATOM 5531 C C . GLU A 1 675 ? 24.163 11.118 -22.145 1.00 96.38 675 GLU A C 1
ATOM 5533 O O . GLU A 1 675 ? 24.719 11.808 -23.006 1.00 96.38 675 GLU A O 1
ATOM 5538 N N . SER A 1 676 ? 23.033 11.519 -21.559 1.00 93.88 676 SER A N 1
ATOM 5539 C CA . SER A 1 676 ? 22.328 12.730 -21.995 1.00 93.88 676 SER A CA 1
ATOM 5540 C C . SER A 1 676 ? 23.178 14.001 -21.885 1.00 93.88 676 SER A C 1
ATOM 5542 O O . SER A 1 676 ? 23.006 14.942 -22.658 1.00 93.88 676 SER A O 1
ATOM 5544 N N . SER A 1 677 ? 24.103 14.062 -20.924 1.00 93.25 677 SER A N 1
ATOM 5545 C CA . SER A 1 677 ? 25.048 15.177 -20.766 1.00 93.25 677 SER A CA 1
ATOM 5546 C C . SER A 1 677 ? 26.019 15.280 -21.944 1.00 93.25 677 SER A C 1
ATOM 5548 O O . SER A 1 677 ? 26.218 16.373 -22.486 1.00 93.25 677 SER A O 1
ATOM 5550 N N . ILE A 1 678 ? 26.577 14.146 -22.370 1.00 92.81 678 ILE A N 1
ATOM 5551 C CA . ILE A 1 678 ? 27.491 14.069 -23.509 1.00 92.81 678 ILE A CA 1
ATOM 5552 C C . ILE A 1 678 ? 26.714 14.354 -24.795 1.00 92.81 678 ILE A C 1
ATOM 5554 O O . ILE A 1 678 ? 27.118 15.220 -25.568 1.00 92.81 678 ILE A O 1
ATOM 5558 N N . ASN A 1 679 ? 25.546 13.734 -24.973 1.00 92.12 679 ASN A N 1
ATOM 5559 C CA . ASN A 1 679 ? 24.705 13.927 -26.152 1.00 92.12 679 ASN A CA 1
ATOM 5560 C C . ASN A 1 679 ? 24.337 15.407 -26.382 1.00 92.12 679 ASN A C 1
ATOM 5562 O O . ASN A 1 679 ? 24.488 15.939 -27.483 1.00 92.12 679 ASN A O 1
ATOM 5566 N N . ARG A 1 680 ? 23.958 16.129 -25.316 1.00 90.00 680 ARG A N 1
ATOM 5567 C CA . ARG A 1 680 ? 23.690 17.580 -25.372 1.00 90.00 680 ARG A CA 1
ATOM 5568 C C . ARG A 1 680 ? 24.907 18.426 -25.758 1.00 90.00 680 ARG A C 1
ATOM 5570 O O . ARG A 1 680 ? 24.729 19.517 -26.301 1.00 90.00 680 ARG A O 1
ATOM 5577 N N . SER A 1 681 ? 26.112 17.951 -25.455 1.00 89.00 681 SER A N 1
ATOM 5578 C CA . SER A 1 681 ? 27.371 18.640 -25.771 1.00 89.00 681 SER A CA 1
ATOM 5579 C C . SER A 1 681 ? 27.815 18.399 -27.216 1.00 89.00 681 SER A C 1
ATOM 5581 O O . SER A 1 681 ? 28.419 19.280 -27.833 1.00 89.00 681 SER A O 1
ATOM 5583 N N . ILE A 1 682 ? 27.491 17.226 -27.767 1.00 88.56 682 ILE A N 1
ATOM 5584 C CA . ILE A 1 682 ? 27.813 16.850 -29.144 1.00 88.56 682 ILE A CA 1
ATOM 5585 C C . ILE A 1 682 ? 26.863 17.521 -30.146 1.00 88.56 682 ILE A C 1
ATOM 5587 O O . ILE A 1 682 ? 27.342 18.157 -31.084 1.00 88.56 682 ILE A O 1
ATOM 5591 N N . LYS A 1 683 ? 25.539 17.426 -29.946 1.00 83.25 683 LYS A N 1
ATOM 5592 C CA . LYS A 1 683 ? 24.517 17.872 -30.920 1.00 83.25 683 LYS A CA 1
ATOM 5593 C C . LYS A 1 683 ? 24.770 17.282 -32.327 1.00 83.25 683 LYS A C 1
ATOM 5595 O O . LYS A 1 683 ? 25.105 16.109 -32.460 1.00 83.25 683 LYS A O 1
ATOM 5600 N N . ASP A 1 684 ? 24.653 18.097 -33.375 1.00 82.56 684 ASP A N 1
ATOM 5601 C CA . ASP A 1 684 ? 24.781 17.680 -34.777 1.00 82.56 684 ASP A CA 1
ATOM 5602 C C . ASP A 1 684 ? 26.214 17.796 -35.327 1.00 82.56 684 ASP A C 1
ATOM 5604 O O . ASP A 1 684 ? 26.408 17.973 -36.528 1.00 82.56 684 ASP A O 1
ATOM 5608 N N . LYS A 1 685 ? 27.234 17.736 -34.458 1.00 85.94 685 LYS A N 1
ATOM 5609 C CA . LYS A 1 685 ? 28.640 17.812 -34.885 1.00 85.94 685 LYS A CA 1
ATOM 5610 C C . LYS A 1 685 ? 29.018 16.681 -35.857 1.00 85.94 685 LYS A C 1
ATOM 5612 O O . LYS A 1 685 ? 28.486 15.582 -35.724 1.00 85.94 685 LYS A O 1
ATOM 5617 N N . PRO A 1 686 ? 29.978 16.892 -36.771 1.00 86.88 686 PRO A N 1
ATOM 5618 C CA . PRO A 1 686 ? 30.508 15.831 -37.627 1.00 86.88 686 PRO A CA 1
ATOM 5619 C C . PRO A 1 686 ? 31.135 14.681 -36.837 1.00 86.88 686 PRO A C 1
ATOM 5621 O O . PRO A 1 686 ? 31.706 14.905 -35.763 1.00 86.88 686 PRO A O 1
ATOM 5624 N N . PHE A 1 687 ? 31.122 13.462 -37.390 1.00 88.50 687 PHE A N 1
ATOM 5625 C CA . PHE A 1 687 ? 31.606 12.253 -36.695 1.00 88.50 687 PHE A CA 1
ATOM 5626 C C . PHE A 1 687 ? 33.014 12.418 -36.093 1.00 88.50 687 PHE A C 1
ATOM 5628 O O . PHE A 1 687 ? 33.252 12.051 -34.941 1.00 88.50 687 PHE A O 1
ATOM 5635 N N . LYS A 1 688 ? 33.938 13.039 -36.841 1.00 87.44 688 LYS A N 1
ATOM 5636 C CA . LYS A 1 688 ? 35.326 13.278 -36.403 1.00 87.44 688 LYS A CA 1
ATOM 5637 C C . LYS A 1 688 ? 35.420 14.086 -35.107 1.00 87.44 688 LYS A C 1
ATOM 5639 O O . LYS A 1 688 ? 36.320 13.846 -34.311 1.00 87.44 688 LYS A O 1
ATOM 5644 N N . GLU A 1 689 ? 34.498 15.020 -34.888 1.00 87.69 689 GLU A N 1
ATOM 5645 C CA . GLU A 1 689 ? 34.426 15.795 -33.648 1.00 87.69 689 GLU A CA 1
ATOM 5646 C C . GLU A 1 689 ? 33.727 15.015 -32.529 1.00 87.69 689 GLU A C 1
ATOM 5648 O O . GLU A 1 689 ? 34.082 15.168 -31.360 1.00 87.69 689 GLU A O 1
ATOM 5653 N N . LYS A 1 690 ? 32.752 14.157 -32.865 1.00 90.56 690 LYS A N 1
ATOM 5654 C CA . LYS A 1 690 ? 32.040 13.323 -31.883 1.00 90.56 690 LYS A CA 1
ATOM 5655 C C . LYS A 1 690 ? 32.961 12.307 -31.201 1.00 90.56 690 LYS A C 1
ATOM 5657 O O . LYS A 1 690 ? 32.796 12.047 -30.011 1.00 90.56 690 LYS A O 1
ATOM 5662 N N . VAL A 1 691 ? 33.954 11.779 -31.923 1.00 91.06 691 VAL A N 1
ATOM 5663 C CA . VAL A 1 691 ? 34.913 10.767 -31.434 1.00 91.06 691 VAL A CA 1
ATOM 5664 C C . VAL A 1 691 ? 35.586 11.160 -30.110 1.00 91.06 691 VAL A C 1
ATOM 5666 O O . VAL A 1 691 ? 35.687 10.329 -29.205 1.00 91.06 691 VAL A O 1
ATOM 5669 N N . GLU A 1 692 ? 35.997 12.423 -29.951 1.00 91.00 692 GLU A N 1
ATOM 5670 C CA . GLU A 1 692 ? 36.622 12.900 -28.706 1.00 91.00 692 GLU A CA 1
ATOM 5671 C C . GLU A 1 692 ? 35.670 12.784 -27.507 1.00 91.00 692 GLU A C 1
ATOM 5673 O O . GLU A 1 692 ? 36.076 12.408 -26.408 1.00 91.00 692 GLU A O 1
ATOM 5678 N N . TRP A 1 693 ? 34.384 13.060 -27.718 1.00 93.56 693 TRP A N 1
ATOM 5679 C CA . TRP A 1 693 ? 33.356 12.941 -26.688 1.00 93.56 693 TRP A CA 1
ATOM 5680 C C . TRP A 1 693 ? 32.993 11.488 -26.404 1.00 93.56 693 TRP A C 1
ATOM 5682 O O . TRP A 1 693 ? 32.830 11.122 -25.244 1.00 93.56 693 TRP A O 1
ATOM 5692 N N . TYR A 1 694 ? 32.930 10.647 -27.436 1.00 95.12 694 TYR A N 1
ATOM 5693 C CA . TYR A 1 694 ? 32.663 9.217 -27.280 1.00 95.12 694 TYR A CA 1
ATOM 5694 C C . TYR A 1 694 ? 33.719 8.514 -26.421 1.00 95.12 694 TYR A C 1
ATOM 5696 O O . TYR A 1 694 ? 33.375 7.631 -25.640 1.00 95.12 694 TYR A O 1
ATOM 5704 N N . SER A 1 695 ? 34.982 8.951 -26.478 1.00 92.38 695 SER A N 1
ATOM 5705 C CA . SER A 1 695 ? 36.047 8.439 -25.600 1.00 92.38 695 SER A CA 1
ATOM 5706 C C . SER A 1 695 ? 35.815 8.698 -24.102 1.00 92.38 695 SER A C 1
ATOM 5708 O O . SER A 1 695 ? 36.393 8.001 -23.272 1.00 92.38 695 SER A O 1
ATOM 5710 N N . LYS A 1 696 ? 34.965 9.677 -23.759 1.00 94.69 696 LYS A N 1
ATOM 5711 C CA . LYS A 1 696 ? 34.620 10.061 -22.378 1.00 94.69 696 LYS A CA 1
ATOM 5712 C C . LYS A 1 696 ? 33.369 9.336 -21.867 1.00 94.69 696 LYS A C 1
ATOM 5714 O O . LYS A 1 696 ? 33.008 9.517 -20.710 1.00 94.69 696 LYS A O 1
ATOM 5719 N N . SER A 1 697 ? 32.691 8.572 -22.725 1.00 95.38 697 SER A N 1
ATOM 5720 C CA . SER A 1 697 ? 31.480 7.833 -22.369 1.00 95.38 697 SER A CA 1
ATOM 5721 C C . SER A 1 697 ? 31.815 6.601 -21.531 1.00 95.38 697 SER A C 1
ATOM 5723 O O . SER A 1 697 ? 32.836 5.942 -21.744 1.00 95.38 697 SER A O 1
ATOM 5725 N N . GLU A 1 698 ? 30.928 6.261 -20.605 1.00 93.88 698 GLU A N 1
ATOM 5726 C CA . GLU A 1 698 ? 30.970 5.017 -19.843 1.00 93.88 698 GLU A CA 1
ATOM 5727 C C . GLU A 1 698 ? 30.385 3.846 -20.648 1.00 93.88 698 GLU A C 1
ATOM 5729 O O . GLU A 1 698 ? 30.635 2.688 -20.315 1.00 93.88 698 GLU A O 1
ATOM 5734 N N . TYR A 1 699 ? 29.635 4.119 -21.724 1.00 95.62 699 TYR A N 1
ATOM 5735 C CA . TYR A 1 699 ? 29.118 3.089 -22.623 1.00 95.62 699 TYR A CA 1
ATOM 5736 C C . TYR A 1 699 ? 30.217 2.468 -23.479 1.00 95.62 699 TYR A C 1
ATOM 5738 O O . TYR A 1 699 ? 30.830 3.128 -24.324 1.00 95.62 699 TYR A O 1
ATOM 5746 N N . ALA A 1 700 ? 30.378 1.150 -23.353 1.00 94.69 700 ALA A N 1
ATOM 5747 C CA . ALA A 1 700 ? 31.360 0.400 -24.131 1.00 94.69 700 ALA A CA 1
ATOM 5748 C C . ALA A 1 700 ? 31.138 0.546 -25.649 1.00 94.69 700 ALA A C 1
ATOM 5750 O O . ALA A 1 700 ? 32.101 0.634 -26.410 1.00 94.69 700 ALA A O 1
ATOM 5751 N N . VAL A 1 701 ? 29.879 0.639 -26.100 1.00 95.25 701 VAL A N 1
ATOM 5752 C CA . VAL A 1 701 ? 29.550 0.877 -27.517 1.00 95.25 701 VAL A CA 1
ATOM 5753 C C . VAL A 1 701 ? 30.080 2.227 -28.016 1.00 95.25 701 VAL A C 1
ATOM 5755 O O . VAL A 1 701 ? 30.671 2.282 -29.092 1.00 95.25 701 VAL A O 1
ATOM 5758 N N . ALA A 1 702 ? 29.971 3.299 -27.227 1.00 95.50 702 ALA A N 1
ATOM 5759 C CA . ALA A 1 702 ? 30.501 4.612 -27.594 1.00 95.50 702 ALA A CA 1
ATOM 5760 C C . ALA A 1 702 ? 32.039 4.607 -27.600 1.00 95.50 702 ALA A C 1
ATOM 5762 O O . ALA A 1 702 ? 32.660 5.088 -28.549 1.00 95.50 702 ALA A O 1
ATOM 5763 N N . GLN A 1 703 ? 32.670 3.962 -26.615 1.00 94.88 703 GLN A N 1
ATOM 5764 C CA . GLN A 1 703 ? 34.128 3.789 -26.583 1.00 94.88 703 GLN A CA 1
ATOM 5765 C C . GLN A 1 703 ? 34.659 2.981 -27.779 1.00 94.88 703 GLN A C 1
ATOM 5767 O O . GLN A 1 703 ? 35.770 3.227 -28.254 1.00 94.88 703 GLN A O 1
ATOM 5772 N N . GLN A 1 704 ? 33.885 2.015 -28.283 1.00 93.62 704 GLN A N 1
ATOM 5773 C CA . GLN A 1 704 ? 34.203 1.301 -29.522 1.00 93.62 704 GLN A CA 1
ATOM 5774 C C . GLN A 1 704 ? 34.093 2.232 -30.737 1.00 93.62 704 GLN A C 1
ATOM 5776 O O . GLN A 1 704 ? 35.020 2.263 -31.549 1.00 93.62 704 GLN A O 1
ATOM 5781 N N . MET A 1 705 ? 33.035 3.048 -30.825 1.00 93.00 705 MET A N 1
ATOM 5782 C CA . MET A 1 705 ? 32.883 4.040 -31.900 1.00 93.00 705 MET A CA 1
ATOM 5783 C C . MET A 1 705 ? 34.011 5.074 -31.921 1.00 93.00 705 MET A C 1
ATOM 5785 O O . MET A 1 705 ? 34.454 5.469 -32.997 1.00 93.00 705 MET A O 1
ATOM 5789 N N . ALA A 1 706 ? 34.540 5.463 -30.758 1.00 93.25 706 ALA A N 1
ATOM 5790 C CA . ALA A 1 706 ? 35.662 6.397 -30.655 1.00 93.25 706 ALA A CA 1
ATOM 5791 C C . ALA A 1 706 ? 36.957 5.896 -31.335 1.00 93.25 706 ALA A C 1
ATOM 5793 O O . ALA A 1 706 ? 37.869 6.678 -31.589 1.00 93.25 706 ALA A O 1
ATOM 5794 N N . LYS A 1 707 ? 37.065 4.595 -31.636 1.00 92.81 707 LYS A N 1
ATOM 5795 C CA . LYS A 1 707 ? 38.235 3.998 -32.305 1.00 92.81 707 LYS A CA 1
ATOM 5796 C C . LYS A 1 707 ? 38.114 3.987 -33.833 1.00 92.81 707 LYS A C 1
ATOM 5798 O O . LYS A 1 707 ? 39.080 3.643 -34.515 1.00 92.81 707 LYS A O 1
ATOM 5803 N N . MET A 1 708 ? 36.947 4.332 -34.377 1.00 90.56 708 MET A N 1
ATOM 5804 C CA . MET A 1 708 ? 36.690 4.321 -35.818 1.00 90.56 708 MET A CA 1
ATOM 5805 C C . MET A 1 708 ? 37.241 5.586 -36.488 1.00 90.56 708 MET A C 1
ATOM 5807 O O . MET A 1 708 ? 37.199 6.678 -35.926 1.00 90.56 708 MET A O 1
ATOM 5811 N N . LYS A 1 709 ? 37.761 5.446 -37.714 1.00 86.25 709 LYS A N 1
ATOM 5812 C CA . LYS A 1 709 ? 38.359 6.564 -38.475 1.00 86.25 709 LYS A CA 1
ATOM 5813 C C . LYS A 1 709 ? 37.332 7.382 -39.260 1.00 86.25 709 LYS A C 1
ATOM 5815 O O . LYS A 1 709 ? 37.499 8.589 -39.422 1.00 86.25 709 LYS A O 1
ATOM 5820 N N . CYS A 1 710 ? 36.307 6.715 -39.774 1.00 86.25 710 CYS A N 1
ATOM 5821 C CA . CYS A 1 710 ? 35.203 7.295 -40.527 1.00 86.25 710 CYS A CA 1
ATOM 5822 C C . CYS A 1 710 ? 33.910 6.558 -40.172 1.00 86.25 710 CYS A C 1
ATOM 5824 O O . CYS A 1 710 ? 33.946 5.471 -39.585 1.00 86.25 710 CYS A O 1
ATOM 5826 N N . TRP A 1 711 ? 32.782 7.171 -40.517 1.00 90.25 711 TRP A N 1
ATOM 5827 C CA . TRP A 1 711 ? 31.465 6.609 -40.271 1.00 90.25 711 TRP A CA 1
ATOM 5828 C C . TRP A 1 711 ? 30.531 6.943 -41.433 1.00 90.25 711 TRP A C 1
ATOM 5830 O O . TRP A 1 711 ? 29.832 7.951 -41.415 1.00 90.25 711 TRP A O 1
ATOM 5840 N N . GLU A 1 712 ? 30.583 6.117 -42.474 1.00 88.38 712 GLU A N 1
ATOM 5841 C CA . GLU A 1 712 ? 29.876 6.315 -43.741 1.00 88.38 712 GLU A CA 1
ATOM 5842 C C . GLU A 1 712 ? 28.897 5.155 -43.997 1.00 88.38 712 GLU A C 1
ATOM 5844 O O . GLU A 1 712 ? 28.795 4.206 -43.213 1.00 88.38 712 GLU A O 1
ATOM 5849 N N . THR A 1 713 ? 28.177 5.206 -45.122 1.00 89.88 713 THR A N 1
ATOM 5850 C CA . THR A 1 713 ? 27.155 4.223 -45.526 1.00 89.88 713 THR A CA 1
ATOM 5851 C C . THR A 1 713 ? 27.610 2.769 -45.357 1.00 89.88 713 THR A C 1
ATOM 5853 O O . THR A 1 713 ? 26.849 1.954 -44.834 1.00 89.88 713 THR A O 1
ATOM 5856 N N . GLN A 1 714 ? 28.850 2.440 -45.736 1.00 91.44 714 GLN A N 1
ATOM 5857 C CA . GLN A 1 714 ? 29.377 1.078 -45.618 1.00 91.44 714 GLN A CA 1
ATOM 5858 C C . GLN A 1 714 ? 29.475 0.622 -44.152 1.00 91.44 714 GLN A C 1
ATOM 5860 O O . GLN A 1 714 ? 28.975 -0.452 -43.817 1.00 91.44 714 GLN A O 1
ATOM 5865 N N . GLN A 1 715 ? 30.057 1.434 -43.260 1.00 92.62 715 GLN A N 1
ATOM 5866 C CA . GLN A 1 715 ? 30.190 1.071 -41.842 1.00 92.62 715 GLN A CA 1
ATOM 5867 C C . GLN A 1 715 ? 28.821 0.956 -41.164 1.00 92.62 715 GLN A C 1
ATOM 5869 O O . GLN A 1 715 ? 28.613 0.068 -40.335 1.00 92.62 715 GLN A O 1
ATOM 5874 N N . ILE A 1 716 ? 27.867 1.813 -41.546 1.00 93.44 716 ILE A N 1
ATOM 5875 C CA . ILE A 1 716 ? 26.501 1.751 -41.017 1.00 93.44 716 ILE A CA 1
ATOM 5876 C C . ILE A 1 716 ? 25.814 0.443 -41.443 1.00 93.44 716 ILE A C 1
ATOM 5878 O O . ILE A 1 716 ? 25.172 -0.197 -40.609 1.00 93.44 716 ILE A O 1
ATOM 5882 N N . GLN A 1 717 ? 25.965 0.009 -42.700 1.00 94.50 717 GLN A N 1
ATOM 5883 C CA . GLN A 1 717 ? 25.405 -1.259 -43.196 1.00 94.50 717 GLN A CA 1
ATOM 5884 C C . GLN A 1 717 ? 26.043 -2.484 -42.531 1.00 94.50 717 GLN A C 1
ATOM 5886 O O . GLN A 1 717 ? 25.334 -3.407 -42.121 1.00 94.50 717 GLN A O 1
ATOM 5891 N N . GLU A 1 718 ? 27.370 -2.488 -42.388 1.00 95.06 718 GLU A N 1
ATOM 5892 C CA . GLU A 1 718 ? 28.103 -3.563 -41.713 1.00 95.06 718 GLU A CA 1
ATOM 5893 C C . GLU A 1 718 ? 27.667 -3.687 -40.248 1.00 95.06 718 GLU A C 1
ATOM 5895 O O . GLU A 1 718 ? 27.332 -4.785 -39.786 1.00 95.06 718 GLU A O 1
ATOM 5900 N N . ARG A 1 719 ? 27.574 -2.558 -39.531 1.00 95.06 719 ARG A N 1
ATOM 5901 C CA . ARG A 1 719 ? 27.082 -2.548 -38.153 1.00 95.06 719 ARG A CA 1
ATOM 5902 C C . ARG A 1 719 ? 25.613 -2.951 -38.066 1.00 95.06 719 ARG A C 1
ATOM 5904 O O . ARG A 1 719 ? 25.273 -3.716 -37.172 1.00 95.06 719 ARG A O 1
ATOM 5911 N N . LEU A 1 720 ? 24.749 -2.494 -38.974 1.00 96.12 720 LEU A N 1
ATOM 5912 C CA . LEU A 1 720 ? 23.336 -2.889 -39.000 1.00 96.12 720 LEU A CA 1
ATOM 5913 C C . LEU A 1 720 ? 23.188 -4.415 -39.047 1.00 96.12 720 LEU A C 1
ATOM 5915 O O . LEU A 1 720 ? 22.434 -4.981 -38.255 1.00 96.12 720 LEU A O 1
ATOM 5919 N N . LYS A 1 721 ? 23.941 -5.085 -39.929 1.00 96.06 721 LYS A N 1
ATOM 5920 C CA . LYS A 1 721 ? 23.928 -6.549 -40.032 1.00 96.06 721 LYS A CA 1
ATOM 5921 C C . LYS A 1 721 ? 24.409 -7.210 -38.735 1.00 96.06 721 LYS A C 1
ATOM 5923 O O . LYS A 1 721 ? 23.735 -8.109 -38.236 1.00 96.06 721 LYS A O 1
ATOM 5928 N N . ALA A 1 722 ? 25.521 -6.734 -38.173 1.00 96.50 722 ALA A N 1
ATOM 5929 C CA . ALA A 1 722 ? 26.093 -7.282 -36.943 1.00 96.50 722 ALA A CA 1
ATOM 5930 C C . ALA A 1 722 ? 25.188 -7.082 -35.710 1.00 96.50 722 ALA A C 1
ATOM 5932 O O . ALA A 1 722 ? 25.036 -7.993 -34.899 1.00 96.50 722 ALA A O 1
ATOM 5933 N N . GLU A 1 723 ? 24.564 -5.910 -35.558 1.00 96.75 723 GLU A N 1
ATOM 5934 C CA . GLU A 1 723 ? 23.623 -5.628 -34.463 1.00 96.75 723 GLU A CA 1
ATOM 5935 C C . GLU A 1 723 ? 22.337 -6.451 -34.612 1.00 96.75 723 GLU A C 1
ATOM 5937 O O . GLU A 1 723 ? 21.835 -6.975 -33.619 1.00 96.75 723 GLU A O 1
ATOM 5942 N N . LYS A 1 724 ? 21.820 -6.625 -35.840 1.00 96.38 724 LYS A N 1
ATOM 5943 C CA . LYS A 1 724 ? 20.660 -7.494 -36.103 1.00 96.38 724 LYS A CA 1
ATOM 5944 C C . LYS A 1 724 ? 20.936 -8.926 -35.636 1.00 96.38 724 LYS A C 1
ATOM 5946 O O . LYS A 1 724 ? 20.129 -9.477 -34.891 1.00 96.38 724 LYS A O 1
ATOM 5951 N N . GLU A 1 725 ? 22.059 -9.506 -36.053 1.00 96.62 725 GLU A N 1
ATOM 5952 C CA . GLU A 1 725 ? 22.463 -10.867 -35.678 1.00 96.62 725 GLU A CA 1
ATOM 5953 C C . GLU A 1 725 ? 22.634 -10.998 -34.158 1.00 96.62 725 GLU A C 1
ATOM 5955 O O . GLU A 1 725 ? 21.983 -11.836 -33.538 1.00 96.62 725 GLU A O 1
ATOM 5960 N N . ALA A 1 726 ? 23.378 -10.084 -33.529 1.00 97.06 726 ALA A N 1
ATOM 5961 C CA . ALA A 1 726 ? 23.615 -10.113 -32.086 1.00 97.06 726 ALA A CA 1
ATOM 5962 C C . ALA A 1 726 ? 22.324 -9.991 -31.251 1.00 97.06 726 ALA A C 1
ATOM 5964 O O . ALA A 1 726 ? 22.166 -10.675 -30.236 1.00 97.06 726 ALA A O 1
ATOM 5965 N N . ILE A 1 727 ? 21.381 -9.137 -31.667 1.00 97.25 727 ILE A N 1
ATOM 5966 C CA . ILE A 1 727 ? 20.092 -8.967 -30.978 1.00 97.25 727 ILE A CA 1
ATOM 5967 C C . ILE A 1 727 ? 19.212 -10.213 -31.146 1.00 97.25 727 ILE A C 1
ATOM 5969 O O . ILE A 1 727 ? 18.542 -10.617 -30.192 1.00 97.25 727 ILE A O 1
ATOM 5973 N N . LEU A 1 728 ? 19.205 -10.834 -32.330 1.00 96.56 728 LEU A N 1
ATOM 5974 C CA . LEU A 1 728 ? 18.455 -12.070 -32.567 1.00 96.56 728 LEU A CA 1
ATOM 5975 C C . LEU A 1 728 ? 19.055 -13.254 -31.803 1.00 96.56 728 LEU A C 1
ATOM 5977 O O . LEU A 1 728 ? 18.306 -14.037 -31.220 1.00 96.56 728 LEU A O 1
ATOM 5981 N N . ASP A 1 729 ? 20.378 -13.352 -31.718 1.00 96.44 729 ASP A N 1
ATOM 5982 C CA . ASP A 1 729 ? 21.046 -14.364 -30.902 1.00 96.44 729 ASP A CA 1
ATOM 5983 C C . ASP A 1 729 ? 20.708 -14.190 -29.423 1.00 96.44 729 ASP A C 1
ATOM 5985 O O . ASP A 1 729 ? 20.311 -15.147 -28.757 1.00 96.44 729 ASP A O 1
ATOM 5989 N N . PHE A 1 730 ? 20.777 -12.958 -28.912 1.00 95.62 730 PHE A N 1
ATOM 5990 C CA . PHE A 1 730 ? 20.358 -12.642 -27.548 1.00 95.62 730 PHE A CA 1
ATOM 5991 C C . PHE A 1 730 ? 18.901 -13.048 -27.277 1.00 95.62 730 PHE A C 1
ATOM 5993 O O . PHE A 1 730 ? 18.611 -13.635 -26.233 1.00 95.62 730 PHE A O 1
ATOM 6000 N N . TYR A 1 731 ? 18.003 -12.785 -28.230 1.00 95.75 731 TYR A N 1
ATOM 6001 C CA . TYR A 1 731 ? 16.592 -13.166 -28.157 1.00 95.75 731 TYR A CA 1
ATOM 6002 C C . TYR A 1 731 ? 16.378 -14.690 -28.126 1.00 95.75 731 TYR A C 1
ATOM 6004 O O . TYR A 1 731 ? 15.482 -15.196 -27.436 1.00 95.75 731 TYR A O 1
ATOM 6012 N N . ASN A 1 732 ? 17.205 -15.429 -28.867 1.00 92.00 732 ASN A N 1
ATOM 6013 C CA . ASN A 1 732 ? 17.079 -16.873 -29.042 1.00 92.00 732 ASN A CA 1
ATOM 6014 C C . ASN A 1 732 ? 17.725 -17.693 -27.922 1.00 92.00 732 ASN A C 1
ATOM 6016 O O . ASN A 1 732 ? 17.306 -18.833 -27.702 1.00 92.00 732 ASN A O 1
ATOM 6020 N N . GLN A 1 733 ? 18.667 -17.126 -27.168 1.00 84.69 733 GLN A N 1
ATOM 6021 C CA . GLN A 1 733 ? 19.267 -17.802 -26.019 1.00 84.69 733 GLN A CA 1
ATOM 6022 C C . GLN A 1 733 ? 18.206 -18.189 -24.972 1.00 84.69 733 GLN A C 1
ATOM 6024 O O . GLN A 1 733 ? 17.506 -17.329 -24.433 1.00 84.69 733 GLN A O 1
ATOM 6029 N N . THR A 1 734 ? 18.121 -19.488 -24.678 1.00 59.00 734 THR A N 1
ATOM 6030 C CA . THR A 1 734 ? 17.401 -20.058 -23.525 1.00 59.00 734 THR A CA 1
ATOM 6031 C C . THR A 1 734 ? 18.146 -19.797 -22.228 1.00 59.00 734 THR A C 1
ATOM 6033 O O . THR A 1 734 ? 19.390 -19.956 -22.208 1.00 59.00 734 THR A O 1
#

Foldseek 3Di:
DFEKEAEQAQDPVLDLVLGCLLLCLVLLKDKDLPPLVAQQPDAAQYKYQYDNQFWRFKIKGFHGGKDQPCVVDVARDDDPVCCVNDPRPRSNPGMIITRIDMDGQDDDDPVPPPDPLSDTHTHPDRDRMDTDDPCRVSSVVVVVVRVVVLADWDKDKDKDFLLRLQQLQEAEEADQLDDFQDDDDVRLVVVVVLLLCQFCNPQCQDQDVPGGGDRDGDPDGAFDEPEAWEWEPWDDSDPRHTYIYTLDCVNVNLLLLLVVLLLVQLDDPVVGPQLSRYAYPYLVRVSVVLSVVSSPDYPVCLPDDDPPRRSSNSSNSSCVVPVDPPDDSVNSVSSSVCNRGRYMHIYMYISHPSLVSLVVVQVRDPDDDRCDLLSSLLVLLCCLCCVVVVDNCNNLSSVLQVVQVVQQVVVVVPDPDGLDDSLQLLLLVQLVLCLQLVWDLVSNVDRSSVNSVQLSCLLVVNDQPVVVVTPSVSSVPRDDDSVLSVLLRVLSNLVSVDDPQALLLLVLLLLLCLFLNVSLVSQLSLLCSQQVDNPVVLSSVLSSLVSLLRLLCRLLDQHDDPVNSVLSSVLSNVSNVNCSVVSNVSSVVSLVVSLVSSLVSLQWFQVVHPSNQLSLQLLLLSLLDDGDRDRVVSVVNSVLSRDQKDKDFLAAPPQVPADADPGLSRHPLRIHIFGPVLCVVCPNPGNVVSLVSLCVTPGSVSVVSNPDPHDYNVSSVVSSVVSSVSVSVSSPDD

Radius of gyration: 34.58 Å; chains: 1; bounding box: 87×77×98 Å

=== Feature glossary ===
Each block in this record encodes a different view of the same protein. In brief:

Predicted aligned error. PAE(i, j) answers: if I align the predicted and true structures on residue i, how far off (in Å) do I expect residue j to be? A block-diagonal PAE matrix with low values on the blocks and high values off-diagonal is the signature of a multi-domain protein with confidently predicted domains but uncertain inter-domain orientation.

Contact-map, Ramachandran, and PAE plots. Plot images: a contact map (which residues are close in 3D, as an N×N binary image), a Ramachandran scatter (backbone torsion angles, revealing secondary-structure composition at a glance), and — for AlphaFold structures — a PAE heatmap (pairwise prediction confidence).

Backbone torsions (φ/ψ). φ (phi) and ψ (psi) are the two rotatable backbone dihedrals per residue: φ is the C(i-1)–N–Cα–C torsion, ψ is the N–Cα–C–N(i+1) torsion, both in degrees on (−180°, 180°]. α-helical residues cluster near (−60°, −45°); β-strand residues near (−120°, +130°). A Ramachandran plot is simply a scatter of (φ, ψ) for every residue.

Foldseek 3Di. A 3Di character summarizes, for each residue, the relative orientation of the Cα frame of its nearest spatial neighbor. Because it encodes fold topology rather than chemistry, 3Di alignments detect remote structural similarity that sequence alignment misses.

Radius of gyration, Cα contacts, bounding box. Three whole-structure scalars: the radius of gyration (RMS distance of Cα from centroid, in Å), the count of Cα–Cα contacts (pairs closer than 8 Å and separated by more than four residues in sequence — i.e. tertiary, not local, contacts), and the bounding-box dimensions. Together they distinguish compact globular folds from extended fibres or disordered chains.

Sequence. Sequence gives the chain of amino acids in standard one-letter code (A=alanine, C=cysteine, …, Y=tyrosine), read N→C. It is the only feature that is directly encoded by the gene; all structural features are derived from the folded form of this sequence.

mmCIF coordinates. Atomic coordinates in PDBx/mmCIF format — the same representation the Protein Data Bank distributes. Each line of the _atom_site loop places one backbone atom in Cartesian space (units: ångströms, origin: arbitrary).

Secondary structure (3-state, P-SEA). Three-state secondary structure (P-SEA) collapses the eight DSSP classes into helix (a), strand (b), and coil (c). P-SEA assigns these from Cα geometry alone — distances and angles — without requiring backbone oxygens, so it works on any Cα trace.

InterPro / GO / CATH / organism. Functional annotations link the protein to curated databases. InterPro entries identify conserved domains and families by matching the sequence against member-database signatures (Pfam, PROSITE, CDD, …). Gene Ontology (GO) terms describe molecular function, biological process, and cellular component in a controlled vocabulary. CATH places the structure in a hierarchical fold classification (Class/Architecture/Topology/Homologous-superfamily). The organism is the source species.

B-factor. B-factor (Debye–Waller factor) reflects atomic displacement in the crystal lattice. It is an experimental observable (units Å²), not a prediction; low values mean the atom is pinned down, high values mean it moves or is heterogeneous across the crystal.

Rendered structure images. Structure images are PyMOL renders from six orthogonal camera directions. Cartoon representation draws helices as coils and strands as arrows; sticks shows the backbone as bonds; surface shows the solvent-excluded envelope. Rainbow coloring maps sequence position to hue (blue→red, N→C); chain coloring assigns a distinct color per polypeptide.

Solvent-accessible surface area. Solvent-accessible surface area (SASA) is the area in Å² traced out by the centre of a 1.4 Å probe sphere (a water molecule) rolled over the protein's van der Waals surface (Shrake–Rupley / Lee–Richards construction). Buried residues have near-zero SASA; fully exposed residues can exceed 200 Å². The total SASA scales roughly with the number of surface residues.

Secondary structure (8-state, DSSP). The SS8 string is DSSP's per-residue secondary-structure call. α-helix (H) means an i→i+4 H-bond ladder; β-strand (E) means the residue participates in a β-sheet; 3₁₀ (G) and π (I) are tighter and wider helices; T/S are turns/bends; '-' is loop.

pLDDT. For AlphaFold models, the B-factor field carries pLDDT — the model's own estimate of local accuracy on a 0–100 scale. Regions with pLDDT<50 should be treated as essentially unmodeled; they often correspond to intrinsically disordered segments.

Nearest PDB structures. Nearest PDB neighbors are the top structural matches found by Foldseek when searching this structure against the entire Protein Data Bank. Each hit reports a TM-score (0 to 1; >0.5 almost always implies the same fold) and an E-value. These are *structural* homologs — they may share no detectable sequence similarity.